Protein AF-A0A1J4J7S1-F1 (afdb_monomer_lite)

Secondary structure (DSSP, 8-state):
---HHHHHHHHHHHHHHHHHHHS-S-GGGT-S-HHHHHHHHHHHHHHHHHHHHTHHHHHT---SS---TTHHHHHHHHHHHGGG-TTTHHHHHHHHHHTS-SS-S-TTSHHHHTT--SEEEEEE-S-TT--PPPEEEEE-TT-EEEEEETTEEEEEE-S-EEETTEEEPPPPPTT-EE----SS-TTSHHHHHHHHHHIIIIIHHHHHHHHHHHHHHHHHTTTSPP--HHHHHHHHHT-TT-HHHHHHHHH--STTTHHHHHHHHHHHHHTT-HHHHHHHHHHHHHHHHTSSS----HHHHHHHHHHHHHTHHHHHHHHHHTTT-SS--HHHHHHHHHHHHHTT----HHHHHHHHHHHHHHHTT-SS-HHHHHHHIIIIIHHHHHHTT-HHHHHHHHHHHHTT-GGGHHHHHHHHHHHHHHHT--------GGGHHHHHHHHHHHHHHTHHHHHHHHHHHHTS-GGGSHHHHHHHHHHHHHHHHTT-

Radius of gyration: 26.53 Å; chains: 1; bounding box: 54×74×78 Å

Foldseek 3Di:
DQDPLRVQLVVLLVVLLVLCVVPVAPLCVPPDDPVSVVSNCSNLVSLQVQLAPVAVPQLLDPDLQGDRPCLVVVVVSCVSNVVSQVVPSLVVLLSVLCSSHNDRLQLPAPVNQQPDFLDKFWKAQADPVDDDDTFIWGQTLQRWTWTDDDPDIDTFHQAWDQDPNDTDGTDDDPRIFTDPDDDDDPDCGVVVSVVVVCCSRPNCNVCVLVSSVVVLLVSLCVPPDDDDPLVSLLSSLLGLSNLLVLLLLLPQPDPVSLLLLVLSCLSCVLVSNNLSLLLLLLLLCLVQLLDLDHDPDSSLSSLLSNLCSQQVVVVVVLLVVCVPPQQDQLLVSLLVLLVCLLVVVSPGLSNLVSLLSSLVSQCLPDVVSLSSLSSCLSRPRVVVCVVNVVVVSSSVVNVCSSVVPPVCVVSNVSSVVSSVSSNPDDGDDDHDPVCNSVSSVSNVVSCVVCSVSSSVSSNVQSHDDPCSRSSSSSSSSSSVSVVVVVVD

Structure (mmCIF, N/CA/C/O backbone):
data_AF-A0A1J4J7S1-F1
#
_entry.id   AF-A0A1J4J7S1-F1
#
loop_
_atom_site.group_PDB
_atom_site.id
_atom_site.type_symbol
_atom_site.label_atom_id
_atom_site.label_alt_id
_atom_site.label_comp_id
_atom_site.label_asym_id
_atom_site.label_entity_id
_atom_site.label_seq_id
_atom_site.pdbx_PDB_ins_code
_atom_site.Cartn_x
_atom_site.Cartn_y
_atom_site.Cartn_z
_atom_site.occupancy
_atom_site.B_iso_or_equiv
_atom_site.auth_seq_id
_atom_site.auth_comp_id
_atom_site.auth_asym_id
_atom_site.auth_atom_id
_atom_site.pdbx_PDB_model_num
ATOM 1 N N . MET A 1 1 ? -6.444 -33.108 -17.734 1.00 43.53 1 MET A N 1
ATOM 2 C CA . MET A 1 1 ? -5.409 -32.775 -18.737 1.00 43.53 1 MET A CA 1
ATOM 3 C C . MET A 1 1 ? -4.700 -31.521 -18.258 1.00 43.53 1 MET A C 1
ATOM 5 O O . MET A 1 1 ? -5.389 -30.572 -17.912 1.00 43.53 1 MET A O 1
ATOM 9 N N . ILE A 1 2 ? -3.372 -31.555 -18.145 1.00 59.12 2 ILE A N 1
ATOM 10 C CA . ILE A 1 2 ? -2.558 -30.386 -17.774 1.00 59.12 2 ILE A CA 1
ATOM 11 C C . ILE A 1 2 ? -2.575 -29.421 -18.967 1.00 59.12 2 ILE A C 1
ATOM 13 O O . ILE A 1 2 ? -2.460 -29.876 -20.104 1.00 59.12 2 ILE A O 1
ATOM 17 N N . SER A 1 3 ? -2.781 -28.120 -18.741 1.00 82.00 3 SER A N 1
ATOM 18 C CA . SER A 1 3 ? -2.765 -27.151 -19.844 1.00 82.00 3 SER A CA 1
ATOM 19 C C . SER A 1 3 ? -1.353 -27.028 -20.428 1.00 82.00 3 SER A C 1
ATOM 21 O O . SER A 1 3 ? -0.367 -27.168 -19.708 1.00 82.00 3 SER A O 1
ATOM 23 N N . GLU A 1 4 ? -1.230 -26.727 -21.722 1.00 86.75 4 GLU A N 1
ATOM 24 C CA . GLU A 1 4 ? 0.069 -26.557 -22.403 1.00 86.75 4 GLU A CA 1
ATOM 25 C C . GLU A 1 4 ? 0.989 -25.557 -21.671 1.00 86.75 4 GLU A C 1
ATOM 27 O O . GLU A 1 4 ? 2.194 -25.762 -21.534 1.00 86.75 4 GLU A O 1
ATOM 32 N N . GLN A 1 5 ? 0.398 -24.506 -21.094 1.00 88.38 5 GLN A N 1
ATOM 33 C CA . GLN A 1 5 ? 1.101 -23.507 -20.286 1.00 88.38 5 GLN A CA 1
ATOM 34 C C . GLN A 1 5 ? 1.661 -24.081 -18.976 1.00 88.38 5 GLN A C 1
ATOM 36 O O . GLN A 1 5 ? 2.733 -23.684 -18.521 1.00 88.38 5 GLN A O 1
ATOM 41 N N . GLU A 1 6 ? 0.931 -24.997 -18.342 1.00 88.94 6 GLU A N 1
ATOM 42 C CA . GLU A 1 6 ? 1.355 -25.642 -17.104 1.00 88.94 6 GLU A CA 1
ATOM 43 C C . GLU A 1 6 ? 2.443 -26.684 -17.358 1.00 88.94 6 GLU A C 1
ATOM 45 O O . GLU A 1 6 ? 3.399 -26.759 -16.586 1.00 88.94 6 GLU A O 1
ATOM 50 N N . GLN A 1 7 ? 2.365 -27.401 -18.479 1.00 91.69 7 GLN A N 1
ATOM 51 C CA . GLN A 1 7 ? 3.447 -28.269 -18.931 1.00 91.69 7 GLN A CA 1
ATOM 52 C C . GLN A 1 7 ? 4.732 -27.466 -19.190 1.00 91.69 7 GLN A C 1
ATOM 54 O O . GLN A 1 7 ? 5.776 -27.801 -18.633 1.00 91.69 7 GLN A O 1
ATOM 59 N N . ALA A 1 8 ? 4.647 -26.351 -19.923 1.00 93.19 8 ALA A N 1
ATOM 60 C CA . ALA A 1 8 ? 5.801 -25.495 -20.205 1.00 93.19 8 ALA A CA 1
ATOM 61 C C . ALA A 1 8 ? 6.466 -24.934 -18.931 1.00 93.19 8 ALA A C 1
ATOM 63 O O . ALA A 1 8 ? 7.691 -24.812 -18.864 1.00 93.19 8 ALA A O 1
ATOM 64 N N . LEU A 1 9 ? 5.677 -24.593 -17.904 1.00 94.06 9 LEU A N 1
ATOM 65 C CA . LEU A 1 9 ? 6.215 -24.151 -16.616 1.00 94.06 9 LEU A CA 1
ATOM 66 C C . LEU A 1 9 ? 6.929 -25.290 -15.879 1.00 94.06 9 LEU A C 1
ATOM 68 O O . LEU A 1 9 ? 8.036 -25.081 -15.384 1.00 94.06 9 LEU A O 1
ATOM 72 N N . ASN A 1 10 ? 6.325 -26.479 -15.823 1.00 94.19 10 ASN A N 1
ATOM 73 C CA . ASN A 1 10 ? 6.917 -27.640 -15.157 1.00 94.19 10 ASN A CA 1
ATOM 74 C C . ASN A 1 10 ? 8.243 -28.051 -15.812 1.00 94.19 10 ASN A C 1
ATOM 76 O O . ASN A 1 10 ? 9.240 -28.212 -15.111 1.00 94.19 10 ASN A O 1
ATOM 80 N N . GLU A 1 11 ? 8.286 -28.118 -17.145 1.00 95.31 11 GLU A N 1
ATOM 81 C CA . GLU A 1 11 ? 9.507 -28.420 -17.904 1.00 95.31 11 GLU A CA 1
ATOM 82 C C . GLU A 1 11 ? 10.609 -27.378 -17.654 1.00 95.31 11 GLU A C 1
ATOM 84 O O . GLU A 1 11 ? 11.779 -27.722 -17.466 1.00 95.31 11 GLU A O 1
ATOM 89 N N . ALA A 1 12 ? 10.251 -26.089 -17.606 1.00 95.88 12 ALA A N 1
ATOM 90 C CA . ALA A 1 12 ? 11.211 -25.025 -17.328 1.00 95.88 12 ALA A CA 1
ATOM 91 C C . ALA A 1 12 ? 11.786 -25.113 -15.901 1.00 95.88 12 ALA A C 1
ATOM 93 O O . ALA A 1 12 ? 12.989 -24.902 -15.714 1.00 95.88 12 ALA A O 1
ATOM 94 N N . LEU A 1 13 ? 10.950 -25.427 -14.903 1.00 96.38 13 LEU A N 1
ATOM 95 C CA . LEU A 1 13 ? 11.374 -25.608 -13.510 1.00 96.38 13 LEU A CA 1
ATOM 96 C C . LEU A 1 13 ? 12.294 -26.826 -13.365 1.00 96.38 13 LEU A C 1
ATOM 98 O O . LEU A 1 13 ? 13.375 -26.705 -12.791 1.00 96.38 13 LEU A O 1
ATOM 102 N N . GLU A 1 14 ? 11.923 -27.965 -13.954 1.00 96.19 14 GLU A N 1
ATOM 103 C CA . GLU A 1 14 ? 12.717 -29.197 -13.916 1.00 96.19 14 GLU A CA 1
ATOM 104 C C . GLU A 1 14 ? 14.077 -29.023 -14.599 1.00 96.19 14 GLU A C 1
ATOM 106 O O . GLU A 1 14 ? 15.120 -29.367 -14.033 1.00 96.19 14 GLU A O 1
ATOM 111 N N . ASN A 1 15 ? 14.101 -28.406 -15.785 1.00 96.25 15 ASN A N 1
ATOM 112 C CA . ASN A 1 15 ? 15.355 -28.111 -16.466 1.00 96.25 15 ASN A CA 1
ATOM 113 C C . ASN A 1 15 ? 16.235 -27.166 -15.634 1.00 96.25 15 ASN A C 1
ATOM 115 O O . ASN A 1 15 ? 17.442 -27.380 -15.530 1.00 96.25 15 ASN A O 1
ATOM 119 N N . SER A 1 16 ? 15.646 -26.146 -15.003 1.00 96.12 16 SER A N 1
ATOM 120 C CA . SER A 1 16 ? 16.389 -25.251 -14.115 1.00 96.12 16 SER A CA 1
ATOM 121 C C . SER A 1 16 ? 16.961 -25.982 -12.900 1.00 96.12 16 SER A C 1
ATOM 123 O O . SER A 1 16 ? 18.115 -25.741 -12.546 1.00 96.12 16 SER A O 1
ATOM 125 N N . LEU A 1 17 ? 16.203 -26.888 -12.280 1.00 96.00 17 LEU A N 1
ATOM 126 C CA . LEU A 1 17 ? 16.680 -27.702 -11.162 1.00 96.00 17 LEU A CA 1
ATOM 127 C C . LEU A 1 17 ? 17.866 -28.578 -11.584 1.00 96.00 17 LEU A C 1
ATOM 129 O O . LEU A 1 17 ? 18.888 -28.608 -10.901 1.00 96.00 17 LEU A O 1
ATOM 133 N N . ARG A 1 18 ? 17.778 -29.226 -12.753 1.00 96.50 18 ARG A N 1
ATOM 134 C CA . ARG A 1 18 ? 18.881 -30.017 -13.316 1.00 96.50 18 ARG A CA 1
ATOM 135 C C . ARG A 1 18 ? 20.151 -29.182 -13.493 1.00 96.50 18 ARG A C 1
ATOM 137 O O . ARG A 1 18 ? 21.230 -29.653 -13.147 1.00 96.50 18 ARG A O 1
ATOM 144 N N . LEU A 1 19 ? 20.027 -27.951 -13.990 1.00 95.38 19 LEU A N 1
ATOM 145 C CA . LEU A 1 19 ? 21.164 -27.040 -14.164 1.00 95.38 19 LEU A CA 1
ATOM 146 C C . LEU A 1 19 ? 21.805 -26.656 -12.821 1.00 95.38 19 LEU A C 1
ATOM 148 O O . LEU A 1 19 ? 23.028 -26.700 -12.703 1.00 95.38 19 LEU A O 1
ATOM 152 N N . HIS A 1 20 ? 21.002 -26.362 -11.793 1.00 95.50 20 HIS A N 1
ATOM 153 C CA . HIS A 1 20 ? 21.505 -26.081 -10.441 1.00 95.50 20 HIS A CA 1
ATOM 154 C C . HIS A 1 20 ? 22.205 -27.296 -9.809 1.00 95.50 20 HIS A C 1
ATOM 156 O O . HIS A 1 20 ? 23.228 -27.131 -9.148 1.00 95.50 20 HIS A O 1
ATOM 162 N N . ASN A 1 21 ? 21.708 -28.511 -10.056 1.00 93.62 21 ASN A N 1
ATOM 163 C CA . ASN A 1 21 ? 22.336 -29.743 -9.569 1.00 93.62 21 ASN A CA 1
ATOM 164 C C . ASN A 1 21 ? 23.669 -30.041 -10.274 1.00 93.62 21 ASN A C 1
ATOM 166 O O . ASN A 1 21 ? 24.585 -30.573 -9.655 1.00 93.62 21 ASN A O 1
ATOM 170 N N . GLN A 1 22 ? 23.788 -29.703 -11.563 1.00 94.31 22 GLN A N 1
ATOM 171 C CA . GLN A 1 22 ? 25.032 -29.868 -12.324 1.00 94.31 22 GLN A CA 1
ATOM 172 C C . GLN A 1 22 ? 26.087 -28.825 -11.945 1.00 94.31 22 GLN A C 1
ATOM 174 O O . GLN A 1 22 ? 27.273 -29.141 -11.870 1.00 94.31 22 GLN A O 1
ATOM 179 N N . LYS A 1 23 ? 25.662 -27.576 -11.734 1.00 93.06 23 LYS A N 1
ATOM 180 C CA . LYS A 1 23 ? 26.523 -26.446 -11.381 1.00 93.06 23 LYS A CA 1
ATOM 181 C C . LYS A 1 23 ? 25.831 -25.597 -10.307 1.00 93.06 23 LYS A C 1
ATOM 183 O O . LYS A 1 23 ? 25.026 -24.734 -10.651 1.00 93.06 23 LYS A O 1
ATOM 188 N N . PRO A 1 24 ? 26.132 -25.806 -9.016 1.00 91.81 24 PRO A N 1
ATOM 189 C CA . PRO A 1 24 ? 25.516 -25.036 -7.938 1.00 91.81 24 PRO A CA 1
ATOM 190 C C . PRO A 1 24 ? 25.912 -23.554 -8.015 1.00 91.81 24 PRO A C 1
ATOM 192 O O . PRO A 1 24 ? 27.025 -23.169 -7.666 1.00 91.81 24 PRO A O 1
ATOM 195 N N . THR A 1 25 ? 25.028 -22.705 -8.537 1.00 93.88 25 THR A N 1
ATOM 196 C CA . THR A 1 25 ? 25.268 -21.262 -8.727 1.00 93.88 25 THR A CA 1
ATOM 197 C C . THR A 1 25 ? 23.942 -20.500 -8.697 1.00 93.88 25 THR A C 1
ATOM 199 O O . THR A 1 25 ? 22.897 -21.054 -9.042 1.00 93.88 25 THR A O 1
ATOM 202 N N . MET A 1 26 ? 23.959 -19.224 -8.295 1.00 94.50 26 MET A N 1
ATOM 203 C CA . MET A 1 26 ? 22.758 -18.387 -8.193 1.00 94.50 26 MET A CA 1
ATOM 204 C C . MET A 1 26 ? 22.268 -17.869 -9.565 1.00 94.50 26 MET A C 1
ATOM 206 O O . MET A 1 26 ? 22.137 -16.661 -9.786 1.00 94.50 26 MET A O 1
ATOM 210 N N . PHE A 1 27 ? 21.968 -18.771 -10.506 1.00 95.56 27 PHE A N 1
ATOM 211 C CA . PHE A 1 27 ? 21.598 -18.435 -11.890 1.00 95.56 27 PHE A CA 1
ATOM 212 C C . PHE A 1 27 ? 20.406 -17.479 -12.003 1.00 95.56 27 PHE A C 1
ATOM 214 O O . PHE A 1 27 ? 20.384 -16.605 -12.872 1.00 95.56 27 PHE A O 1
ATOM 221 N N . TYR A 1 28 ? 19.419 -17.586 -11.107 1.00 94.81 28 TYR A N 1
ATOM 222 C CA . TYR A 1 28 ? 18.271 -16.675 -11.094 1.00 94.81 28 TYR A CA 1
ATOM 223 C C . TYR A 1 28 ? 18.658 -15.226 -10.778 1.00 94.81 28 TYR A C 1
ATOM 225 O O . TYR A 1 28 ? 17.988 -14.302 -11.244 1.00 94.81 28 TYR A O 1
ATOM 233 N N . LEU A 1 29 ? 19.754 -15.020 -10.043 1.00 93.31 29 LEU A N 1
ATOM 234 C CA . LEU A 1 29 ? 20.317 -13.704 -9.737 1.00 93.31 29 LEU A CA 1
ATOM 235 C C . LEU A 1 29 ? 21.348 -13.245 -10.780 1.00 93.31 29 LEU A C 1
ATOM 237 O O . LEU A 1 29 ? 21.895 -12.153 -10.662 1.00 93.31 29 LEU A O 1
ATOM 241 N N . GLY A 1 30 ? 21.543 -14.024 -11.849 1.00 92.88 30 GLY A N 1
ATOM 242 C CA . GLY A 1 30 ? 22.430 -13.689 -12.961 1.00 92.88 30 GLY A CA 1
ATOM 243 C C . GLY A 1 30 ? 23.887 -14.097 -12.759 1.00 92.88 30 GLY A C 1
ATOM 244 O O . GLY A 1 30 ? 24.729 -13.670 -13.544 1.00 92.88 30 GLY A O 1
ATOM 245 N N . GLU A 1 31 ? 24.186 -14.903 -11.743 1.00 92.12 31 GLU A N 1
ATOM 246 C CA . GLU A 1 31 ? 25.516 -15.481 -11.548 1.00 92.12 31 GLU A CA 1
ATOM 247 C C . GLU A 1 31 ? 25.719 -16.702 -12.457 1.00 92.12 31 GLU A C 1
ATOM 249 O O . GLU A 1 31 ? 24.770 -17.435 -12.724 1.00 92.12 31 GLU A O 1
ATOM 254 N N . GLY A 1 32 ? 26.950 -16.942 -12.915 1.00 91.25 32 GLY A N 1
ATOM 255 C CA . GLY A 1 32 ? 27.299 -18.083 -13.772 1.00 91.25 32 GLY A CA 1
ATOM 256 C C . GLY A 1 32 ? 27.343 -17.765 -15.270 1.00 91.25 32 GLY A C 1
ATOM 257 O O . GLY A 1 32 ? 27.453 -16.609 -15.682 1.00 91.25 32 GLY A O 1
ATOM 258 N N . ASP A 1 33 ? 27.319 -18.807 -16.105 1.00 93.38 33 ASP A N 1
ATOM 259 C CA . ASP A 1 33 ? 27.399 -18.644 -17.557 1.00 93.38 33 ASP A CA 1
ATOM 260 C C . ASP A 1 33 ? 26.091 -18.095 -18.157 1.00 93.38 33 ASP A C 1
ATOM 262 O O . ASP A 1 33 ? 24.982 -18.429 -17.732 1.00 93.38 33 ASP A O 1
ATOM 266 N N . LYS A 1 34 ? 26.226 -17.208 -19.155 1.00 94.44 34 LYS A N 1
ATOM 267 C CA . LYS A 1 34 ? 25.095 -16.464 -19.740 1.00 94.44 34 LYS A CA 1
ATOM 268 C C . LYS A 1 34 ? 24.011 -17.380 -20.309 1.00 94.44 34 LYS A C 1
ATOM 270 O O . LYS A 1 34 ? 22.833 -17.036 -20.240 1.00 94.44 34 LYS A O 1
ATOM 275 N N . GLU A 1 35 ? 24.404 -18.520 -20.870 1.00 94.25 35 GLU A N 1
ATOM 276 C CA . GLU A 1 35 ? 23.476 -19.479 -21.463 1.00 94.25 35 GLU A CA 1
ATOM 277 C C . GLU A 1 35 ? 22.609 -20.140 -20.387 1.00 94.25 35 GLU A C 1
ATOM 279 O O . GLU A 1 35 ? 21.383 -20.107 -20.484 1.00 94.25 35 GLU A O 1
ATOM 284 N N . THR A 1 36 ? 23.215 -20.644 -19.310 1.00 93.31 36 THR A N 1
ATOM 285 C CA . THR A 1 36 ? 22.505 -21.264 -18.182 1.00 93.31 36 THR A CA 1
ATOM 286 C C . THR A 1 36 ? 21.604 -20.264 -17.462 1.00 93.31 36 THR A C 1
ATOM 288 O O . THR A 1 36 ? 20.464 -20.594 -17.116 1.00 93.31 36 THR A O 1
ATOM 291 N N . VAL A 1 37 ? 22.061 -19.017 -17.298 1.00 94.94 37 VAL A N 1
ATOM 292 C CA . VAL A 1 37 ? 21.234 -17.920 -16.769 1.00 94.94 37 VAL A CA 1
ATOM 293 C C . VAL A 1 37 ? 19.994 -17.706 -17.641 1.00 94.94 37 VAL A C 1
ATOM 295 O O . VAL A 1 37 ? 18.883 -17.612 -17.117 1.00 94.94 37 VAL A O 1
ATOM 298 N N . GLU A 1 38 ? 20.141 -17.660 -18.967 1.00 94.31 38 GLU A N 1
ATOM 299 C CA . GLU A 1 38 ? 19.005 -17.468 -19.876 1.00 94.31 38 GLU A CA 1
ATOM 300 C C . GLU A 1 38 ? 18.053 -18.674 -19.879 1.00 94.31 38 GLU A C 1
ATOM 302 O O . GLU A 1 38 ? 16.834 -18.490 -19.910 1.00 94.31 38 GLU A O 1
ATOM 307 N N . GLN A 1 39 ? 18.574 -19.902 -19.761 1.00 93.50 39 GLN A N 1
ATOM 308 C CA . GLN A 1 39 ? 17.751 -21.106 -19.596 1.00 93.50 39 GLN A CA 1
ATOM 309 C C . GLN A 1 39 ? 16.933 -21.052 -18.301 1.00 93.50 39 GLN A C 1
ATOM 311 O O . GLN A 1 39 ? 15.727 -21.283 -18.341 1.00 93.50 39 GLN A O 1
ATOM 316 N N . CYS A 1 40 ? 17.535 -20.666 -17.171 1.00 93.62 40 CYS A N 1
ATOM 317 C CA . CYS A 1 40 ? 16.798 -20.490 -15.916 1.00 93.62 40 CYS A CA 1
ATOM 318 C C . CYS A 1 40 ? 15.747 -19.372 -16.027 1.00 93.62 40 CYS A C 1
ATOM 320 O O . CYS A 1 40 ? 14.629 -19.511 -15.535 1.00 93.62 40 CYS A O 1
ATOM 322 N N . ARG A 1 41 ? 16.038 -18.283 -16.752 1.00 93.31 41 ARG A N 1
ATOM 323 C CA . ARG A 1 41 ? 15.076 -17.189 -16.990 1.00 93.31 41 ARG A CA 1
ATOM 324 C C . ARG A 1 41 ? 13.871 -17.591 -17.844 1.00 93.31 41 ARG A C 1
ATOM 326 O O . ARG A 1 41 ? 12.862 -16.880 -17.797 1.00 93.31 41 ARG A O 1
ATOM 333 N N . LYS A 1 42 ? 13.908 -18.717 -18.571 1.00 94.44 42 LYS A N 1
ATOM 334 C CA . LYS A 1 42 ? 12.719 -19.253 -19.263 1.00 94.44 42 LYS A CA 1
ATOM 335 C C . LYS A 1 42 ? 11.582 -19.574 -18.297 1.00 94.44 42 LYS A C 1
ATOM 337 O O . LYS A 1 42 ? 10.430 -19.400 -18.682 1.00 94.44 42 LYS A O 1
ATOM 342 N N . VAL A 1 43 ? 11.881 -19.906 -17.038 1.00 95.38 43 VAL A N 1
ATOM 343 C CA . VAL A 1 43 ? 10.865 -20.067 -15.983 1.00 95.38 43 VAL A CA 1
ATOM 344 C C . VAL A 1 43 ? 10.005 -18.809 -15.862 1.00 95.38 43 VAL A C 1
ATOM 346 O O . VAL A 1 43 ? 8.783 -18.886 -15.898 1.00 95.38 43 VAL A O 1
ATOM 349 N N . PHE A 1 44 ? 10.614 -17.621 -15.841 1.00 93.25 44 PHE A N 1
ATOM 350 C CA . PHE A 1 44 ? 9.858 -16.368 -15.753 1.00 93.25 44 PHE A CA 1
ATOM 351 C C . PHE A 1 44 ? 9.031 -16.072 -17.006 1.00 93.25 44 PHE A C 1
ATOM 353 O O . PHE A 1 44 ? 7.982 -15.437 -16.903 1.00 93.25 44 PHE A O 1
ATOM 360 N N . LYS A 1 45 ? 9.478 -16.526 -18.183 1.00 91.75 45 LYS A N 1
ATOM 361 C CA . LYS A 1 45 ? 8.683 -16.441 -19.418 1.00 91.75 45 LYS A CA 1
ATOM 362 C C . LYS A 1 45 ? 7.458 -17.360 -19.325 1.00 91.75 45 LYS A C 1
ATOM 364 O O . LYS A 1 45 ? 6.357 -16.905 -19.619 1.00 91.75 45 LYS A O 1
ATOM 369 N N . ALA A 1 46 ? 7.634 -18.587 -18.831 1.00 92.19 46 ALA A N 1
ATOM 370 C CA . ALA A 1 46 ? 6.556 -19.557 -18.621 1.00 92.19 46 ALA A CA 1
ATOM 371 C C . ALA A 1 46 ? 5.570 -19.156 -17.504 1.00 92.19 46 ALA A C 1
ATOM 373 O O . ALA A 1 46 ? 4.414 -19.560 -17.528 1.00 92.19 46 ALA A O 1
ATOM 374 N N . MET A 1 47 ? 5.985 -18.316 -16.548 1.00 90.56 47 MET A N 1
ATOM 375 C CA . MET A 1 47 ? 5.100 -17.777 -15.503 1.00 90.56 47 MET A CA 1
ATOM 376 C C . MET A 1 47 ? 4.176 -16.648 -15.989 1.00 90.56 47 MET A C 1
ATOM 378 O O . MET A 1 47 ? 3.120 -16.425 -15.397 1.00 90.56 47 MET A O 1
ATOM 382 N N . LYS A 1 48 ? 4.550 -15.929 -17.058 1.00 87.75 48 LYS A N 1
ATOM 383 C CA . LYS A 1 48 ? 3.836 -14.729 -17.531 1.00 87.75 48 LYS A CA 1
ATOM 384 C C . LYS A 1 48 ? 2.342 -14.956 -17.842 1.00 87.75 48 LYS A C 1
ATOM 386 O O . LYS A 1 48 ? 1.555 -14.086 -17.474 1.00 87.75 48 LYS A O 1
ATOM 391 N N . PRO A 1 49 ? 1.911 -16.069 -18.472 1.00 87.62 49 PRO A N 1
ATOM 392 C CA . PRO A 1 49 ? 0.490 -16.317 -18.730 1.00 87.62 49 PRO A CA 1
ATOM 393 C C . PRO A 1 49 ? -0.347 -16.376 -17.447 1.00 87.62 49 PRO A C 1
ATOM 395 O O . PRO A 1 49 ? -1.411 -15.767 -17.384 1.00 87.62 49 PRO A O 1
ATOM 398 N N . PHE A 1 50 ? 0.167 -17.022 -16.396 1.00 85.69 50 PHE A N 1
ATOM 399 C CA . PHE A 1 50 ? -0.519 -17.134 -15.105 1.00 85.69 50 PHE A CA 1
ATOM 400 C C . PHE A 1 50 ? -0.672 -15.776 -14.419 1.00 85.69 50 PHE A C 1
ATOM 402 O O . PHE A 1 50 ? -1.732 -15.477 -13.879 1.00 85.69 50 PHE A O 1
ATOM 409 N N . ALA A 1 51 ? 0.349 -14.924 -14.517 1.00 80.69 51 ALA A N 1
ATOM 410 C CA . ALA A 1 51 ? 0.292 -13.563 -13.998 1.00 80.69 51 ALA A CA 1
ATOM 411 C C . ALA A 1 51 ? -0.806 -12.718 -14.667 1.00 80.69 51 ALA A C 1
ATOM 413 O O . ALA A 1 51 ? -1.396 -11.867 -14.015 1.00 80.69 51 ALA A O 1
ATOM 414 N N . LEU A 1 52 ? -1.108 -12.948 -15.946 1.00 78.75 52 LEU A N 1
ATOM 415 C CA . LEU A 1 52 ? -2.144 -12.199 -16.664 1.00 78.75 52 LEU A CA 1
ATOM 416 C C . LEU A 1 52 ? -3.542 -12.788 -16.448 1.00 78.75 52 LEU A C 1
ATOM 418 O O . LEU A 1 52 ? -4.492 -12.045 -16.231 1.00 78.75 52 LEU A O 1
ATOM 422 N N . GLN A 1 53 ? -3.667 -14.115 -16.503 1.00 79.25 53 GLN A N 1
ATOM 423 C CA . GLN A 1 53 ? -4.963 -14.795 -16.477 1.00 79.25 53 GLN A CA 1
ATOM 424 C C . GLN A 1 53 ? -5.530 -14.960 -15.066 1.00 79.25 53 GLN A C 1
ATOM 426 O O . GLN A 1 53 ? -6.739 -14.874 -14.880 1.00 79.25 53 GLN A O 1
ATOM 431 N N . LEU A 1 54 ? -4.674 -15.216 -14.072 1.00 70.62 54 LEU A N 1
ATOM 432 C CA . LEU A 1 54 ? -5.128 -15.560 -12.725 1.00 70.62 54 LEU A CA 1
ATOM 433 C C . LEU A 1 54 ? -5.152 -14.355 -11.791 1.00 70.62 54 LEU A C 1
ATOM 435 O O . LEU A 1 54 ? -5.943 -14.349 -10.854 1.00 70.62 54 LEU A O 1
ATOM 439 N N . SER A 1 55 ? -4.329 -13.332 -12.041 1.00 66.25 55 SER A N 1
ATOM 440 C CA . SER A 1 55 ? -4.140 -12.223 -11.101 1.00 66.25 55 SER A CA 1
ATOM 441 C C . SER A 1 55 ? -5.402 -11.499 -10.646 1.00 66.25 55 SER A C 1
ATOM 443 O O . SER A 1 55 ? -5.564 -11.349 -9.436 1.00 66.25 55 SER A O 1
ATOM 445 N N . PRO A 1 56 ? -6.319 -11.090 -11.540 1.00 67.38 56 PRO A N 1
ATOM 446 C CA . PRO A 1 56 ? -7.526 -10.384 -11.116 1.00 67.38 56 PRO A CA 1
ATOM 447 C C . PRO A 1 56 ? -8.359 -11.179 -10.102 1.00 67.38 56 PRO A C 1
ATOM 449 O O . PRO A 1 56 ? -8.952 -10.592 -9.208 1.00 67.38 56 PRO A O 1
ATOM 452 N N . VAL A 1 57 ? -8.351 -12.511 -10.196 1.00 71.81 57 VAL A N 1
ATOM 453 C CA . VAL A 1 57 ? -9.214 -13.385 -9.394 1.00 71.81 57 VAL A CA 1
ATOM 454 C C . VAL A 1 57 ? -8.741 -13.486 -7.944 1.00 71.81 57 VAL A C 1
ATOM 456 O O . VAL A 1 57 ? -9.546 -13.352 -7.030 1.00 71.81 57 VAL A O 1
ATOM 459 N N . TRP A 1 58 ? -7.444 -13.700 -7.703 1.00 76.88 58 TRP A N 1
ATOM 460 C CA . TRP A 1 58 ? -6.951 -13.924 -6.335 1.00 76.88 58 TRP A CA 1
ATOM 461 C C . TRP A 1 58 ? -6.644 -12.621 -5.583 1.00 76.88 58 TRP A C 1
ATOM 463 O O . TRP A 1 58 ? -6.766 -12.590 -4.363 1.00 76.88 58 TRP A O 1
ATOM 473 N N . PHE A 1 59 ? -6.317 -11.525 -6.280 1.00 76.19 59 PHE A N 1
ATOM 474 C CA . PHE A 1 59 ? -6.171 -10.212 -5.634 1.00 76.19 59 PHE A CA 1
ATOM 475 C C . PHE A 1 59 ? -7.510 -9.591 -5.227 1.00 76.19 59 PHE A C 1
ATOM 477 O O . PHE A 1 59 ? -7.552 -8.832 -4.265 1.00 76.19 59 PHE A O 1
ATOM 484 N N . GLN A 1 60 ? -8.598 -9.916 -5.926 1.00 79.12 60 GLN A N 1
ATOM 485 C CA . GLN A 1 60 ? -9.953 -9.496 -5.549 1.00 79.12 60 GLN A CA 1
ATOM 486 C C . GLN A 1 60 ? -10.621 -10.464 -4.562 1.00 79.12 60 GLN A C 1
ATOM 488 O O . GLN A 1 60 ? -11.763 -10.234 -4.176 1.00 79.12 60 GLN A O 1
ATOM 493 N N . SER A 1 61 ? -9.927 -11.539 -4.167 1.00 81.06 61 SER A N 1
ATOM 494 C CA . SER A 1 61 ? -10.389 -12.447 -3.116 1.00 81.06 61 SER A CA 1
ATOM 495 C C . SER A 1 61 ? -10.518 -11.697 -1.791 1.00 81.06 61 SER A C 1
ATOM 497 O O . SER A 1 61 ? -9.629 -10.906 -1.448 1.00 81.06 61 SER A O 1
ATOM 499 N N . ASP A 1 62 ? -11.585 -11.993 -1.054 1.00 77.00 62 ASP A N 1
ATOM 500 C CA . ASP A 1 62 ? -11.864 -11.526 0.309 1.00 77.00 62 ASP A CA 1
ATOM 501 C C . ASP A 1 62 ? -11.041 -12.281 1.372 1.00 77.00 62 ASP A C 1
ATOM 503 O O . ASP A 1 62 ? -11.037 -11.923 2.550 1.00 77.00 62 ASP A O 1
ATOM 507 N N . GLU A 1 63 ? -10.277 -13.300 0.963 1.00 85.00 63 GLU A N 1
ATOM 508 C CA . GLU A 1 63 ? -9.344 -14.005 1.836 1.00 85.00 63 GLU A CA 1
ATOM 509 C C . GLU A 1 63 ? -8.257 -13.069 2.387 1.00 85.00 63 GLU A C 1
ATOM 511 O O . GLU A 1 63 ? -7.591 -12.331 1.653 1.00 85.00 63 GLU A O 1
ATOM 516 N N . ALA A 1 64 ? -7.988 -13.167 3.689 1.00 82.75 64 ALA A N 1
ATOM 517 C CA . ALA A 1 64 ? -6.949 -12.370 4.337 1.00 82.75 64 ALA A CA 1
ATOM 518 C C . ALA A 1 64 ? -5.550 -12.619 3.743 1.00 82.75 64 ALA A C 1
ATOM 520 O O . ALA A 1 64 ? -4.800 -11.677 3.486 1.00 82.75 64 ALA A O 1
ATOM 521 N N . VAL A 1 65 ? -5.209 -13.883 3.480 1.00 87.38 65 VAL A N 1
ATOM 522 C CA . VAL A 1 65 ? -3.939 -14.281 2.861 1.00 87.38 65 VAL A CA 1
ATOM 523 C C . VAL A 1 65 ? -4.230 -14.809 1.457 1.00 87.38 65 VAL A C 1
ATOM 525 O O . VAL A 1 65 ? -4.585 -15.978 1.311 1.00 87.38 65 VAL A O 1
ATOM 528 N N . PRO A 1 66 ? -4.092 -13.975 0.413 1.00 84.75 66 PRO A N 1
ATOM 529 C CA . PRO A 1 66 ? -4.525 -14.349 -0.924 1.00 84.75 66 PRO A CA 1
ATOM 530 C C . PRO A 1 66 ? -3.611 -15.442 -1.498 1.00 84.75 66 PRO A C 1
ATOM 532 O O . PRO A 1 66 ? -2.387 -15.292 -1.549 1.00 84.75 66 PRO A O 1
ATOM 535 N N . LYS A 1 67 ? -4.201 -16.556 -1.950 1.00 84.88 67 LYS A N 1
ATOM 536 C CA . LYS A 1 67 ? -3.461 -17.749 -2.392 1.00 84.88 67 LYS A CA 1
ATOM 537 C C . LYS A 1 67 ? -3.449 -17.898 -3.912 1.00 84.88 67 LYS A C 1
ATOM 539 O O . LYS A 1 67 ? -4.413 -18.354 -4.522 1.00 84.88 67 LYS A O 1
ATOM 544 N N . HIS A 1 68 ? -2.314 -17.601 -4.546 1.00 86.81 68 HIS A N 1
ATOM 545 C CA . HIS A 1 68 ? -2.159 -17.871 -5.977 1.00 86.81 68 HIS A CA 1
ATOM 546 C C . HIS A 1 68 ? -1.997 -19.386 -6.240 1.00 86.81 68 HIS A C 1
ATOM 548 O O . HIS A 1 68 ? -1.178 -20.036 -5.576 1.00 86.81 68 HIS A O 1
ATOM 554 N N . PRO A 1 69 ? -2.650 -19.963 -7.272 1.00 84.62 69 PRO A N 1
ATOM 555 C CA . PRO A 1 69 ? -2.599 -21.406 -7.553 1.00 84.62 69 PRO A CA 1
ATOM 556 C C . PRO A 1 69 ? -1.190 -21.980 -7.763 1.00 84.62 69 PRO A C 1
ATOM 558 O O . PRO A 1 69 ? -0.943 -23.157 -7.516 1.00 84.62 69 PRO A O 1
ATOM 561 N N . LYS A 1 70 ? -0.238 -21.154 -8.213 1.00 87.75 70 LYS A N 1
ATOM 562 C CA . LYS A 1 70 ? 1.160 -21.566 -8.452 1.00 87.75 70 LYS A CA 1
ATOM 563 C C . LYS A 1 70 ? 2.099 -21.393 -7.255 1.00 87.75 70 LYS A C 1
ATOM 565 O O . LYS A 1 70 ? 3.264 -21.760 -7.374 1.00 87.75 70 LYS A O 1
ATOM 570 N N . PHE A 1 71 ? 1.636 -20.875 -6.113 1.00 89.75 71 PHE A N 1
ATOM 571 C CA . PHE A 1 71 ? 2.501 -20.692 -4.939 1.00 89.75 71 PHE A CA 1
ATOM 572 C C . PHE A 1 71 ? 3.129 -22.003 -4.462 1.00 89.75 71 PHE A C 1
ATOM 574 O O . PHE A 1 71 ? 4.339 -22.041 -4.269 1.00 89.75 71 PHE A O 1
ATOM 581 N N . ALA A 1 72 ? 2.355 -23.088 -4.353 1.00 88.56 72 ALA A N 1
ATOM 582 C CA . ALA A 1 72 ? 2.875 -24.378 -3.890 1.00 88.56 72 ALA A CA 1
ATOM 583 C C . ALA A 1 72 ? 3.967 -24.942 -4.818 1.00 88.56 72 ALA A C 1
ATOM 585 O O . ALA A 1 72 ? 5.019 -25.376 -4.351 1.00 88.56 72 ALA A O 1
ATOM 586 N N . LEU A 1 73 ? 3.743 -24.879 -6.136 1.00 90.50 73 LEU A N 1
ATOM 587 C CA . LEU A 1 73 ? 4.712 -25.325 -7.141 1.00 90.50 73 LEU A CA 1
ATOM 588 C C . LEU A 1 73 ? 6.023 -24.531 -7.050 1.00 90.50 73 LEU A C 1
ATOM 590 O O . LEU A 1 73 ? 7.106 -25.111 -7.030 1.00 90.50 73 LEU A O 1
ATOM 594 N N . ILE A 1 74 ? 5.919 -23.203 -6.963 1.00 92.00 74 ILE A N 1
ATOM 595 C CA . ILE A 1 74 ? 7.078 -22.308 -6.870 1.00 92.00 74 ILE A CA 1
ATOM 596 C C . ILE A 1 74 ? 7.822 -22.520 -5.554 1.00 92.00 74 ILE A C 1
ATOM 598 O O . ILE A 1 74 ? 9.047 -22.587 -5.562 1.00 92.00 74 ILE A O 1
ATOM 602 N N . LYS A 1 75 ? 7.100 -22.660 -4.438 1.00 91.12 75 LYS A N 1
ATOM 603 C CA . LYS A 1 75 ? 7.691 -22.922 -3.124 1.00 91.12 75 LYS A CA 1
ATOM 604 C C . LYS A 1 75 ? 8.493 -24.219 -3.131 1.00 91.12 75 LYS A C 1
ATOM 606 O O . LYS A 1 75 ? 9.668 -24.183 -2.793 1.00 91.12 75 LYS A O 1
ATOM 611 N N . ARG A 1 76 ? 7.919 -25.313 -3.644 1.00 91.81 76 ARG A N 1
ATOM 612 C CA . ARG A 1 76 ? 8.624 -26.596 -3.791 1.00 91.81 76 ARG A CA 1
ATOM 613 C C . ARG A 1 76 ? 9.921 -26.456 -4.589 1.00 91.81 76 ARG A C 1
ATOM 615 O O . ARG A 1 76 ? 10.941 -27.000 -4.182 1.00 91.81 76 ARG A O 1
ATOM 622 N N . HIS A 1 77 ? 9.890 -25.728 -5.704 1.00 94.56 77 HIS A N 1
ATOM 623 C CA . HIS A 1 77 ? 11.089 -25.491 -6.511 1.00 94.56 77 HIS A CA 1
ATOM 624 C C . HIS A 1 77 ? 12.140 -24.666 -5.762 1.00 94.56 77 HIS A C 1
ATOM 626 O O . HIS A 1 77 ? 13.317 -25.018 -5.771 1.00 94.56 77 HIS A O 1
ATOM 632 N N . ILE A 1 78 ? 11.725 -23.590 -5.083 1.00 93.44 78 ILE A N 1
ATOM 633 C CA . ILE A 1 78 ? 12.622 -22.770 -4.260 1.00 93.44 78 ILE A CA 1
ATOM 634 C C . ILE A 1 78 ? 13.254 -23.624 -3.158 1.00 93.44 78 ILE A C 1
ATOM 636 O O . ILE A 1 78 ? 14.472 -23.588 -3.015 1.00 93.44 78 ILE A O 1
ATOM 640 N N . ASP A 1 79 ? 12.478 -24.447 -2.452 1.00 92.19 79 ASP A N 1
ATOM 641 C CA . ASP A 1 79 ? 12.975 -25.324 -1.387 1.00 92.19 79 ASP A CA 1
ATOM 642 C C . ASP A 1 79 ? 14.048 -26.303 -1.889 1.00 92.19 79 ASP A C 1
ATOM 644 O O . ASP A 1 79 ? 15.024 -26.564 -1.186 1.00 92.19 79 ASP A O 1
ATOM 648 N N . GLN A 1 80 ? 13.922 -26.793 -3.126 1.00 93.94 80 GLN A N 1
ATOM 649 C CA . GLN A 1 80 ? 14.905 -27.690 -3.744 1.00 93.94 80 GLN A CA 1
ATOM 650 C C . GLN A 1 80 ? 16.241 -27.005 -4.055 1.00 93.94 80 GLN A C 1
ATOM 652 O O . GLN A 1 80 ? 17.276 -27.665 -4.036 1.00 93.94 80 GLN A O 1
ATOM 657 N N . ILE A 1 81 ? 16.240 -25.696 -4.322 1.00 94.44 81 ILE A N 1
ATOM 658 C CA . ILE A 1 81 ? 17.455 -24.939 -4.666 1.00 94.44 81 ILE A CA 1
ATOM 659 C C . ILE A 1 81 ? 17.929 -24.010 -3.545 1.00 94.44 81 ILE A C 1
ATOM 661 O O . ILE A 1 81 ? 18.998 -23.413 -3.664 1.00 94.44 81 ILE A O 1
ATOM 665 N N . ARG A 1 82 ? 17.175 -23.876 -2.445 1.00 91.88 82 ARG A N 1
ATOM 666 C CA . ARG A 1 82 ? 17.408 -22.861 -1.402 1.00 91.88 82 ARG A CA 1
ATOM 667 C C . ARG A 1 82 ? 18.805 -22.923 -0.793 1.00 91.88 82 ARG A C 1
ATOM 669 O O . ARG A 1 82 ? 19.364 -21.891 -0.442 1.00 91.88 82 ARG A O 1
ATOM 676 N N . TYR A 1 83 ? 19.399 -24.117 -0.719 1.00 92.62 83 TYR A N 1
ATOM 677 C CA . TYR A 1 83 ? 20.746 -24.313 -0.179 1.00 92.62 83 TYR A CA 1
ATOM 678 C C . TYR A 1 83 ? 21.822 -23.549 -0.972 1.00 92.62 83 TYR A C 1
ATOM 680 O O . TYR A 1 83 ? 22.845 -23.182 -0.406 1.00 92.62 83 TYR A O 1
ATOM 688 N N . ILE A 1 84 ? 21.570 -23.256 -2.253 1.00 94.88 84 ILE A N 1
ATOM 689 C CA . ILE A 1 84 ? 22.444 -22.451 -3.120 1.00 94.88 84 ILE A CA 1
ATOM 690 C C . ILE A 1 84 ? 22.273 -20.954 -2.826 1.00 94.88 84 ILE A C 1
ATOM 692 O O . ILE A 1 84 ? 23.205 -20.177 -3.000 1.00 94.88 84 ILE A O 1
ATOM 696 N N . TYR A 1 85 ? 21.093 -20.542 -2.358 1.00 94.06 85 TYR A N 1
ATOM 697 C CA . TYR A 1 85 ? 20.694 -19.145 -2.184 1.00 94.06 85 TYR A CA 1
ATOM 698 C C . TYR A 1 85 ? 20.645 -18.706 -0.713 1.00 94.06 85 TYR A C 1
ATOM 700 O O . TYR A 1 85 ? 20.048 -17.676 -0.439 1.00 94.06 85 TYR A O 1
ATOM 708 N N . GLN A 1 86 ? 21.262 -19.413 0.240 1.00 88.56 86 GLN A N 1
ATOM 709 C CA . GLN A 1 86 ? 21.113 -19.140 1.686 1.00 88.56 86 GLN A CA 1
ATOM 710 C C . GLN A 1 86 ? 21.289 -17.658 2.076 1.00 88.56 86 GLN A C 1
ATOM 712 O O . GLN A 1 86 ? 20.524 -17.124 2.873 1.00 88.56 86 GLN A O 1
ATOM 717 N N . SER A 1 87 ? 22.253 -16.954 1.475 1.00 89.81 87 SER A N 1
ATOM 718 C CA . SER A 1 87 ? 22.507 -15.529 1.747 1.00 89.81 87 SER A CA 1
ATOM 719 C C . SER A 1 87 ? 21.594 -14.559 0.979 1.00 89.81 87 SER A C 1
ATOM 721 O O . SER A 1 87 ? 21.603 -13.353 1.234 1.00 89.81 87 SER A O 1
ATOM 723 N N . ARG A 1 88 ? 20.820 -15.056 0.007 1.00 92.25 88 ARG A N 1
ATOM 724 C CA . ARG A 1 88 ? 20.002 -14.277 -0.940 1.00 92.25 88 ARG A CA 1
ATOM 725 C C . ARG A 1 88 ? 18.589 -14.838 -1.141 1.00 92.25 88 ARG A C 1
ATOM 727 O O . ARG A 1 88 ? 17.895 -14.402 -2.060 1.00 92.25 88 ARG A O 1
ATOM 734 N N . GLU A 1 89 ? 18.126 -15.735 -0.278 1.00 90.31 89 GLU A N 1
ATOM 735 C CA . GLU A 1 89 ? 16.810 -16.375 -0.369 1.00 90.31 89 GLU A CA 1
ATOM 736 C C . GLU A 1 89 ? 15.659 -15.354 -0.441 1.00 90.31 89 GLU A C 1
ATOM 738 O O . GLU A 1 89 ? 14.837 -15.468 -1.355 1.00 90.31 89 GLU A O 1
ATOM 743 N N . PRO A 1 90 ? 15.637 -14.268 0.365 1.00 88.44 90 PRO A N 1
ATOM 744 C CA . PRO A 1 90 ? 14.607 -13.237 0.229 1.00 88.44 90 PRO A CA 1
ATOM 745 C C . PRO A 1 90 ? 14.581 -12.588 -1.162 1.00 88.44 90 PRO A C 1
ATOM 747 O O . PRO A 1 90 ? 13.518 -12.253 -1.680 1.00 88.44 90 PRO A O 1
ATOM 750 N N . SER A 1 91 ? 15.748 -12.433 -1.799 1.00 90.50 91 SER A N 1
ATOM 751 C CA . SER A 1 91 ? 15.846 -11.865 -3.152 1.00 90.50 91 SER A CA 1
ATOM 752 C C . SER A 1 91 ? 15.330 -12.837 -4.215 1.00 90.50 91 SER A C 1
ATOM 754 O O . SER A 1 91 ? 14.694 -12.404 -5.176 1.00 90.50 91 SER A O 1
ATOM 756 N N . LEU A 1 92 ? 15.563 -14.142 -4.032 1.00 92.12 92 LEU A N 1
ATOM 757 C CA . LEU A 1 92 ? 15.029 -15.193 -4.898 1.00 92.12 92 LEU A CA 1
ATOM 758 C C . LEU A 1 92 ? 13.498 -15.240 -4.820 1.00 92.12 92 LEU A C 1
ATOM 760 O O . LEU A 1 92 ? 12.834 -15.157 -5.854 1.00 92.12 92 LEU A O 1
ATOM 764 N N . ILE A 1 93 ? 12.938 -15.301 -3.608 1.00 91.56 93 ILE A N 1
ATOM 765 C CA . ILE A 1 93 ? 11.484 -15.302 -3.386 1.00 91.56 93 ILE A CA 1
ATOM 766 C C . ILE A 1 93 ? 10.862 -14.066 -4.030 1.00 91.56 93 ILE A C 1
ATOM 768 O O . ILE A 1 93 ? 9.950 -14.187 -4.849 1.00 91.56 93 ILE A O 1
ATOM 772 N N . GLN A 1 94 ? 11.411 -12.881 -3.741 1.00 89.00 94 GLN A N 1
ATOM 773 C CA . GLN A 1 94 ? 10.926 -11.621 -4.296 1.00 89.00 94 GLN A CA 1
ATOM 774 C C . GLN A 1 94 ? 10.932 -11.622 -5.834 1.00 89.00 94 GLN A C 1
ATOM 776 O O . GLN A 1 94 ? 10.023 -11.081 -6.476 1.00 89.00 94 GLN A O 1
ATOM 781 N N . LEU A 1 95 ? 11.959 -12.216 -6.446 1.00 90.75 95 LEU A N 1
ATOM 782 C CA . LEU A 1 95 ? 12.056 -12.319 -7.894 1.00 90.75 95 LEU A CA 1
ATOM 783 C C . LEU A 1 95 ? 10.891 -13.139 -8.456 1.00 90.75 95 LEU A C 1
ATOM 785 O O . LEU A 1 95 ? 10.193 -12.625 -9.330 1.00 90.75 95 LEU A O 1
ATOM 789 N N . PHE A 1 96 ? 10.637 -14.333 -7.912 1.00 92.12 96 PHE A N 1
ATOM 790 C CA . PHE A 1 96 ? 9.538 -15.211 -8.326 1.00 92.12 96 PHE A CA 1
ATOM 791 C C . PHE A 1 96 ? 8.164 -14.573 -8.120 1.00 92.12 96 PHE A C 1
ATOM 793 O O . PHE A 1 96 ? 7.391 -14.470 -9.074 1.00 92.12 96 PHE A O 1
ATOM 800 N N . VAL A 1 97 ? 7.866 -14.081 -6.914 1.00 89.50 97 VAL A N 1
ATOM 801 C CA . VAL A 1 97 ? 6.548 -13.493 -6.620 1.00 89.50 97 VAL A CA 1
ATOM 802 C C . VAL A 1 97 ? 6.279 -12.265 -7.484 1.00 89.50 97 VAL A C 1
ATOM 804 O O . VAL A 1 97 ? 5.180 -12.095 -8.000 1.00 89.50 97 VAL A O 1
ATOM 807 N N . SER A 1 98 ? 7.301 -11.452 -7.774 1.00 87.81 98 SER A N 1
ATOM 808 C CA . SER A 1 98 ? 7.119 -10.279 -8.631 1.00 87.81 98 SER A CA 1
ATOM 809 C C . SER A 1 98 ? 6.792 -10.607 -10.092 1.00 87.81 98 SER A C 1
ATOM 811 O O . SER A 1 98 ? 6.360 -9.720 -10.824 1.00 87.81 98 SER A O 1
ATOM 813 N N . LYS A 1 99 ? 7.012 -11.854 -10.532 1.00 88.50 99 LYS A N 1
ATOM 814 C CA . LYS A 1 99 ? 6.625 -12.336 -11.867 1.00 88.50 99 LYS A CA 1
ATOM 815 C C . LYS A 1 99 ? 5.191 -12.841 -11.934 1.00 88.50 99 LYS A C 1
ATOM 817 O O . LYS A 1 99 ? 4.727 -13.093 -13.037 1.00 88.50 99 LYS A O 1
ATOM 822 N N . LEU A 1 100 ? 4.512 -12.961 -10.795 1.00 86.19 100 LEU A N 1
ATOM 823 C CA . LEU A 1 100 ? 3.100 -13.333 -10.704 1.00 86.19 100 LEU A CA 1
ATOM 824 C C . LEU A 1 100 ? 2.159 -12.124 -10.669 1.00 86.19 100 LEU A C 1
ATOM 826 O O . LEU A 1 100 ? 0.953 -12.304 -10.594 1.00 86.19 100 LEU A O 1
ATOM 830 N N . LEU A 1 101 ? 2.690 -10.900 -10.705 1.00 84.69 101 LEU A N 1
ATOM 831 C CA . LEU A 1 101 ? 1.880 -9.685 -10.650 1.00 84.69 101 LEU A CA 1
ATOM 832 C C . LEU A 1 101 ? 1.225 -9.384 -12.008 1.00 84.69 101 LEU A C 1
ATOM 834 O O . LEU A 1 101 ? 1.889 -9.544 -13.036 1.00 84.69 101 LEU A O 1
ATOM 838 N N . PRO A 1 102 ? -0.022 -8.872 -12.024 1.00 78.12 102 PRO A N 1
ATOM 839 C CA . PRO A 1 102 ? -0.743 -8.547 -13.258 1.00 78.12 102 PRO A CA 1
ATOM 840 C C . PRO A 1 102 ? -0.074 -7.423 -14.045 1.00 78.12 102 PRO A C 1
ATOM 842 O O . PRO A 1 102 ? -0.136 -7.379 -15.271 1.00 78.12 102 PRO A O 1
ATOM 845 N N . CYS A 1 103 ? 0.566 -6.498 -13.336 1.00 78.88 103 CYS A N 1
ATOM 846 C CA . CYS A 1 103 ? 1.199 -5.324 -13.904 1.00 78.88 103 CYS A CA 1
ATOM 847 C C . CYS A 1 103 ? 2.467 -4.956 -13.125 1.00 78.88 103 CYS A C 1
ATOM 849 O O . CYS A 1 103 ? 2.813 -5.557 -12.103 1.00 78.88 103 CYS A O 1
ATOM 851 N N . ASN A 1 104 ? 3.197 -3.966 -13.639 1.00 81.88 104 ASN A N 1
ATOM 852 C CA . ASN A 1 104 ? 4.331 -3.401 -12.922 1.00 81.88 104 ASN A CA 1
ATOM 853 C C . ASN A 1 104 ? 3.822 -2.734 -11.628 1.00 81.88 104 ASN A C 1
ATOM 855 O O . ASN A 1 104 ? 3.063 -1.776 -11.733 1.00 81.88 104 ASN A O 1
ATOM 859 N N . PRO A 1 105 ? 4.266 -3.170 -10.434 1.00 80.56 105 PRO A N 1
ATOM 860 C CA . PRO A 1 105 ? 3.799 -2.608 -9.169 1.00 80.56 105 PRO A CA 1
ATOM 861 C C . PRO A 1 105 ? 4.297 -1.182 -8.926 1.00 80.56 105 PRO A C 1
ATOM 863 O O . PRO A 1 105 ? 3.811 -0.548 -8.012 1.00 80.56 105 PRO A O 1
ATOM 866 N N . MET A 1 106 ? 5.267 -0.686 -9.703 1.00 85.19 106 MET A N 1
ATOM 867 C CA . MET A 1 106 ? 5.786 0.684 -9.594 1.00 85.19 106 MET A CA 1
ATOM 868 C C . MET A 1 106 ? 5.699 1.373 -10.961 1.00 85.19 106 MET A C 1
ATOM 870 O O . MET A 1 106 ? 6.722 1.530 -11.652 1.00 85.19 106 MET A O 1
ATOM 874 N N . PRO A 1 107 ? 4.482 1.701 -11.422 1.00 87.06 107 PRO A N 1
ATOM 875 C CA . PRO A 1 107 ? 4.267 2.301 -12.733 1.00 87.06 107 PRO A CA 1
ATOM 876 C C . PRO A 1 107 ? 4.838 3.723 -12.818 1.00 87.06 107 PRO A C 1
ATOM 878 O O . PRO A 1 107 ? 5.269 4.126 -13.893 1.00 87.06 107 PRO A O 1
ATOM 881 N N . LEU A 1 108 ? 4.948 4.444 -11.696 1.00 90.88 108 LEU A N 1
ATOM 882 C CA . LEU A 1 108 ? 5.432 5.831 -11.643 1.00 90.88 108 LEU A CA 1
ATOM 883 C C . LEU A 1 108 ? 6.875 5.942 -11.117 1.00 90.88 108 LEU A C 1
ATOM 885 O O . LEU A 1 108 ? 7.277 6.968 -10.578 1.00 90.88 108 LEU A O 1
ATOM 889 N N . ARG A 1 109 ? 7.678 4.878 -11.238 1.00 89.56 109 ARG A N 1
ATOM 890 C CA . ARG A 1 109 ? 9.089 4.891 -10.810 1.00 89.56 109 ARG A CA 1
ATOM 891 C C . ARG A 1 109 ? 9.938 5.850 -11.644 1.00 89.56 109 ARG A C 1
ATOM 893 O O . ARG A 1 109 ? 9.631 6.107 -12.810 1.00 89.56 109 ARG A O 1
ATOM 900 N N . PHE A 1 110 ? 11.105 6.219 -11.115 1.00 87.25 110 PHE A N 1
ATOM 901 C CA . PHE A 1 110 ? 12.062 7.106 -11.786 1.00 87.25 110 PHE A CA 1
ATOM 902 C C . PHE A 1 110 ? 12.344 6.770 -13.246 1.00 87.25 110 PHE A C 1
ATOM 904 O O . PHE A 1 110 ? 12.262 7.651 -14.097 1.00 87.25 110 PHE A O 1
ATOM 911 N N . ALA A 1 111 ? 12.613 5.504 -13.568 1.00 87.69 111 ALA A N 1
ATOM 912 C CA . ALA A 1 111 ? 12.890 5.097 -14.946 1.00 87.69 111 ALA A CA 1
ATOM 913 C C . ALA A 1 111 ? 11.731 5.393 -15.918 1.00 87.69 111 ALA A C 1
ATOM 915 O O . ALA A 1 111 ? 11.980 5.641 -17.090 1.00 87.69 111 ALA A O 1
ATOM 916 N N . VAL A 1 112 ? 10.481 5.373 -15.442 1.00 88.38 112 VAL A N 1
ATOM 917 C CA . VAL A 1 112 ? 9.311 5.712 -16.260 1.00 88.38 112 VAL A CA 1
ATOM 918 C C . VAL A 1 112 ? 9.160 7.225 -16.321 1.00 88.38 112 VAL A C 1
ATOM 920 O O . VAL A 1 112 ? 9.221 7.789 -17.407 1.00 88.38 112 VAL A O 1
ATOM 923 N N . LEU A 1 113 ? 9.062 7.903 -15.174 1.00 89.50 113 LEU A N 1
ATOM 924 C CA . LEU A 1 113 ? 8.814 9.347 -15.138 1.00 89.50 113 LEU A CA 1
ATOM 925 C C . LEU A 1 113 ? 9.913 10.155 -15.841 1.00 89.50 113 LEU A C 1
ATOM 927 O O . LEU A 1 113 ? 9.607 11.093 -16.568 1.00 89.50 113 LEU A O 1
ATOM 931 N N . SER A 1 114 ? 11.180 9.762 -15.701 1.00 88.62 114 SER A N 1
ATOM 932 C CA . SER A 1 114 ? 12.305 10.431 -16.377 1.00 88.62 114 SER A CA 1
ATOM 933 C C . SER A 1 114 ? 12.366 10.199 -17.893 1.00 88.62 114 SER A C 1
ATOM 935 O O . SER A 1 114 ? 13.071 10.929 -18.593 1.00 88.62 114 SER A O 1
ATOM 937 N N . SER A 1 115 ? 11.644 9.194 -18.402 1.00 87.12 115 SER A N 1
ATOM 938 C CA . SER A 1 115 ? 11.568 8.878 -19.836 1.00 87.12 115 SER A CA 1
ATOM 939 C C . SER A 1 115 ? 10.423 9.589 -20.559 1.00 87.12 115 SER A C 1
ATOM 941 O O . SER A 1 115 ? 10.376 9.591 -21.786 1.00 87.12 115 SER A O 1
ATOM 943 N N . ILE A 1 116 ? 9.497 10.196 -19.814 1.00 88.50 116 ILE A N 1
ATOM 944 C CA . ILE A 1 116 ? 8.374 10.931 -20.394 1.00 88.50 116 ILE A CA 1
ATOM 945 C C . ILE A 1 116 ? 8.889 12.255 -20.949 1.00 88.50 116 ILE A C 1
ATOM 947 O O . ILE A 1 116 ? 9.696 12.922 -20.312 1.00 88.50 116 ILE A O 1
ATOM 951 N N . SER A 1 117 ? 8.375 12.660 -22.107 1.00 87.88 117 SER A N 1
ATOM 952 C CA . SER A 1 117 ? 8.532 14.018 -22.628 1.00 87.88 117 SER A CA 1
ATOM 953 C C . SER A 1 117 ? 7.180 14.725 -22.564 1.00 87.88 117 SER A C 1
ATOM 955 O O . SER A 1 117 ? 6.382 14.602 -23.490 1.00 87.88 117 SER A O 1
ATOM 957 N N . LEU A 1 118 ? 6.927 15.472 -21.483 1.00 84.94 118 LEU A N 1
ATOM 958 C CA . LEU A 1 118 ? 5.705 16.276 -21.323 1.00 84.94 118 LEU A CA 1
ATOM 959 C C . LEU A 1 118 ? 5.653 17.419 -22.344 1.00 84.94 118 LEU A C 1
ATOM 961 O O . LEU A 1 118 ? 4.599 17.761 -22.867 1.00 84.94 118 LEU A O 1
ATOM 965 N N . PHE A 1 119 ? 6.814 17.999 -22.626 1.00 81.31 119 PHE A N 1
ATOM 966 C CA . PHE A 1 119 ? 7.026 19.003 -23.659 1.00 81.31 119 PHE A CA 1
ATOM 967 C C . PHE A 1 119 ? 8.479 18.905 -24.129 1.00 81.31 119 PHE A C 1
ATOM 969 O O . PHE A 1 119 ? 9.357 18.523 -23.360 1.00 81.31 119 PHE A O 1
ATOM 976 N N . SER A 1 120 ? 8.728 19.253 -25.386 1.00 82.94 120 SER A N 1
ATOM 977 C CA . SER A 1 120 ? 10.035 19.163 -26.030 1.00 82.94 120 SER A CA 1
ATOM 978 C C . SER A 1 120 ? 10.416 20.505 -26.648 1.00 82.94 120 SER A C 1
ATOM 980 O O . SER A 1 120 ? 9.576 21.202 -27.211 1.00 82.94 120 SER A O 1
ATOM 982 N N . THR A 1 121 ? 11.693 20.861 -26.569 1.00 79.50 121 THR A N 1
ATOM 983 C CA . THR A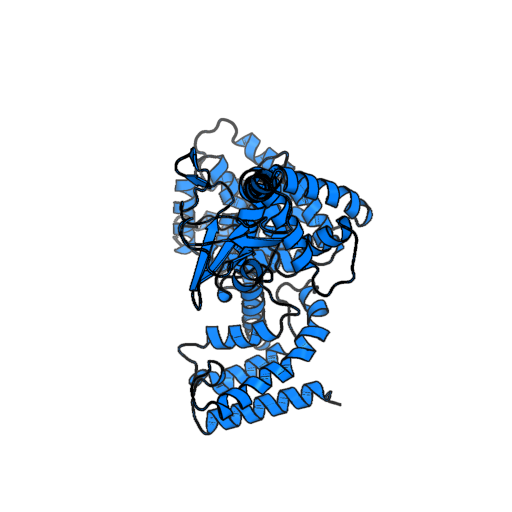 1 121 ? 12.256 22.094 -27.127 1.00 79.50 121 THR A CA 1
ATOM 984 C C . THR A 1 121 ? 13.708 21.889 -27.540 1.00 79.50 121 THR A C 1
ATOM 986 O O . THR A 1 121 ? 14.283 20.819 -27.352 1.00 79.50 121 THR A O 1
ATOM 989 N N . ARG A 1 122 ? 14.316 22.905 -28.142 1.00 80.50 122 ARG A N 1
ATOM 990 C CA . ARG A 1 122 ? 15.719 22.884 -28.550 1.00 80.50 122 ARG A CA 1
ATOM 991 C C . ARG A 1 122 ? 16.485 23.966 -27.808 1.00 80.50 122 ARG A C 1
ATOM 993 O O . ARG A 1 122 ? 15.997 25.088 -27.676 1.00 80.50 122 ARG A O 1
ATOM 1000 N N . VAL A 1 123 ? 17.683 23.627 -27.339 1.00 78.44 123 VAL A N 1
ATOM 1001 C CA . VAL A 1 123 ? 18.547 24.534 -26.577 1.00 78.44 123 VAL A CA 1
ATOM 1002 C C . VAL A 1 123 ? 19.984 24.520 -27.101 1.00 78.44 123 VAL A C 1
ATOM 1004 O O . VAL A 1 123 ? 20.491 23.496 -27.559 1.00 78.44 123 VAL A O 1
ATOM 1007 N N . TYR A 1 124 ? 20.660 25.659 -27.014 1.00 75.62 124 TYR A N 1
ATOM 1008 C CA . TYR A 1 124 ? 22.110 25.774 -27.115 1.00 75.62 124 TYR A CA 1
ATOM 1009 C C . TYR A 1 124 ? 22.727 25.756 -25.717 1.00 75.62 124 TYR A C 1
ATOM 1011 O O . TYR A 1 124 ? 22.152 26.302 -24.778 1.00 75.62 124 TYR A O 1
ATOM 1019 N N . LEU A 1 125 ? 23.912 25.156 -25.604 1.00 72.81 125 LEU A N 1
ATOM 1020 C CA . LEU A 1 125 ? 24.657 24.984 -24.346 1.00 72.81 125 LEU A CA 1
ATOM 1021 C C . LEU A 1 125 ? 26.007 25.713 -24.366 1.00 72.81 125 LEU A C 1
ATOM 1023 O O . LEU A 1 125 ? 26.906 25.418 -23.584 1.00 72.81 125 LEU A O 1
ATOM 1027 N N . HIS A 1 126 ? 26.159 26.641 -25.310 1.00 68.44 126 HIS A N 1
ATOM 1028 C CA . HIS A 1 126 ? 27.397 27.356 -25.592 1.00 68.44 126 HIS A CA 1
ATOM 1029 C C . HIS A 1 126 ? 27.137 28.860 -25.660 1.00 68.44 126 HIS A C 1
ATOM 1031 O O . HIS A 1 126 ? 26.001 29.286 -25.890 1.00 68.44 126 HIS A O 1
ATOM 1037 N N . ASP A 1 127 ? 28.201 29.651 -25.517 1.00 62.78 127 ASP A N 1
ATOM 1038 C CA . ASP A 1 127 ? 28.169 31.111 -25.647 1.00 62.78 127 ASP A CA 1
ATOM 1039 C C . ASP A 1 127 ? 27.561 31.551 -26.997 1.00 62.78 127 ASP A C 1
ATOM 1041 O O . ASP A 1 127 ? 27.634 30.831 -27.994 1.00 62.78 127 ASP A O 1
ATOM 1045 N N . ASN A 1 128 ? 26.970 32.746 -27.038 1.00 63.50 128 ASN A N 1
ATOM 1046 C CA . ASN A 1 128 ? 26.329 33.369 -28.202 1.00 63.50 128 ASN A CA 1
ATOM 1047 C C . ASN A 1 128 ? 27.228 33.436 -29.441 1.00 63.50 128 ASN A C 1
ATOM 1049 O O . ASN A 1 128 ? 26.724 33.494 -30.559 1.00 63.50 128 ASN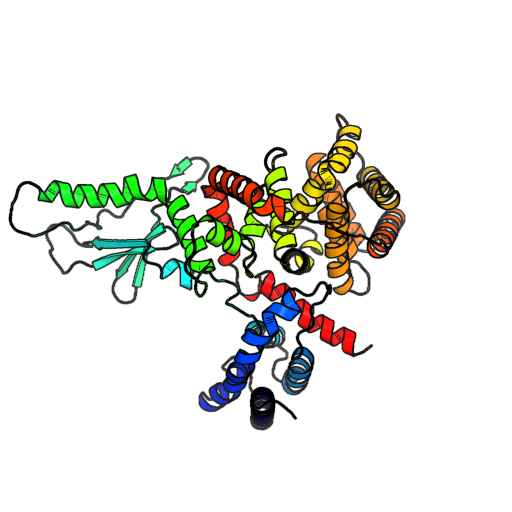 A O 1
ATOM 1053 N N . LYS A 1 129 ? 28.546 33.403 -29.236 1.00 61.88 129 LYS A N 1
ATOM 1054 C CA . LYS A 1 129 ? 29.568 33.431 -30.288 1.00 61.88 129 LYS A CA 1
ATOM 1055 C C . LYS A 1 129 ? 29.737 32.091 -31.012 1.00 61.88 129 LYS A C 1
ATOM 1057 O O . LYS A 1 129 ? 30.346 32.055 -32.075 1.00 61.88 129 LYS A O 1
ATOM 1062 N N . LEU A 1 130 ? 29.214 31.000 -30.449 1.00 59.91 130 LEU A N 1
ATOM 1063 C CA . LEU A 1 130 ? 29.263 29.656 -31.017 1.00 59.91 130 LEU A CA 1
ATOM 1064 C C . LEU A 1 130 ? 27.853 29.226 -31.444 1.00 59.91 130 LEU A C 1
ATOM 1066 O O . LEU A 1 130 ? 26.883 29.363 -30.694 1.00 59.91 130 LEU A O 1
ATOM 1070 N N . SER A 1 131 ? 27.742 28.678 -32.656 1.00 62.69 131 SER A N 1
ATOM 1071 C CA . SER A 1 131 ? 26.475 28.207 -33.243 1.00 62.69 131 SER A CA 1
ATOM 1072 C C . SER A 1 131 ? 26.495 26.703 -33.577 1.00 62.69 131 SER A C 1
ATOM 1074 O O . SER A 1 131 ? 26.219 26.334 -34.719 1.00 62.69 131 SER A O 1
ATOM 1076 N N . PRO A 1 132 ? 26.860 25.809 -32.636 1.00 70.75 132 PRO A N 1
ATOM 1077 C CA . PRO A 1 132 ? 26.829 24.368 -32.883 1.00 70.75 132 PRO A CA 1
ATOM 1078 C C . PRO A 1 132 ? 25.389 23.868 -33.040 1.00 70.75 132 PRO A C 1
ATOM 1080 O O . PRO A 1 132 ? 24.437 24.616 -32.817 1.00 70.75 132 PRO A O 1
ATOM 1083 N N . GLN A 1 133 ? 25.206 22.598 -33.417 1.00 73.94 133 GLN A N 1
ATOM 1084 C CA . GLN A 1 133 ? 23.860 22.036 -33.515 1.00 73.94 133 GLN A CA 1
ATOM 1085 C C . GLN A 1 133 ? 23.107 22.138 -32.173 1.00 73.94 133 GLN A C 1
ATOM 1087 O O . GLN A 1 133 ? 23.700 21.936 -31.108 1.00 73.94 133 GLN A O 1
ATOM 1092 N N . PRO A 1 134 ? 21.801 22.450 -32.210 1.00 75.19 134 PRO A N 1
ATOM 1093 C CA . PRO A 1 134 ? 20.959 22.433 -31.026 1.00 75.19 134 PRO A CA 1
ATOM 1094 C C . PRO A 1 134 ? 20.928 21.074 -30.345 1.00 75.19 134 PRO A C 1
ATOM 1096 O O . PRO A 1 134 ? 20.848 20.050 -31.021 1.00 75.19 134 PRO A O 1
ATOM 1099 N N . HIS A 1 135 ? 20.831 21.074 -29.022 1.00 79.81 135 HIS A N 1
ATOM 1100 C CA . HIS A 1 135 ? 20.472 19.878 -28.275 1.00 79.81 135 HIS A CA 1
ATOM 1101 C C . HIS A 1 135 ? 18.954 19.822 -28.114 1.00 79.81 135 HIS A C 1
ATOM 1103 O O . HIS A 1 135 ? 18.309 20.833 -27.819 1.00 79.81 135 HIS A O 1
ATOM 1109 N N . GLN A 1 136 ? 18.379 18.636 -28.302 1.00 84.44 136 GLN A N 1
ATOM 1110 C CA . GLN A 1 136 ? 16.993 18.391 -27.927 1.00 84.44 136 GLN A CA 1
ATOM 1111 C C . GLN A 1 136 ? 16.908 18.381 -26.397 1.00 84.44 136 GLN A C 1
ATOM 1113 O O . GLN A 1 136 ? 17.623 17.632 -25.728 1.00 84.44 136 GLN A O 1
ATOM 1118 N N . ALA A 1 137 ? 16.031 19.218 -25.858 1.00 86.62 137 ALA A N 1
ATOM 1119 C CA . ALA A 1 137 ? 15.672 19.244 -24.454 1.00 86.62 137 ALA A CA 1
ATOM 1120 C C . ALA A 1 137 ? 14.198 18.874 -24.295 1.00 86.62 137 ALA A C 1
ATOM 1122 O O . ALA A 1 137 ? 13.386 19.091 -25.195 1.00 86.62 137 ALA A O 1
ATOM 1123 N N . TYR A 1 138 ? 13.833 18.332 -23.146 1.00 88.31 138 TYR A N 1
ATOM 1124 C CA . TYR A 1 138 ? 12.443 18.013 -22.846 1.00 88.31 138 TYR A CA 1
ATOM 1125 C C . TYR A 1 138 ? 12.155 18.195 -21.364 1.00 88.31 138 TYR A C 1
ATOM 1127 O O . TYR A 1 138 ? 13.073 18.204 -20.552 1.00 88.31 138 TYR A O 1
ATOM 1135 N N . VAL A 1 139 ? 10.887 18.361 -21.006 1.00 87.56 139 VAL A N 1
ATOM 1136 C CA . VAL A 1 139 ? 10.455 18.364 -19.608 1.00 87.56 139 VAL A CA 1
ATOM 1137 C C . VAL A 1 139 ? 9.981 16.967 -19.238 1.00 87.56 139 VAL A C 1
ATOM 1139 O O . VAL A 1 139 ? 9.070 16.438 -19.878 1.00 87.56 139 VAL A O 1
ATOM 1142 N N . ASP A 1 140 ? 10.622 16.364 -18.238 1.00 89.94 140 ASP A N 1
ATOM 1143 C CA . ASP A 1 140 ? 10.311 15.007 -17.788 1.00 89.94 140 ASP A CA 1
ATOM 1144 C C . ASP A 1 140 ? 9.122 14.948 -16.811 1.00 89.94 140 ASP A C 1
ATOM 1146 O O . ASP A 1 140 ? 8.559 15.965 -16.411 1.00 89.94 140 ASP A O 1
ATOM 1150 N N . GLY A 1 141 ? 8.725 13.741 -16.401 1.00 85.44 141 GLY A N 1
ATOM 1151 C CA . GLY A 1 141 ? 7.636 13.507 -15.445 1.00 85.44 141 GLY A CA 1
ATOM 1152 C C . GLY A 1 141 ? 7.911 14.008 -14.020 1.00 85.44 141 GLY A C 1
ATOM 1153 O O . GLY A 1 141 ? 6.975 14.136 -13.231 1.00 85.44 141 GLY A O 1
ATOM 1154 N N . TYR A 1 142 ? 9.158 14.346 -13.679 1.00 87.44 142 TYR A N 1
ATOM 1155 C CA . TYR A 1 142 ? 9.498 15.074 -12.446 1.00 87.44 142 TYR A CA 1
ATOM 1156 C C . TYR A 1 142 ? 9.380 16.588 -12.612 1.00 87.44 142 TYR A C 1
ATOM 1158 O O . TYR A 1 142 ? 9.522 17.324 -11.636 1.00 87.44 142 TYR A O 1
ATOM 1166 N N . PHE A 1 143 ? 9.062 17.032 -13.827 1.00 88.88 143 PHE A N 1
ATOM 1167 C CA . PHE A 1 143 ? 9.033 18.423 -14.228 1.00 88.88 143 PHE A CA 1
ATOM 1168 C C . PHE A 1 143 ? 10.427 19.068 -14.174 1.00 88.88 143 PHE A C 1
ATOM 1170 O O . PHE A 1 143 ? 10.587 20.226 -13.787 1.00 88.88 143 PHE A O 1
ATOM 1177 N N . ASN A 1 144 ? 11.454 18.305 -14.565 1.00 88.38 144 ASN A N 1
ATOM 1178 C CA . ASN A 1 144 ? 12.794 18.821 -14.820 1.00 88.38 144 ASN A CA 1
ATOM 1179 C C . ASN A 1 144 ? 12.967 19.107 -16.310 1.00 88.38 144 ASN A C 1
ATOM 1181 O O . ASN A 1 144 ? 12.576 18.284 -17.134 1.00 88.38 144 ASN A O 1
ATOM 1185 N N . LEU A 1 145 ? 13.638 20.202 -16.664 1.00 88.12 145 LEU A N 1
ATOM 1186 C CA . LEU A 1 145 ? 14.207 20.364 -17.997 1.00 88.12 145 LEU A CA 1
ATOM 1187 C C . LEU A 1 145 ? 15.423 19.446 -18.126 1.00 88.12 145 LEU A C 1
ATOM 1189 O O . LEU A 1 145 ? 16.418 19.593 -17.416 1.00 88.12 145 LEU A O 1
ATOM 1193 N N . VAL A 1 146 ? 15.333 18.499 -19.044 1.00 89.12 146 VAL A N 1
ATOM 1194 C CA . VAL A 1 146 ? 16.333 17.478 -19.311 1.00 89.12 146 VAL A CA 1
ATOM 1195 C C . VAL A 1 146 ? 17.059 17.808 -20.602 1.00 89.12 146 VAL A C 1
ATOM 1197 O O . VAL A 1 146 ? 16.424 18.049 -21.628 1.00 89.12 146 VAL A O 1
ATOM 1200 N N . VAL A 1 147 ? 18.389 17.792 -20.558 1.00 87.44 147 VAL A N 1
ATOM 1201 C CA . VAL A 1 147 ? 19.248 18.016 -21.723 1.00 87.44 147 VAL A CA 1
ATOM 1202 C C . VAL A 1 147 ? 20.262 16.881 -21.835 1.00 87.44 147 VAL A C 1
ATOM 1204 O O . VAL A 1 147 ? 21.022 16.621 -20.898 1.00 87.44 147 VAL A O 1
ATOM 1207 N N . SER A 1 148 ? 20.270 16.200 -22.983 1.00 81.44 148 SER A N 1
ATOM 1208 C CA . SER A 1 148 ? 21.234 15.131 -23.267 1.00 81.44 148 SER A CA 1
ATOM 1209 C C . SER A 1 148 ? 22.574 15.729 -23.694 1.00 81.44 148 SER A C 1
ATOM 1211 O O . SER A 1 148 ? 22.623 16.544 -24.610 1.00 81.44 148 SER A O 1
ATOM 1213 N N . MET A 1 149 ? 23.652 15.299 -23.046 1.00 78.06 149 MET A N 1
ATOM 1214 C CA . MET A 1 149 ? 25.036 15.729 -23.246 1.00 78.06 149 MET A CA 1
ATOM 1215 C C . MET A 1 149 ? 25.907 14.505 -23.547 1.00 78.06 149 MET A C 1
ATOM 1217 O O . MET A 1 149 ? 26.649 14.023 -22.688 1.00 78.06 149 MET A O 1
ATOM 1221 N N . GLY A 1 150 ? 25.771 13.953 -24.756 1.00 74.62 150 GLY A N 1
ATOM 1222 C CA . GLY A 1 150 ? 26.386 12.669 -25.108 1.00 74.62 150 GLY A CA 1
ATOM 1223 C C . GLY A 1 150 ? 25.802 11.529 -24.267 1.00 74.62 150 GLY A C 1
ATOM 1224 O O . GLY A 1 150 ? 24.589 11.335 -24.270 1.00 74.62 150 GLY A O 1
ATOM 1225 N N . GLU A 1 151 ? 26.652 10.808 -23.529 1.00 74.31 151 GLU A N 1
ATOM 1226 C CA . GLU A 1 151 ? 26.240 9.738 -22.600 1.00 74.31 151 GLU A CA 1
ATOM 1227 C C . GLU A 1 151 ? 25.659 10.263 -21.273 1.00 74.31 151 GLU A C 1
ATOM 1229 O O . GLU A 1 151 ? 25.037 9.512 -20.522 1.00 74.31 151 GLU A O 1
ATOM 1234 N N . ASN A 1 152 ? 25.835 11.555 -20.979 1.00 78.44 152 ASN A N 1
ATOM 1235 C CA . ASN A 1 152 ? 25.346 12.175 -19.753 1.00 78.44 152 ASN A CA 1
ATOM 1236 C C . ASN A 1 152 ? 24.009 12.881 -19.973 1.00 78.44 152 ASN A C 1
ATOM 1238 O O . ASN A 1 152 ? 23.710 13.381 -21.055 1.00 78.44 152 ASN A O 1
ATOM 1242 N N . VAL A 1 153 ? 23.215 12.986 -18.910 1.00 83.94 153 VAL A N 1
ATOM 1243 C CA . VAL A 1 153 ? 21.939 13.705 -18.921 1.00 83.94 153 VAL A CA 1
ATOM 1244 C C . VAL A 1 153 ? 21.934 14.713 -17.784 1.00 83.94 153 VAL A C 1
ATOM 1246 O O . VAL A 1 153 ? 22.042 14.334 -16.617 1.00 83.94 153 VAL A O 1
ATOM 1249 N N . VAL A 1 154 ? 21.778 15.992 -18.119 1.00 85.75 154 VAL A N 1
ATOM 1250 C CA . VAL A 1 154 ? 21.653 17.068 -17.132 1.00 85.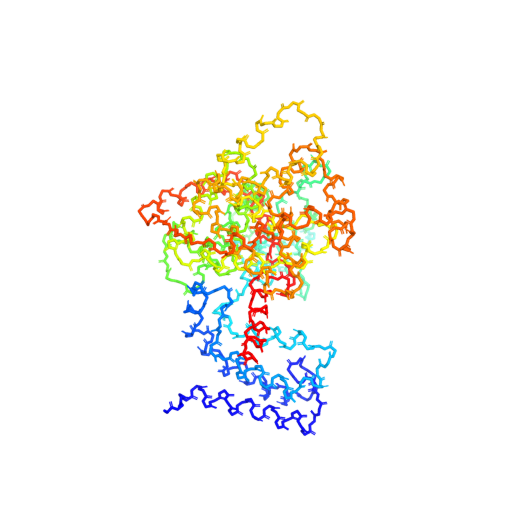75 154 VAL A CA 1
ATOM 1251 C C . VAL A 1 154 ? 20.174 17.358 -16.901 1.00 85.75 154 VAL A C 1
ATOM 1253 O O . VAL A 1 154 ? 19.405 17.443 -17.858 1.00 85.75 154 VAL A O 1
ATOM 1256 N N . ARG A 1 155 ? 19.766 17.483 -15.634 1.00 87.44 155 ARG A N 1
ATOM 1257 C CA . ARG A 1 155 ? 18.380 17.757 -15.231 1.00 87.44 155 ARG A CA 1
ATOM 1258 C C . ARG A 1 155 ? 18.324 19.032 -14.404 1.00 87.44 155 ARG A C 1
ATOM 1260 O O . ARG A 1 155 ? 19.017 19.133 -13.396 1.00 87.44 155 ARG A O 1
ATOM 1267 N N . PHE A 1 156 ? 17.477 19.965 -14.815 1.00 86.19 156 PHE A N 1
ATOM 1268 C CA . PHE A 1 156 ? 17.234 21.219 -14.114 1.00 86.19 156 PHE A CA 1
ATOM 1269 C C . PHE A 1 156 ? 15.804 21.224 -13.571 1.00 86.19 156 PHE A C 1
ATOM 1271 O O . PHE A 1 156 ? 14.874 21.183 -14.378 1.00 86.19 156 PHE A O 1
ATOM 1278 N N . PRO A 1 157 ? 15.590 21.256 -12.246 1.00 86.62 157 PRO A N 1
ATOM 1279 C CA . PRO A 1 157 ? 14.241 21.309 -11.695 1.00 86.62 157 PRO A CA 1
ATOM 1280 C C . PRO A 1 157 ? 13.546 22.598 -12.130 1.00 86.62 157 PRO A C 1
ATOM 1282 O O . PRO A 1 157 ? 14.136 23.667 -12.037 1.00 86.62 157 PRO A O 1
ATOM 1285 N N . LEU A 1 158 ? 12.306 22.503 -12.622 1.00 85.38 158 LEU A N 1
ATOM 1286 C CA . LEU A 1 158 ? 11.511 23.678 -13.007 1.00 85.38 158 LEU A CA 1
ATOM 1287 C C . LEU A 1 158 ? 10.465 24.055 -11.959 1.00 85.38 158 LEU A C 1
ATOM 1289 O O . LEU A 1 158 ? 9.950 25.171 -11.980 1.00 85.38 158 LEU A O 1
ATOM 1293 N N . LEU A 1 159 ? 10.139 23.142 -11.043 1.00 84.88 159 LEU A N 1
ATOM 1294 C CA . LEU A 1 159 ? 9.205 23.431 -9.965 1.00 84.88 159 LEU A CA 1
ATOM 1295 C C . LEU A 1 159 ? 9.925 24.109 -8.795 1.00 84.88 159 LEU A C 1
ATOM 1297 O O . LEU A 1 159 ? 11.014 23.676 -8.415 1.00 84.88 159 LEU A O 1
ATOM 1301 N N . PRO A 1 160 ? 9.313 25.138 -8.194 1.00 76.56 160 PRO A N 1
ATOM 1302 C CA . PRO A 1 160 ? 9.846 25.768 -6.999 1.00 76.56 160 PRO A CA 1
ATOM 1303 C C . PRO A 1 160 ? 9.876 24.792 -5.816 1.00 76.56 160 PRO A C 1
ATOM 1305 O O . PRO A 1 160 ? 8.954 23.997 -5.592 1.00 76.56 160 PRO A O 1
ATOM 1308 N N . GLU A 1 161 ? 10.950 24.875 -5.035 1.00 72.25 161 GLU A N 1
ATOM 1309 C CA . GLU A 1 161 ? 11.124 24.122 -3.792 1.00 72.25 161 GLU A CA 1
ATOM 1310 C C . GLU A 1 161 ? 11.056 25.059 -2.587 1.00 72.25 161 GLU A C 1
ATOM 1312 O O . GLU A 1 161 ? 11.512 26.199 -2.638 1.00 72.25 161 GLU A O 1
ATOM 1317 N N . MET A 1 162 ? 10.498 24.559 -1.486 1.00 66.50 162 MET A N 1
ATOM 1318 C CA . MET A 1 162 ? 10.599 25.202 -0.179 1.00 66.50 162 MET A CA 1
ATOM 1319 C C . MET A 1 162 ? 11.917 24.766 0.461 1.00 66.50 162 MET A C 1
ATOM 1321 O O . MET A 1 162 ? 12.080 23.591 0.789 1.00 66.50 162 MET A O 1
ATOM 1325 N N . LYS A 1 163 ? 12.852 25.697 0.661 1.00 65.44 163 LYS A N 1
ATOM 1326 C CA . LYS A 1 163 ? 14.092 25.465 1.417 1.00 65.44 163 LYS A CA 1
ATOM 1327 C C . LYS A 1 163 ? 14.146 26.437 2.589 1.00 65.44 163 LYS A C 1
ATOM 1329 O O . LYS A 1 163 ? 14.120 27.646 2.394 1.00 65.44 163 LYS A O 1
ATOM 1334 N N . GLY A 1 164 ? 14.168 25.904 3.813 1.00 59.53 164 GLY A N 1
ATOM 1335 C CA . GLY A 1 164 ? 14.213 26.720 5.035 1.00 59.53 164 GLY A CA 1
ATOM 1336 C C . GLY A 1 164 ? 13.015 27.663 5.217 1.00 59.53 164 GLY A C 1
ATOM 1337 O O . GLY A 1 164 ? 13.174 28.738 5.782 1.00 59.53 164 GLY A O 1
ATOM 1338 N N . GLY A 1 165 ? 11.835 27.302 4.697 1.00 63.44 165 GLY A N 1
ATOM 1339 C CA . GLY A 1 165 ? 10.627 28.139 4.756 1.00 63.44 165 GLY A CA 1
ATOM 1340 C C . GLY A 1 165 ? 10.542 29.236 3.687 1.00 63.44 165 GLY A C 1
ATOM 1341 O O . GLY A 1 165 ? 9.549 29.957 3.648 1.00 63.44 165 GLY A O 1
ATOM 1342 N N . GLN A 1 166 ? 11.537 29.352 2.800 1.00 64.44 166 GLN A N 1
ATOM 1343 C CA . GLN A 1 166 ? 11.490 30.242 1.641 1.00 64.44 166 GLN A CA 1
ATOM 1344 C C . GLN A 1 166 ? 11.322 29.453 0.344 1.00 64.44 166 GLN A C 1
ATOM 1346 O O . GLN A 1 166 ? 11.930 28.401 0.134 1.00 64.44 166 GLN A O 1
ATOM 1351 N N . MET A 1 167 ? 10.486 29.989 -0.541 1.00 66.50 167 MET A N 1
ATOM 1352 C CA . MET A 1 167 ? 10.262 29.440 -1.869 1.00 66.50 167 MET A CA 1
ATOM 1353 C C . MET A 1 167 ? 11.435 29.836 -2.768 1.00 66.50 167 MET A C 1
ATOM 1355 O O . MET A 1 167 ? 11.563 30.988 -3.177 1.00 66.50 167 MET A O 1
ATOM 1359 N N . THR A 1 168 ? 12.314 28.883 -3.064 1.00 68.06 168 THR A N 1
ATOM 1360 C CA . THR A 1 168 ? 13.420 29.095 -3.997 1.00 68.06 168 THR A CA 1
ATOM 1361 C C . THR A 1 168 ? 12.933 28.825 -5.411 1.00 68.06 168 THR A C 1
ATOM 1363 O O . THR A 1 168 ? 12.556 27.697 -5.743 1.00 68.06 168 THR A O 1
ATOM 1366 N N . THR A 1 169 ? 12.931 29.861 -6.248 1.00 66.12 169 THR A N 1
ATOM 1367 C CA . THR A 1 169 ? 12.707 29.708 -7.685 1.00 66.12 169 THR A CA 1
ATOM 1368 C C . THR A 1 169 ? 13.931 29.048 -8.314 1.00 66.12 169 THR A C 1
ATOM 1370 O O . THR A 1 169 ? 15.053 29.487 -8.042 1.00 66.12 169 THR A O 1
ATOM 1373 N N . PRO A 1 170 ? 13.755 28.013 -9.146 1.00 66.44 170 PRO A N 1
ATOM 1374 C CA . PRO A 1 170 ? 14.881 27.364 -9.792 1.00 66.44 170 PRO A CA 1
ATOM 1375 C C . PRO A 1 170 ? 15.623 28.345 -10.704 1.00 66.44 170 PRO A C 1
ATOM 1377 O O . PRO A 1 170 ? 15.009 29.055 -11.500 1.00 66.44 170 PRO A O 1
ATOM 1380 N N . SER A 1 171 ? 16.949 28.394 -10.573 1.00 63.59 171 SER A N 1
ATOM 1381 C CA . SER A 1 171 ? 17.827 29.192 -11.427 1.00 63.59 171 SER A CA 1
ATOM 1382 C C . SER A 1 171 ? 18.533 28.294 -12.437 1.00 63.59 171 SER A C 1
ATOM 1384 O O . SER A 1 171 ? 18.996 27.197 -12.120 1.00 63.59 171 SER A O 1
ATOM 1386 N N . MET A 1 172 ? 18.601 28.757 -13.682 1.00 63.69 172 MET A N 1
ATOM 1387 C CA . MET A 1 172 ? 19.307 28.048 -14.742 1.00 63.69 172 MET A CA 1
ATOM 1388 C C . MET A 1 172 ? 20.759 28.509 -14.832 1.00 63.69 172 MET A C 1
ATOM 1390 O O . MET A 1 172 ? 21.043 29.689 -14.607 1.00 63.69 172 MET A O 1
ATOM 1394 N N . PRO A 1 173 ? 21.681 27.625 -15.248 1.00 65.75 173 PRO A N 1
ATOM 1395 C CA . PRO A 1 173 ? 22.995 28.062 -15.673 1.00 65.75 173 PRO A CA 1
ATOM 1396 C C . PRO A 1 173 ? 22.860 29.045 -16.847 1.00 65.75 173 PRO A C 1
ATOM 1398 O O . PRO A 1 173 ? 22.125 28.754 -17.796 1.00 65.75 173 PRO A O 1
ATOM 1401 N N . PRO A 1 174 ? 23.612 30.159 -16.854 1.00 63.69 174 PRO A N 1
ATOM 1402 C CA . PRO A 1 174 ? 23.549 31.171 -17.914 1.00 63.69 174 PRO A CA 1
ATOM 1403 C C . PRO A 1 174 ? 23.945 30.646 -19.307 1.00 63.69 174 PRO A C 1
ATOM 1405 O O . PRO A 1 174 ? 23.750 31.329 -20.306 1.00 63.69 174 PRO A O 1
ATOM 1408 N N . ALA A 1 175 ? 24.485 29.427 -19.391 1.00 65.06 175 ALA A N 1
ATOM 1409 C CA . ALA A 1 175 ? 24.895 28.784 -20.634 1.00 65.06 175 ALA A CA 1
ATOM 1410 C C . ALA A 1 175 ? 23.735 28.212 -21.478 1.00 65.06 175 ALA A C 1
ATOM 1412 O O . ALA A 1 175 ? 23.963 27.862 -22.636 1.00 65.06 175 ALA A O 1
ATOM 1413 N N . ILE A 1 176 ? 22.516 28.089 -20.933 1.00 70.88 176 ILE A N 1
ATOM 1414 C CA . ILE A 1 176 ? 21.380 27.462 -21.633 1.00 70.88 176 ILE A CA 1
ATOM 1415 C C . ILE A 1 176 ? 20.545 28.517 -22.357 1.00 70.88 176 ILE A C 1
ATOM 1417 O O . ILE A 1 176 ? 19.966 29.399 -21.728 1.00 70.88 176 ILE A O 1
ATOM 1421 N N . ARG A 1 177 ? 20.445 28.400 -23.685 1.00 72.38 177 ARG A N 1
ATOM 1422 C CA . ARG A 1 177 ? 19.708 29.339 -24.550 1.00 72.38 177 ARG A CA 1
ATOM 1423 C C . ARG A 1 177 ? 18.666 28.601 -25.388 1.00 72.38 177 ARG A C 1
ATOM 1425 O O . ARG A 1 177 ? 19.014 27.632 -26.049 1.00 72.38 177 ARG A O 1
ATOM 1432 N N . PHE A 1 178 ? 17.408 29.040 -25.390 1.00 69.06 178 PHE A N 1
ATOM 1433 C CA . PHE A 1 178 ? 16.314 28.375 -26.121 1.00 69.06 178 PHE A CA 1
ATOM 1434 C C . PHE A 1 178 ? 16.277 28.771 -27.597 1.00 69.06 178 PHE A C 1
ATOM 1436 O O . PHE A 1 178 ? 16.657 29.883 -27.963 1.00 69.06 178 PHE A O 1
ATOM 1443 N N . ILE A 1 179 ? 15.794 27.864 -28.446 1.00 65.69 179 ILE A N 1
ATOM 1444 C CA . ILE A 1 179 ? 15.727 28.068 -29.894 1.00 65.69 179 ILE A CA 1
ATOM 1445 C C . ILE A 1 179 ? 14.296 28.310 -30.365 1.00 65.69 179 ILE A C 1
ATOM 1447 O O . ILE A 1 179 ? 13.432 27.450 -30.227 1.00 65.69 179 ILE A O 1
ATOM 1451 N N . GLY A 1 180 ? 14.122 29.451 -31.034 1.00 52.72 180 GLY A N 1
ATOM 1452 C CA . GLY A 1 180 ? 13.030 29.805 -31.949 1.00 52.72 180 GLY A CA 1
ATOM 1453 C C . GLY A 1 180 ? 13.586 30.420 -33.246 1.00 52.72 180 GLY A C 1
ATOM 1454 O O . GLY A 1 180 ? 13.042 31.391 -33.763 1.00 52.72 180 GLY A O 1
ATOM 1455 N N . ALA A 1 181 ? 14.726 29.898 -33.720 1.00 44.03 181 ALA A N 1
ATOM 1456 C CA . ALA A 1 181 ? 15.585 30.491 -34.744 1.00 44.03 181 ALA A CA 1
ATOM 1457 C C . ALA A 1 181 ? 15.423 29.844 -36.141 1.00 44.03 181 ALA A C 1
ATOM 1459 O O . ALA A 1 181 ? 15.706 28.658 -36.307 1.00 44.03 181 ALA A O 1
ATOM 1460 N N . ARG A 1 182 ? 15.085 30.700 -37.124 1.00 37.25 182 ARG A N 1
ATOM 1461 C CA . ARG A 1 182 ? 15.028 30.555 -38.602 1.00 37.25 182 ARG A CA 1
ATOM 1462 C C . ARG A 1 182 ? 13.749 29.989 -39.248 1.00 37.25 182 ARG A C 1
ATOM 1464 O O . ARG A 1 182 ? 13.640 28.795 -39.498 1.00 37.25 182 ARG A O 1
ATOM 1471 N N . SER A 1 183 ? 12.903 30.906 -39.718 1.00 35.34 183 SER A N 1
ATOM 1472 C CA . SER A 1 183 ? 12.739 31.155 -41.162 1.00 35.34 183 SER A CA 1
ATOM 1473 C C . SER A 1 183 ? 12.783 32.669 -41.393 1.00 35.34 183 SER A C 1
ATOM 1475 O O . SER A 1 183 ? 12.350 33.432 -40.535 1.00 35.34 183 SER A O 1
ATOM 1477 N N . ASP A 1 184 ? 13.398 33.093 -42.488 1.00 39.69 184 ASP A N 1
ATOM 1478 C CA . ASP A 1 184 ? 13.870 34.454 -42.751 1.00 39.69 184 ASP A CA 1
ATOM 1479 C C . ASP A 1 184 ? 12.774 35.536 -42.676 1.00 39.69 184 ASP A C 1
ATOM 1481 O O . ASP A 1 184 ? 12.014 35.697 -43.625 1.00 39.69 184 ASP A O 1
ATOM 1485 N N . GLN A 1 185 ? 12.709 36.287 -41.567 1.00 39.91 185 GLN A N 1
ATOM 1486 C CA . GLN A 1 185 ? 12.203 37.670 -41.462 1.00 39.91 185 GLN A CA 1
ATOM 1487 C C . GLN A 1 185 ? 12.471 38.210 -40.040 1.00 39.91 185 GLN A C 1
ATOM 1489 O O . GLN A 1 185 ? 12.207 37.547 -39.041 1.00 39.91 185 GLN A O 1
ATOM 1494 N N . ALA A 1 186 ? 13.106 39.380 -39.948 1.00 41.81 186 ALA A N 1
ATOM 1495 C CA . ALA A 1 186 ? 14.031 39.729 -38.866 1.00 41.81 186 ALA A CA 1
ATOM 1496 C C . ALA A 1 186 ? 13.462 40.509 -37.662 1.00 41.81 186 ALA A C 1
ATOM 1498 O O . ALA A 1 186 ? 14.256 40.896 -36.812 1.00 41.81 186 ALA A O 1
ATOM 1499 N N . ASP A 1 187 ? 12.145 40.672 -37.502 1.00 44.41 187 ASP A N 1
ATOM 1500 C CA . ASP A 1 187 ? 11.598 41.495 -36.398 1.00 44.41 187 ASP A CA 1
ATOM 1501 C C . ASP A 1 187 ? 10.749 40.725 -35.354 1.00 44.41 187 ASP A C 1
ATOM 1503 O O . ASP A 1 187 ? 10.502 41.232 -34.261 1.00 44.41 187 ASP A O 1
ATOM 1507 N N . GLU A 1 188 ? 10.396 39.451 -35.593 1.00 46.72 188 GLU A N 1
ATOM 1508 C CA . GLU A 1 188 ? 9.610 38.608 -34.654 1.00 46.72 188 GLU A CA 1
ATOM 1509 C C . GLU A 1 188 ? 10.434 37.519 -33.918 1.00 46.72 188 GLU A C 1
ATOM 1511 O O . GLU A 1 188 ? 9.915 36.721 -33.134 1.00 46.72 188 GLU A O 1
ATOM 1516 N N . VAL A 1 189 ? 11.747 37.450 -34.156 1.00 46.84 189 VAL A N 1
ATOM 1517 C CA . VAL A 1 189 ? 12.587 36.301 -33.750 1.00 46.84 189 VAL A CA 1
ATOM 1518 C C . VAL A 1 189 ? 13.125 36.422 -32.319 1.00 46.84 189 VAL A C 1
ATOM 1520 O O . VAL A 1 189 ? 13.274 35.417 -31.623 1.00 46.84 189 VAL A O 1
ATOM 1523 N N . ASN A 1 190 ? 13.345 37.643 -31.824 1.00 50.00 190 ASN A N 1
ATOM 1524 C CA . ASN A 1 190 ? 13.664 37.847 -30.406 1.00 50.00 190 ASN A CA 1
ATOM 1525 C C . ASN A 1 190 ? 12.460 37.534 -29.508 1.00 50.00 190 ASN A C 1
ATOM 1527 O O . ASN A 1 190 ? 12.637 37.031 -28.401 1.00 50.00 190 ASN A O 1
ATOM 1531 N N . THR A 1 191 ? 11.235 37.748 -29.999 1.00 53.91 191 THR A N 1
ATOM 1532 C CA . THR A 1 191 ? 10.014 37.465 -29.243 1.00 53.91 191 THR A CA 1
ATOM 1533 C C . THR A 1 191 ? 9.698 35.972 -29.173 1.00 53.91 191 THR A C 1
ATOM 1535 O O . THR A 1 191 ? 9.142 35.549 -28.169 1.00 53.91 191 THR A O 1
ATOM 1538 N N . SER A 1 192 ? 10.062 35.133 -30.151 1.00 56.28 192 SER A N 1
ATOM 1539 C CA . SER A 1 192 ? 9.766 33.685 -30.119 1.00 56.28 192 SER A CA 1
ATOM 1540 C C . SER A 1 192 ? 10.626 32.910 -29.108 1.00 56.28 192 SER A C 1
ATOM 1542 O O . SER A 1 192 ? 10.093 32.138 -28.311 1.00 56.28 192 SER A O 1
ATOM 1544 N N . ALA A 1 193 ? 11.941 33.151 -29.072 1.00 61.72 193 ALA A N 1
ATOM 1545 C CA . ALA A 1 193 ? 12.838 32.533 -28.093 1.00 61.72 193 ALA A CA 1
ATOM 1546 C C . ALA A 1 193 ? 12.530 33.018 -26.667 1.00 61.72 193 ALA A C 1
ATOM 1548 O O . ALA A 1 193 ? 12.474 32.204 -25.743 1.00 61.72 193 ALA A O 1
ATOM 1549 N N . GLN A 1 194 ? 12.234 34.315 -26.507 1.00 66.12 194 GLN A N 1
ATOM 1550 C CA . GLN A 1 194 ? 11.731 34.871 -25.250 1.00 66.12 194 GLN A CA 1
ATOM 1551 C C . GLN A 1 194 ? 10.389 34.246 -24.853 1.00 66.12 194 GLN A C 1
ATOM 1553 O O . GLN A 1 194 ? 10.237 33.881 -23.696 1.00 66.12 194 GLN A O 1
ATOM 1558 N N . LYS A 1 195 ? 9.450 34.027 -25.786 1.00 69.44 195 LYS A N 1
ATOM 1559 C CA . LYS A 1 195 ? 8.169 33.343 -25.518 1.00 69.44 195 LYS A CA 1
ATOM 1560 C C . LYS A 1 195 ? 8.363 31.896 -25.065 1.00 69.44 195 LYS A C 1
ATOM 1562 O O . LYS A 1 195 ? 7.685 31.467 -24.140 1.00 69.44 195 LYS A O 1
ATOM 1567 N N . VAL A 1 196 ? 9.279 31.136 -25.675 1.00 70.62 196 VAL A N 1
ATOM 1568 C CA . VAL A 1 196 ? 9.571 29.749 -25.257 1.00 70.62 196 VAL A CA 1
ATOM 1569 C C . VAL A 1 196 ? 10.224 29.732 -23.878 1.00 70.62 196 VAL A C 1
ATOM 1571 O O . VAL A 1 196 ? 9.824 28.948 -23.023 1.00 70.62 196 VAL A O 1
ATOM 1574 N N . GLN A 1 197 ? 11.187 30.619 -23.635 1.00 73.12 197 GLN A N 1
ATOM 1575 C CA . GLN A 1 197 ? 11.811 30.779 -22.325 1.00 73.12 197 GLN A CA 1
ATOM 1576 C C . GLN A 1 197 ? 10.771 31.167 -21.260 1.00 73.12 197 GLN A C 1
ATOM 1578 O O . GLN A 1 197 ? 10.680 30.526 -20.214 1.00 73.12 197 GLN A O 1
ATOM 1583 N N . GLN A 1 198 ? 9.933 32.158 -21.556 1.00 75.12 198 GLN A N 1
ATOM 1584 C CA . GLN A 1 198 ? 8.841 32.604 -20.697 1.00 75.12 198 GLN A CA 1
ATOM 1585 C C . GLN A 1 198 ? 7.838 31.475 -20.435 1.00 75.12 198 GLN A C 1
ATOM 1587 O O . GLN A 1 198 ? 7.396 31.266 -19.305 1.00 75.12 198 GLN A O 1
ATOM 1592 N N . PHE A 1 199 ? 7.504 30.688 -21.455 1.00 77.25 199 PHE A N 1
ATOM 1593 C CA . PHE A 1 199 ? 6.646 29.528 -21.285 1.00 77.25 199 PHE A CA 1
ATOM 1594 C C . PHE A 1 199 ? 7.281 28.509 -20.335 1.00 77.25 199 PHE A C 1
ATOM 1596 O O . PHE A 1 199 ? 6.653 28.141 -19.350 1.00 77.25 199 PHE A O 1
ATOM 1603 N N . VAL A 1 200 ? 8.525 28.090 -20.578 1.00 75.81 200 VAL A N 1
ATOM 1604 C CA . VAL A 1 200 ? 9.196 27.036 -19.797 1.00 75.81 200 VAL A CA 1
ATOM 1605 C C . VAL A 1 200 ? 9.429 27.433 -18.339 1.00 75.81 200 VAL A C 1
ATOM 1607 O O . VAL A 1 200 ? 9.321 26.569 -17.471 1.00 75.81 200 VAL A O 1
ATOM 1610 N N . PHE A 1 201 ? 9.710 28.707 -18.051 1.00 74.00 201 PHE A N 1
ATOM 1611 C CA . PHE A 1 201 ? 10.084 29.142 -16.697 1.00 74.00 201 PHE A CA 1
ATOM 1612 C C . PHE A 1 201 ? 9.000 29.894 -15.933 1.00 74.00 201 PHE A C 1
ATOM 1614 O O . PHE A 1 201 ? 8.991 29.849 -14.707 1.00 74.00 201 PHE A O 1
ATOM 1621 N N . GLU A 1 202 ? 8.073 30.565 -16.613 1.00 75.12 202 GLU A N 1
ATOM 1622 C CA . GLU A 1 202 ? 7.032 31.345 -15.935 1.00 75.12 202 GLU A CA 1
ATOM 1623 C C . GLU A 1 202 ? 5.654 30.704 -16.051 1.00 75.12 202 GLU A C 1
ATOM 1625 O O . GLU A 1 202 ? 4.843 30.836 -15.137 1.00 75.12 202 GLU A O 1
ATOM 1630 N N . THR A 1 203 ? 5.360 30.027 -17.163 1.00 79.44 203 THR A N 1
ATOM 1631 C CA . THR A 1 203 ? 4.010 29.504 -17.432 1.00 79.44 203 THR A CA 1
ATOM 1632 C C . THR A 1 203 ? 3.891 28.031 -17.064 1.00 79.44 203 THR A C 1
ATOM 1634 O O . THR A 1 203 ? 3.031 27.660 -16.270 1.00 79.44 203 THR A O 1
ATOM 1637 N N . ALA A 1 204 ? 4.785 27.189 -17.580 1.00 78.31 204 ALA A N 1
ATOM 1638 C CA . ALA A 1 204 ? 4.777 25.751 -17.372 1.00 78.31 204 ALA A CA 1
ATOM 1639 C C . ALA A 1 204 ? 4.876 25.372 -15.882 1.00 78.31 204 ALA A C 1
ATOM 1641 O O . ALA A 1 204 ? 4.087 24.525 -15.461 1.00 78.31 204 ALA A O 1
ATOM 1642 N N . PRO A 1 205 ? 5.721 26.012 -15.041 1.00 80.94 205 PRO A N 1
ATOM 1643 C CA . PRO A 1 205 ? 5.789 25.685 -13.617 1.00 80.94 205 PRO A CA 1
ATOM 1644 C C . PRO A 1 205 ? 4.489 25.971 -12.863 1.00 80.94 205 PRO A C 1
ATOM 1646 O O . PRO A 1 205 ? 4.150 25.215 -11.957 1.00 80.94 205 PRO A O 1
ATOM 1649 N N . LYS A 1 206 ? 3.707 26.985 -13.275 1.00 82.25 206 LYS A N 1
ATOM 1650 C CA . LYS A 1 206 ? 2.394 27.296 -12.672 1.00 82.25 206 LYS A CA 1
ATOM 1651 C C . LYS A 1 206 ? 1.384 26.169 -12.872 1.00 82.25 206 LYS A C 1
ATOM 1653 O O . LYS A 1 206 ? 0.525 25.948 -12.027 1.00 82.25 206 LYS A O 1
ATOM 1658 N N . THR A 1 207 ? 1.490 25.447 -13.984 1.00 84.25 207 THR A N 1
ATOM 1659 C CA . THR A 1 207 ? 0.637 24.291 -14.293 1.00 84.25 207 THR A CA 1
ATOM 1660 C C . THR A 1 207 ? 1.313 22.954 -14.013 1.00 84.25 207 THR A C 1
ATOM 1662 O O . THR A 1 207 ? 0.671 21.916 -14.139 1.00 84.25 207 THR A O 1
ATOM 1665 N N . GLY A 1 208 ? 2.594 22.946 -13.638 1.00 87.19 208 GLY A N 1
ATOM 1666 C CA . GLY A 1 208 ? 3.426 21.750 -13.726 1.00 87.19 208 GLY A CA 1
ATOM 1667 C C . GLY A 1 208 ? 2.939 20.605 -12.853 1.00 87.19 208 GLY A C 1
ATOM 1668 O O . GLY A 1 208 ? 2.895 19.466 -13.305 1.00 87.19 208 GLY A O 1
ATOM 1669 N N . ARG A 1 209 ? 2.446 20.908 -11.651 1.00 90.38 209 ARG A N 1
ATOM 1670 C CA . ARG A 1 209 ? 1.852 19.915 -10.744 1.00 90.38 209 ARG A CA 1
ATOM 1671 C C . ARG A 1 209 ? 0.565 19.307 -11.295 1.00 90.38 209 ARG A C 1
ATOM 1673 O O . ARG A 1 209 ? 0.364 18.099 -11.196 1.00 90.38 209 ARG A O 1
ATOM 1680 N N . ARG A 1 210 ? -0.265 20.114 -11.959 1.00 92.31 210 ARG A N 1
ATOM 1681 C CA . ARG A 1 210 ? -1.472 19.633 -12.647 1.00 92.31 210 ARG A CA 1
ATOM 1682 C C . ARG A 1 210 ? -1.094 18.755 -13.840 1.00 92.31 210 ARG A C 1
ATOM 1684 O O . ARG A 1 210 ? -1.659 17.680 -14.011 1.00 92.31 210 ARG A O 1
ATOM 1691 N N . THR A 1 211 ? -0.088 19.157 -14.613 1.00 91.19 211 THR A N 1
ATOM 1692 C CA . THR A 1 211 ? 0.452 18.346 -15.711 1.00 91.19 211 THR A CA 1
ATOM 1693 C C . THR A 1 211 ? 1.016 17.015 -15.205 1.00 91.19 211 THR A C 1
ATOM 1695 O O . THR A 1 211 ? 0.755 15.982 -15.814 1.00 91.19 211 THR A O 1
ATOM 1698 N N . GLN A 1 212 ? 1.728 17.007 -14.071 1.00 92.69 212 GLN A N 1
ATOM 1699 C CA . GLN A 1 212 ? 2.213 15.779 -13.431 1.00 92.69 212 GLN A CA 1
ATOM 1700 C C . GLN A 1 212 ? 1.061 14.860 -13.015 1.00 92.69 212 GLN A C 1
ATOM 1702 O O . GLN A 1 212 ? 1.108 13.673 -13.323 1.00 92.69 212 GLN A O 1
ATOM 1707 N N . LEU A 1 213 ? 0.006 15.396 -12.390 1.00 95.00 213 LEU A N 1
ATOM 1708 C CA . LEU A 1 213 ? -1.186 14.619 -12.037 1.00 95.00 213 LEU A CA 1
ATOM 1709 C C . LEU A 1 213 ? -1.804 13.944 -13.272 1.00 95.00 213 LEU A C 1
ATOM 1711 O O . LEU A 1 213 ? -2.040 12.736 -13.258 1.00 95.00 213 LEU A O 1
ATOM 1715 N N . HIS A 1 214 ? -2.016 14.691 -14.358 1.00 92.69 214 HIS A N 1
ATOM 1716 C CA . HIS A 1 214 ? -2.561 14.131 -15.598 1.00 92.69 214 HIS A CA 1
ATOM 1717 C C . HIS A 1 214 ? -1.630 13.094 -16.235 1.00 92.69 214 HIS A C 1
ATOM 1719 O O . HIS A 1 214 ? -2.103 12.064 -16.716 1.00 92.69 214 HIS A O 1
ATOM 1725 N N . ALA A 1 215 ? -0.314 13.317 -16.196 1.00 92.00 215 ALA A N 1
ATOM 1726 C CA . ALA A 1 215 ? 0.662 12.340 -16.664 1.00 92.00 215 ALA A CA 1
ATOM 1727 C C . ALA A 1 215 ? 0.600 11.046 -15.840 1.00 92.00 215 ALA A C 1
ATOM 1729 O O . ALA A 1 215 ? 0.603 9.961 -16.415 1.00 92.00 215 ALA A O 1
ATOM 1730 N N . PHE A 1 216 ? 0.478 11.137 -14.513 1.00 94.94 216 PHE A N 1
ATOM 1731 C CA . PHE A 1 216 ? 0.337 9.962 -13.650 1.00 94.94 216 PHE A CA 1
ATOM 1732 C C . PHE A 1 216 ? -0.932 9.182 -13.979 1.00 94.94 216 PHE A C 1
ATOM 1734 O O . PHE A 1 216 ? -0.858 7.975 -14.191 1.00 94.94 216 PHE A O 1
ATOM 1741 N N . ILE A 1 217 ? -2.070 9.870 -14.106 1.00 94.69 217 ILE A N 1
ATOM 1742 C CA . ILE A 1 217 ? -3.338 9.252 -14.513 1.00 94.69 217 ILE A CA 1
ATOM 1743 C C . ILE A 1 217 ? -3.175 8.553 -15.868 1.00 94.69 217 ILE A C 1
ATOM 1745 O O . ILE A 1 217 ? -3.561 7.395 -16.005 1.00 94.69 217 ILE A O 1
ATOM 1749 N N . SER A 1 218 ? -2.548 9.202 -16.851 1.00 91.31 218 SER A N 1
ATOM 1750 C CA . SER A 1 218 ? -2.308 8.612 -18.172 1.00 91.31 218 SER A CA 1
ATOM 1751 C C . SER A 1 218 ? -1.454 7.338 -18.104 1.00 91.31 218 SER A C 1
ATOM 1753 O O . SER A 1 218 ? -1.810 6.331 -18.712 1.00 91.31 218 SER A O 1
ATOM 1755 N N . ILE A 1 219 ? -0.373 7.335 -17.315 1.00 91.69 219 ILE A N 1
ATOM 1756 C CA . ILE A 1 219 ? 0.494 6.157 -17.140 1.00 91.69 219 ILE A CA 1
ATOM 1757 C C . ILE A 1 219 ? -0.263 5.013 -16.462 1.00 91.69 219 ILE A C 1
ATOM 1759 O O . ILE A 1 219 ? -0.139 3.867 -16.889 1.00 91.69 219 ILE A O 1
ATOM 1763 N N . LEU A 1 220 ? -1.050 5.310 -15.424 1.00 91.56 220 LEU A N 1
ATOM 1764 C CA . LEU A 1 220 ? -1.851 4.314 -14.702 1.00 91.56 220 LEU A CA 1
ATOM 1765 C C . LEU A 1 220 ? -2.982 3.727 -15.560 1.00 91.56 220 LEU A C 1
ATOM 1767 O O . LEU A 1 220 ? -3.428 2.607 -15.316 1.00 91.56 220 LEU A O 1
ATOM 1771 N N . ASN A 1 221 ? -3.412 4.453 -16.592 1.00 89.75 221 ASN A N 1
ATOM 1772 C CA . ASN A 1 221 ? -4.363 3.977 -17.595 1.00 89.75 221 ASN A CA 1
ATOM 1773 C C . ASN A 1 221 ? -3.691 3.312 -18.808 1.00 89.75 221 ASN A C 1
ATOM 1775 O O . ASN A 1 221 ? -4.383 2.879 -19.726 1.00 89.75 221 ASN A O 1
ATOM 1779 N N . SER A 1 222 ? -2.360 3.189 -18.830 1.00 84.56 222 SER A N 1
ATOM 1780 C CA . SER A 1 222 ? -1.655 2.548 -19.941 1.00 84.56 222 SER A CA 1
ATOM 1781 C C . SER A 1 222 ? -2.114 1.098 -20.123 1.00 84.56 222 SER A C 1
ATOM 1783 O O . SER A 1 222 ? -2.067 0.292 -19.193 1.00 84.56 222 SER A O 1
ATOM 1785 N N . GLY A 1 223 ? -2.567 0.768 -21.334 1.00 78.06 223 GLY A N 1
ATOM 1786 C CA . GLY A 1 223 ? -3.117 -0.549 -21.667 1.00 78.06 223 GLY A CA 1
ATOM 1787 C C . GLY A 1 223 ? -4.609 -0.725 -21.361 1.00 78.06 223 GLY A C 1
ATOM 1788 O O . GLY A 1 223 ? -5.120 -1.823 -21.568 1.00 78.06 223 GLY A O 1
ATOM 1789 N N . LYS A 1 224 ? -5.303 0.323 -20.898 1.00 83.31 224 LYS A N 1
ATOM 1790 C CA . LYS A 1 224 ? -6.771 0.380 -20.822 1.00 83.31 224 LYS A CA 1
ATOM 1791 C C . LYS A 1 224 ? -7.346 1.085 -22.055 1.00 83.31 224 LYS A C 1
ATOM 1793 O O . LYS A 1 224 ? -6.621 1.757 -22.790 1.00 83.31 224 LYS A O 1
ATOM 1798 N N . GLU A 1 225 ? -8.645 0.915 -22.285 1.00 84.31 225 GLU A N 1
ATOM 1799 C CA . GLU A 1 225 ? -9.361 1.656 -23.327 1.00 84.31 225 GLU A CA 1
ATOM 1800 C C . GLU A 1 225 ? -9.312 3.164 -23.056 1.00 84.31 225 GLU A C 1
ATOM 1802 O O . GLU A 1 225 ? -9.284 3.603 -21.903 1.00 84.31 225 GLU A O 1
ATOM 1807 N N . ILE A 1 226 ? -9.274 3.958 -24.130 1.00 82.69 226 ILE A N 1
ATOM 1808 C CA . ILE A 1 226 ? -9.287 5.418 -24.026 1.00 82.69 226 ILE A CA 1
ATOM 1809 C C . ILE A 1 226 ? -10.626 5.822 -23.417 1.00 82.69 226 ILE A C 1
ATOM 1811 O O . ILE A 1 226 ? -11.679 5.511 -23.968 1.00 82.69 226 ILE A O 1
ATOM 1815 N N . ALA A 1 227 ? -10.567 6.525 -22.293 1.00 85.88 227 ALA A N 1
ATOM 1816 C CA . ALA A 1 227 ? -11.739 6.976 -21.570 1.00 85.88 227 ALA A CA 1
ATOM 1817 C C . ALA A 1 227 ? -11.599 8.448 -21.185 1.00 85.88 227 ALA A C 1
ATOM 1819 O O . ALA A 1 227 ? -10.497 9.006 -21.167 1.00 85.88 227 ALA A O 1
ATOM 1820 N N . ASP A 1 228 ? -12.727 9.058 -20.831 1.00 90.50 228 ASP A N 1
ATOM 1821 C CA . ASP A 1 228 ? -12.755 10.413 -20.296 1.00 90.50 228 ASP A CA 1
ATOM 1822 C C . ASP A 1 228 ? -11.970 10.524 -18.980 1.00 90.50 228 ASP A C 1
ATOM 1824 O O . ASP A 1 228 ? -11.521 9.539 -18.374 1.00 90.50 228 ASP A O 1
ATOM 1828 N N . TYR A 1 229 ? -11.806 11.761 -18.514 1.00 91.00 229 TYR A N 1
ATOM 1829 C CA . TYR A 1 229 ? -11.040 12.051 -17.307 1.00 91.00 229 TYR A CA 1
ATOM 1830 C C . TYR A 1 229 ? -11.570 11.320 -16.068 1.00 91.00 229 TYR A C 1
ATOM 1832 O O . TYR A 1 229 ? -10.775 10.747 -15.329 1.00 91.00 229 TYR A O 1
ATOM 1840 N N . LEU A 1 230 ? -12.887 11.314 -15.839 1.00 91.25 230 LEU A N 1
ATOM 1841 C CA . LEU A 1 230 ? -13.472 10.751 -14.619 1.00 91.25 230 LEU A CA 1
ATOM 1842 C C . LEU A 1 230 ? -13.283 9.219 -14.524 1.00 91.25 230 LEU A C 1
ATOM 1844 O O . LEU A 1 230 ? -12.755 8.765 -13.506 1.00 91.25 230 LEU A O 1
ATOM 1848 N N . PRO A 1 231 ? -13.558 8.418 -15.578 1.00 92.62 231 PRO A N 1
ATOM 1849 C CA . PRO A 1 231 ? -13.167 7.004 -15.606 1.00 92.62 231 PRO A CA 1
ATOM 1850 C C . PRO A 1 231 ? -11.655 6.782 -15.464 1.00 92.62 231 PRO A C 1
ATOM 1852 O O . PRO A 1 231 ? -11.219 5.873 -14.756 1.00 92.62 231 PRO A O 1
ATOM 1855 N N . SER A 1 232 ? -10.834 7.628 -16.095 1.00 94.88 232 SER A N 1
ATOM 1856 C CA . SER A 1 232 ? -9.373 7.540 -15.979 1.00 94.88 232 SER A CA 1
ATOM 1857 C C . SER A 1 232 ? -8.896 7.812 -14.548 1.00 94.88 232 SER A C 1
ATOM 1859 O O . SER A 1 232 ? -7.971 7.160 -14.058 1.00 94.88 232 SER A O 1
ATOM 1861 N N . PHE A 1 233 ? -9.540 8.746 -13.851 1.00 96.06 233 PHE A N 1
ATOM 1862 C CA . PHE A 1 233 ? -9.266 9.061 -12.456 1.00 96.06 233 PHE A CA 1
ATOM 1863 C C . PHE A 1 233 ? -9.705 7.923 -11.530 1.00 96.06 233 PHE A C 1
ATOM 1865 O O . PHE A 1 233 ? -8.909 7.483 -10.703 1.00 96.06 233 PHE A O 1
ATOM 1872 N N . LEU A 1 234 ? -10.900 7.358 -11.736 1.00 95.69 234 LEU A N 1
ATOM 1873 C CA . LEU A 1 234 ? -11.358 6.151 -11.039 1.00 95.69 234 LEU A CA 1
ATOM 1874 C C . LEU A 1 234 ? -10.352 4.999 -11.188 1.00 95.69 234 LEU A C 1
ATOM 1876 O O . LEU A 1 234 ? -9.972 4.363 -10.204 1.00 95.69 234 LEU A O 1
ATOM 1880 N N . ASN A 1 235 ? -9.867 4.768 -12.407 1.00 93.44 235 ASN A N 1
ATOM 1881 C CA . ASN A 1 235 ? -8.845 3.768 -12.711 1.00 93.44 235 ASN A CA 1
ATOM 1882 C C . ASN A 1 235 ? -7.517 4.008 -11.980 1.00 93.44 235 ASN A C 1
ATOM 1884 O O . ASN A 1 235 ? -6.826 3.042 -11.658 1.00 93.44 235 ASN A O 1
ATOM 1888 N N . ALA A 1 236 ? -7.145 5.269 -11.749 1.00 95.06 236 ALA A N 1
ATOM 1889 C CA . ALA A 1 236 ? -5.947 5.629 -10.998 1.00 95.06 236 ALA A CA 1
ATOM 1890 C C . ALA A 1 236 ? -6.137 5.411 -9.486 1.00 95.06 236 ALA A C 1
ATOM 1892 O O . ALA A 1 236 ? -5.245 4.874 -8.833 1.00 95.06 236 ALA A O 1
ATOM 1893 N N . LEU A 1 237 ? -7.308 5.758 -8.936 1.00 96.19 237 LEU A N 1
ATOM 1894 C CA . LEU A 1 237 ? -7.659 5.515 -7.528 1.00 96.19 237 LEU A CA 1
ATOM 1895 C C . LEU A 1 237 ? -7.713 4.021 -7.192 1.00 96.19 237 LEU A C 1
ATOM 1897 O O . LEU A 1 237 ? -7.268 3.605 -6.127 1.00 96.19 237 LEU A O 1
ATOM 1901 N N . THR A 1 238 ? -8.232 3.222 -8.121 1.00 93.62 238 THR A N 1
ATOM 1902 C CA . THR A 1 238 ? -8.367 1.761 -8.009 1.00 93.62 238 THR A CA 1
ATOM 1903 C C . THR A 1 238 ? -7.158 1.014 -8.578 1.00 93.62 238 THR A C 1
ATOM 1905 O O . THR A 1 238 ? -7.208 -0.198 -8.792 1.00 93.62 238 THR A O 1
ATOM 1908 N N . SER A 1 239 ? -6.055 1.725 -8.834 1.00 91.75 239 SER A N 1
ATOM 1909 C CA . SER A 1 239 ? -4.843 1.123 -9.373 1.00 91.75 239 SER A CA 1
ATOM 1910 C C . SER A 1 239 ? -4.242 0.103 -8.409 1.00 91.75 239 SER A C 1
ATOM 1912 O O . SER A 1 239 ? -4.227 0.270 -7.188 1.00 91.75 239 SER A O 1
ATOM 1914 N N . PHE A 1 240 ? -3.657 -0.941 -8.989 1.00 89.12 240 PHE A N 1
ATOM 1915 C CA . PHE A 1 240 ? -2.999 -2.015 -8.261 1.00 89.12 240 PHE A CA 1
ATOM 1916 C C . PHE A 1 240 ? -1.802 -1.546 -7.416 1.00 89.12 240 PHE A C 1
ATOM 1918 O O . PHE A 1 240 ? -1.523 -2.162 -6.389 1.00 89.12 240 PHE A O 1
ATOM 1925 N N . ASP A 1 241 ? -1.101 -0.477 -7.818 1.00 89.88 241 ASP A N 1
ATOM 1926 C CA . ASP A 1 241 ? 0.061 0.060 -7.090 1.00 89.88 241 ASP A CA 1
ATOM 1927 C C . ASP A 1 241 ? -0.302 0.840 -5.817 1.00 89.88 241 ASP A C 1
ATOM 1929 O O . ASP A 1 241 ? 0.591 1.140 -5.031 1.00 89.88 241 ASP A O 1
ATOM 1933 N N . ILE A 1 242 ? -1.590 1.144 -5.620 1.00 94.56 242 ILE A N 1
ATOM 1934 C CA . ILE A 1 242 ? -2.192 1.819 -4.460 1.00 94.56 242 ILE A CA 1
ATOM 1935 C C . ILE A 1 242 ? -1.687 3.235 -4.131 1.00 94.56 242 ILE A C 1
ATOM 1937 O O . ILE A 1 242 ? -2.177 3.837 -3.178 1.00 94.56 242 ILE A O 1
ATOM 1941 N N . SER A 1 243 ? -0.769 3.823 -4.904 1.00 95.38 243 SER A N 1
ATOM 1942 C CA . SER A 1 243 ? -0.112 5.084 -4.519 1.00 95.38 243 SER A CA 1
ATOM 1943 C C . SER A 1 243 ? -1.077 6.263 -4.396 1.00 95.38 243 SER A C 1
ATOM 1945 O O . SER A 1 243 ? -0.927 7.082 -3.493 1.00 95.38 243 SER A O 1
ATOM 1947 N N . PHE A 1 244 ? -2.068 6.358 -5.290 1.00 97.12 244 PHE A N 1
ATOM 1948 C CA . PHE A 1 244 ? -3.085 7.415 -5.247 1.00 97.12 244 PHE A CA 1
ATOM 1949 C C . PHE A 1 244 ? -3.948 7.302 -3.987 1.00 97.12 244 PHE A C 1
ATOM 1951 O O . PHE A 1 244 ? -4.107 8.284 -3.263 1.00 97.12 244 PHE A O 1
ATOM 1958 N N . ALA A 1 245 ? -4.456 6.100 -3.704 1.00 97.56 245 ALA A N 1
ATOM 1959 C CA . ALA A 1 245 ? -5.276 5.832 -2.529 1.00 97.56 245 ALA A CA 1
ATOM 1960 C C . ALA A 1 245 ? -4.498 6.093 -1.227 1.00 97.56 245 ALA A C 1
ATOM 1962 O O . ALA A 1 245 ? -4.982 6.819 -0.359 1.00 97.56 245 ALA A O 1
ATOM 1963 N N . THR A 1 246 ? -3.256 5.601 -1.125 1.00 97.44 246 THR A N 1
ATOM 1964 C CA . THR A 1 246 ? -2.377 5.861 0.028 1.00 97.44 246 THR A CA 1
ATOM 1965 C C . THR A 1 246 ? -2.144 7.356 0.227 1.00 97.44 246 THR A C 1
ATOM 1967 O O . THR A 1 246 ? -2.247 7.844 1.349 1.00 97.44 246 THR A O 1
ATOM 1970 N N . ALA A 1 247 ? -1.859 8.101 -0.847 1.00 97.31 247 ALA A N 1
ATOM 1971 C CA . ALA A 1 247 ? -1.599 9.533 -0.752 1.00 97.31 247 ALA A CA 1
ATOM 1972 C C . ALA A 1 247 ? -2.832 10.329 -0.296 1.00 97.31 247 ALA A C 1
ATOM 1974 O O . ALA A 1 247 ? -2.689 11.247 0.509 1.00 97.31 247 ALA A O 1
ATOM 1975 N N . ILE A 1 248 ? -4.036 9.962 -0.752 1.00 97.44 248 ILE A N 1
ATOM 1976 C CA . ILE A 1 248 ? -5.284 10.589 -0.290 1.00 97.44 248 ILE A CA 1
ATOM 1977 C C . ILE A 1 248 ? -5.480 10.354 1.205 1.00 97.44 248 ILE A C 1
ATOM 1979 O O . ILE A 1 248 ? -5.656 11.314 1.953 1.00 97.44 248 ILE A O 1
ATOM 1983 N N . CYS A 1 249 ? -5.392 9.098 1.652 1.00 96.81 249 CYS A N 1
ATOM 1984 C CA . CYS A 1 249 ? -5.559 8.757 3.061 1.00 96.81 249 CYS A CA 1
ATOM 1985 C C . CYS A 1 249 ? -4.512 9.442 3.946 1.00 96.81 249 CYS 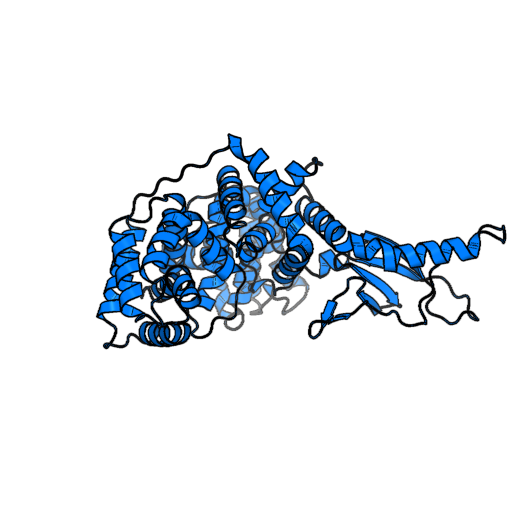A C 1
ATOM 1987 O O . CYS A 1 249 ? -4.863 9.972 4.994 1.00 96.81 249 CYS A O 1
ATOM 1989 N N . ALA A 1 250 ? -3.248 9.486 3.521 1.00 95.31 250 ALA A N 1
ATOM 1990 C CA . ALA A 1 250 ? -2.172 10.091 4.300 1.00 95.31 250 ALA A CA 1
ATOM 1991 C C . ALA A 1 250 ? -2.286 11.625 4.411 1.00 95.31 250 ALA A C 1
ATOM 1993 O O . ALA A 1 250 ? -1.934 12.189 5.442 1.00 95.31 250 ALA A O 1
ATOM 1994 N N . LEU A 1 251 ? -2.785 12.307 3.373 1.00 95.31 251 LEU A N 1
ATOM 1995 C CA . LEU A 1 251 ? -2.910 13.773 3.354 1.00 95.31 251 LEU A CA 1
ATOM 1996 C C . LEU A 1 251 ? -4.210 14.294 3.974 1.00 95.31 251 LEU A C 1
ATOM 1998 O O . LEU A 1 251 ? -4.318 15.483 4.283 1.00 95.31 251 LEU A O 1
ATOM 2002 N N . ALA A 1 252 ? -5.218 13.440 4.132 1.00 91.94 252 ALA A N 1
ATOM 2003 C CA . ALA A 1 252 ? -6.500 13.805 4.718 1.00 91.94 252 ALA A CA 1
ATOM 2004 C C . ALA A 1 252 ? -6.418 13.854 6.258 1.00 91.94 252 ALA A C 1
ATOM 2006 O O . ALA A 1 252 ? -7.015 13.040 6.955 1.00 91.94 252 ALA A O 1
ATOM 2007 N N . SER A 1 253 ? -5.677 14.836 6.782 1.00 80.38 253 SER A N 1
ATOM 2008 C CA . SER A 1 253 ? -5.437 15.038 8.221 1.00 80.38 253 SER A CA 1
ATOM 2009 C C . SER A 1 253 ? -6.511 15.868 8.936 1.00 80.38 253 SER A C 1
ATOM 2011 O O . SER A 1 253 ? -6.673 15.756 10.149 1.00 80.38 253 SER A O 1
ATOM 2013 N N . ASP A 1 254 ? -7.237 16.720 8.207 1.00 81.31 254 ASP A N 1
ATOM 2014 C CA . ASP A 1 254 ? -8.198 17.662 8.794 1.00 81.31 254 ASP A CA 1
ATOM 2015 C C . ASP A 1 254 ? -9.623 17.084 8.806 1.00 81.31 254 ASP A C 1
ATOM 2017 O O . ASP A 1 254 ? -10.002 16.395 7.854 1.00 81.31 254 ASP A O 1
ATOM 2021 N N . PRO A 1 255 ? -10.479 17.427 9.792 1.00 76.12 255 PRO A N 1
ATOM 2022 C CA . PRO A 1 255 ? -11.856 16.931 9.868 1.00 76.12 255 PRO A CA 1
ATOM 2023 C C . PRO A 1 255 ? -12.698 17.154 8.603 1.00 76.12 255 PRO A C 1
ATOM 2025 O O . PRO A 1 255 ? -13.559 16.330 8.304 1.00 76.12 255 PRO A O 1
ATOM 2028 N N . SER A 1 256 ? -12.455 18.242 7.863 1.00 79.62 256 SER A N 1
ATOM 2029 C CA . SER A 1 256 ? -13.114 18.534 6.580 1.00 79.62 256 SER A CA 1
ATOM 2030 C C . SER A 1 256 ? -12.684 17.584 5.464 1.00 79.62 256 SER A C 1
ATOM 2032 O O . SER A 1 256 ? -13.463 17.288 4.565 1.00 79.62 256 SER A O 1
ATOM 2034 N N . ASN A 1 257 ? -11.452 17.082 5.534 1.00 86.31 257 ASN A N 1
ATOM 2035 C CA . ASN A 1 257 ? -10.850 16.236 4.511 1.00 86.31 257 ASN A CA 1
ATOM 2036 C C . ASN A 1 257 ? -11.194 14.759 4.736 1.00 86.31 257 ASN A C 1
ATOM 2038 O O . ASN A 1 257 ? -11.116 13.969 3.800 1.00 86.31 257 ASN A O 1
ATOM 2042 N N . LEU A 1 258 ? -11.629 14.382 5.945 1.00 83.94 258 LEU A N 1
ATOM 2043 C CA . LEU A 1 258 ? -12.005 13.005 6.283 1.00 83.94 258 LEU A CA 1
ATOM 2044 C C . LEU A 1 258 ? -13.154 12.460 5.421 1.00 83.94 258 LEU A C 1
ATOM 2046 O O . LEU A 1 258 ? -13.234 11.246 5.235 1.00 83.94 258 LEU A O 1
ATOM 2050 N N . VAL A 1 259 ? -14.004 13.332 4.862 1.00 89.00 259 VAL A N 1
ATOM 2051 C CA . VAL A 1 259 ? -15.043 12.937 3.894 1.00 89.00 259 VAL A CA 1
ATOM 2052 C C . VAL A 1 259 ? -14.410 12.239 2.689 1.00 89.00 259 VAL A C 1
ATOM 2054 O O . VAL A 1 259 ? -14.841 11.145 2.345 1.00 89.00 259 VAL A O 1
ATOM 2057 N N . SER A 1 260 ? -13.305 12.770 2.150 1.00 93.75 260 SER A N 1
ATOM 2058 C CA . SER A 1 260 ? -12.610 12.174 0.997 1.00 93.75 260 SER A CA 1
ATOM 2059 C C . SER A 1 260 ? -12.128 10.739 1.248 1.00 93.75 260 SER A C 1
ATOM 2061 O O . SER A 1 260 ? -12.124 9.926 0.328 1.00 93.75 260 SER A O 1
ATOM 2063 N N . ILE A 1 261 ? -11.784 10.393 2.496 1.00 94.81 261 ILE A N 1
ATOM 2064 C CA . ILE A 1 261 ? -11.409 9.025 2.879 1.00 94.81 261 ILE A CA 1
ATOM 2065 C C . ILE A 1 261 ? -12.618 8.094 2.800 1.00 94.81 261 ILE A C 1
ATOM 2067 O O . ILE A 1 261 ? -12.494 6.981 2.302 1.00 94.81 261 ILE A O 1
ATOM 2071 N N . ARG A 1 262 ? -13.790 8.528 3.275 1.00 91.56 262 ARG A N 1
ATOM 2072 C CA . ARG A 1 262 ? -15.019 7.717 3.222 1.00 91.56 262 ARG A CA 1
ATOM 2073 C C . ARG A 1 262 ? -15.446 7.474 1.781 1.00 91.56 262 ARG A C 1
ATOM 2075 O O . ARG A 1 262 ? -15.739 6.338 1.417 1.00 91.56 262 ARG A O 1
ATOM 2082 N N . SER A 1 263 ? -15.390 8.526 0.969 1.00 95.00 263 SER A N 1
ATOM 2083 C CA . SER A 1 263 ? -15.632 8.485 -0.472 1.00 95.00 263 SER A CA 1
ATOM 2084 C C . SER A 1 263 ? -14.660 7.512 -1.143 1.00 95.00 263 SER A C 1
ATOM 2086 O O . SER A 1 263 ? -15.076 6.624 -1.881 1.00 95.00 263 SER A O 1
ATOM 2088 N N . LEU A 1 264 ? -13.368 7.574 -0.799 1.00 97.00 264 LEU A N 1
ATOM 2089 C CA . LEU A 1 264 ? -12.364 6.640 -1.310 1.00 97.00 264 LEU A CA 1
ATOM 2090 C C . LEU A 1 264 ? -12.629 5.192 -0.874 1.00 97.00 264 LEU A C 1
ATOM 2092 O O . LEU A 1 264 ? -12.518 4.290 -1.699 1.00 97.00 264 LEU A O 1
ATOM 2096 N N . VAL A 1 265 ? -12.999 4.945 0.385 1.00 95.50 265 VAL A N 1
ATOM 2097 C CA . VAL A 1 265 ? -13.334 3.597 0.874 1.00 95.50 265 VAL A CA 1
ATOM 2098 C C . VAL A 1 265 ? -14.498 3.007 0.082 1.00 95.50 265 VAL A C 1
ATOM 2100 O O . VAL A 1 265 ? -14.411 1.859 -0.352 1.00 95.50 265 VAL A O 1
ATOM 2103 N N . ASN A 1 266 ? -15.554 3.785 -0.166 1.00 95.06 266 ASN A N 1
ATOM 2104 C CA . ASN A 1 266 ? -16.700 3.328 -0.948 1.00 95.06 266 ASN A CA 1
ATOM 2105 C C . ASN A 1 266 ? -16.346 3.093 -2.428 1.00 95.06 266 ASN A C 1
ATOM 2107 O O . ASN A 1 266 ? -16.757 2.079 -2.998 1.00 95.06 266 ASN A O 1
ATOM 2111 N N . VAL A 1 267 ? -15.520 3.959 -3.030 1.00 96.56 267 VAL A N 1
ATOM 2112 C CA . VAL A 1 267 ? -14.967 3.763 -4.383 1.00 96.56 267 VAL A CA 1
ATOM 2113 C C . VAL A 1 267 ? -14.154 2.467 -4.456 1.00 96.56 267 VAL A C 1
ATOM 2115 O O . VAL A 1 267 ? -14.370 1.653 -5.355 1.00 96.56 267 VAL A O 1
ATOM 2118 N N . LEU A 1 268 ? -13.248 2.227 -3.505 1.00 95.62 268 LEU A N 1
ATOM 2119 C CA . LEU A 1 268 ? -12.429 1.014 -3.462 1.00 95.62 268 LEU A CA 1
ATOM 2120 C C . LEU A 1 268 ? -13.279 -0.242 -3.237 1.00 95.62 268 LEU A C 1
ATOM 2122 O O . LEU A 1 268 ? -13.038 -1.255 -3.893 1.00 95.62 268 LEU A O 1
ATOM 2126 N N . ALA A 1 269 ? -14.275 -0.187 -2.350 1.00 93.31 269 ALA A N 1
ATOM 2127 C CA . ALA A 1 269 ? -15.177 -1.304 -2.074 1.00 93.31 269 ALA A CA 1
ATOM 2128 C C . ALA A 1 269 ? -16.026 -1.660 -3.303 1.00 93.31 269 ALA A C 1
ATOM 2130 O O . ALA A 1 269 ? -16.041 -2.815 -3.727 1.00 93.31 269 ALA A O 1
ATOM 2131 N N . SER A 1 270 ? -16.624 -0.653 -3.949 1.00 93.00 270 SER A N 1
ATOM 2132 C CA . SER A 1 270 ? -17.437 -0.823 -5.162 1.00 93.00 270 SER A CA 1
ATOM 2133 C C . SER A 1 270 ? -16.643 -1.398 -6.340 1.00 93.00 270 SER A C 1
ATOM 2135 O O . SER A 1 270 ? -17.214 -2.035 -7.220 1.00 93.00 270 SER A O 1
ATOM 2137 N N . ASN A 1 271 ? -15.316 -1.226 -6.337 1.00 91.75 271 ASN A N 1
ATOM 2138 C CA . ASN A 1 271 ? -14.405 -1.755 -7.353 1.00 91.75 271 ASN A CA 1
ATOM 2139 C C . ASN A 1 271 ? -13.637 -3.013 -6.901 1.00 91.75 271 ASN A C 1
ATOM 2141 O O . ASN A 1 271 ? -12.719 -3.439 -7.599 1.00 91.75 271 ASN A O 1
ATOM 2145 N N . LYS A 1 272 ? -13.992 -3.624 -5.757 1.00 90.94 272 LYS A N 1
ATOM 2146 C CA . LYS A 1 272 ? -13.336 -4.828 -5.196 1.00 90.94 272 LYS A CA 1
ATOM 2147 C C . LYS A 1 272 ? -11.831 -4.663 -4.933 1.00 90.94 272 LYS A C 1
ATOM 2149 O O . LYS A 1 272 ? -11.062 -5.617 -5.025 1.00 90.94 272 LYS A O 1
ATOM 2154 N N . MET A 1 273 ? -11.407 -3.444 -4.607 1.00 92.81 273 MET A N 1
ATOM 2155 C CA . MET A 1 273 ? -10.008 -3.093 -4.338 1.00 92.81 273 MET A CA 1
ATOM 2156 C C . MET A 1 273 ? -9.730 -2.771 -2.867 1.00 92.81 273 MET A C 1
ATOM 2158 O O . MET A 1 273 ? -8.563 -2.654 -2.493 1.00 92.81 273 MET A O 1
ATOM 2162 N N . LEU A 1 274 ? -10.761 -2.658 -2.022 1.00 94.12 274 LEU A N 1
ATOM 2163 C CA . LEU A 1 274 ? -10.596 -2.319 -0.604 1.00 94.12 274 LEU A CA 1
ATOM 2164 C C . LEU A 1 274 ? -9.746 -3.354 0.148 1.00 94.12 274 LEU A C 1
ATOM 2166 O O . LEU A 1 274 ? -8.813 -2.977 0.851 1.00 94.12 274 LEU A O 1
ATOM 2170 N N . ASP A 1 275 ? -9.989 -4.648 -0.060 1.00 93.12 275 ASP A N 1
ATOM 2171 C CA . ASP A 1 275 ? -9.233 -5.704 0.628 1.00 93.12 275 ASP A CA 1
ATOM 2172 C C . ASP A 1 275 ? -7.789 -5.781 0.151 1.00 93.12 275 ASP A C 1
ATOM 2174 O O . ASP A 1 275 ? -6.867 -5.975 0.942 1.00 93.12 275 ASP A O 1
ATOM 2178 N N . HIS A 1 276 ? -7.553 -5.603 -1.153 1.00 93.56 276 HIS A N 1
ATOM 2179 C CA . HIS A 1 276 ? -6.195 -5.472 -1.690 1.00 93.56 276 HIS A CA 1
ATOM 2180 C C . HIS A 1 276 ? -5.465 -4.287 -1.054 1.00 93.56 276 HIS A C 1
ATOM 2182 O O . HIS A 1 276 ? -4.319 -4.429 -0.624 1.00 93.56 276 HIS A O 1
ATOM 2188 N N . PHE A 1 277 ? -6.138 -3.141 -0.945 1.00 95.69 277 PHE A N 1
ATOM 2189 C CA . PHE A 1 277 ? -5.583 -1.937 -0.342 1.00 95.69 277 PHE A CA 1
ATOM 2190 C C . PHE A 1 277 ? -5.228 -2.145 1.135 1.00 95.69 277 PHE A C 1
ATOM 2192 O O . PHE A 1 277 ? -4.072 -1.945 1.510 1.00 95.69 277 PHE A O 1
ATOM 2199 N N . LEU A 1 278 ? -6.169 -2.638 1.949 1.00 95.62 278 LEU A N 1
ATOM 2200 C CA . LEU A 1 278 ? -5.952 -2.903 3.376 1.00 95.62 278 LEU A CA 1
ATOM 2201 C C . LEU A 1 278 ? -4.833 -3.925 3.606 1.00 95.62 278 LEU A C 1
ATOM 2203 O O . LEU A 1 278 ? -3.957 -3.688 4.436 1.00 95.62 278 LEU A O 1
ATOM 2207 N N . ARG A 1 279 ? -4.797 -5.016 2.828 1.00 94.25 279 ARG A N 1
ATOM 2208 C CA . ARG A 1 279 ? -3.714 -6.011 2.895 1.00 94.25 279 ARG A CA 1
ATOM 2209 C C . ARG A 1 279 ? -2.362 -5.404 2.544 1.00 94.25 279 ARG A C 1
ATOM 2211 O O . ARG A 1 279 ? -1.382 -5.687 3.225 1.00 94.25 279 ARG A O 1
ATOM 2218 N N . CYS A 1 280 ? -2.292 -4.572 1.504 1.00 94.50 280 CYS A N 1
ATOM 2219 C CA . CYS A 1 280 ? -1.051 -3.906 1.114 1.00 94.50 280 CYS A CA 1
ATOM 2220 C C . CYS A 1 280 ? -0.538 -2.972 2.207 1.00 94.50 280 CYS A C 1
ATOM 2222 O O . CYS A 1 280 ? 0.642 -3.045 2.549 1.00 94.50 280 CYS A O 1
ATOM 2224 N N . LEU A 1 281 ? -1.410 -2.134 2.770 1.00 95.88 281 LEU A N 1
ATOM 2225 C CA . LEU A 1 281 ? -1.042 -1.227 3.849 1.00 95.88 281 LEU A CA 1
ATOM 2226 C C . LEU A 1 281 ? -0.600 -2.003 5.096 1.00 95.88 281 LEU A C 1
ATOM 2228 O O . LEU A 1 281 ? 0.540 -1.837 5.530 1.00 95.88 281 LEU A O 1
ATOM 2232 N N . ALA A 1 282 ? -1.441 -2.909 5.607 1.00 94.50 282 ALA A N 1
ATOM 2233 C CA . ALA A 1 282 ? -1.167 -3.680 6.821 1.00 94.50 282 ALA A CA 1
ATOM 2234 C C . ALA A 1 282 ? 0.100 -4.534 6.689 1.00 94.50 282 ALA A C 1
ATOM 2236 O O . ALA A 1 282 ? 0.969 -4.492 7.562 1.00 94.50 282 ALA A O 1
ATOM 2237 N N . ALA A 1 283 ? 0.268 -5.239 5.562 1.00 93.00 283 ALA A N 1
ATOM 2238 C CA . ALA A 1 283 ? 1.492 -5.982 5.310 1.00 93.00 283 ALA A CA 1
ATOM 2239 C C . ALA A 1 283 ? 2.692 -5.031 5.283 1.00 93.00 283 ALA A C 1
ATOM 2241 O O . ALA A 1 283 ? 3.689 -5.307 5.933 1.00 93.00 283 ALA A O 1
ATOM 2242 N N . SER A 1 284 ? 2.618 -3.888 4.597 1.00 91.75 284 SER A N 1
ATOM 2243 C CA . SER A 1 284 ? 3.775 -2.995 4.455 1.00 91.75 284 SER A CA 1
ATOM 2244 C C . SER A 1 284 ? 4.286 -2.385 5.764 1.00 91.75 284 SER A C 1
ATOM 2246 O O . SER A 1 284 ? 5.487 -2.137 5.880 1.00 91.75 284 SER A O 1
ATOM 2248 N N . VAL A 1 285 ? 3.406 -2.167 6.748 1.00 91.94 285 VAL A N 1
ATOM 2249 C CA . VAL A 1 285 ? 3.764 -1.507 8.013 1.00 91.94 285 VAL A CA 1
ATOM 2250 C C . VAL A 1 285 ? 4.090 -2.484 9.137 1.00 91.94 285 VAL A C 1
ATOM 2252 O O . VAL A 1 285 ? 4.676 -2.058 10.125 1.00 91.94 285 VAL A O 1
ATOM 2255 N N . ARG A 1 286 ? 3.788 -3.784 8.993 1.00 86.88 286 ARG A N 1
ATOM 2256 C CA . ARG A 1 286 ? 3.979 -4.796 10.053 1.00 86.88 286 ARG A CA 1
ATOM 2257 C C . ARG A 1 286 ? 5.382 -4.775 10.682 1.00 86.88 286 ARG A C 1
ATOM 2259 O O . ARG A 1 286 ? 5.511 -4.784 11.893 1.00 86.88 286 ARG A O 1
ATOM 2266 N N . GLN A 1 287 ? 6.433 -4.631 9.868 1.00 79.81 287 GLN A N 1
ATOM 2267 C CA . GLN A 1 287 ? 7.817 -4.567 10.359 1.00 79.81 287 GLN A CA 1
ATOM 2268 C C . GLN A 1 287 ? 8.159 -3.214 10.990 1.00 79.81 287 GLN A C 1
ATOM 2270 O O . GLN A 1 287 ? 9.011 -3.142 11.871 1.00 79.81 287 GLN A O 1
ATOM 2275 N N . ALA A 1 288 ? 7.517 -2.137 10.529 1.00 83.31 288 ALA A N 1
ATOM 2276 C CA . ALA A 1 288 ? 7.713 -0.807 11.088 1.00 83.31 288 ALA A CA 1
ATOM 2277 C C . ALA A 1 288 ? 7.064 -0.703 12.474 1.00 83.31 288 ALA A C 1
ATOM 2279 O O . ALA A 1 288 ? 7.688 -0.179 13.393 1.00 83.31 288 ALA A O 1
ATOM 2280 N N . VAL A 1 289 ? 5.854 -1.250 12.646 1.00 84.25 289 VAL A N 1
ATOM 2281 C CA . VAL A 1 289 ? 5.124 -1.165 13.918 1.00 84.25 289 VAL A CA 1
ATOM 2282 C C . VAL A 1 289 ? 5.772 -1.974 15.034 1.00 84.25 289 VAL A C 1
ATOM 2284 O O . VAL A 1 289 ? 5.689 -1.555 16.182 1.00 84.25 289 VAL A O 1
ATOM 2287 N N . SER A 1 290 ? 6.493 -3.054 14.726 1.00 75.94 290 SER A N 1
ATOM 2288 C CA . SER A 1 290 ? 7.274 -3.801 15.723 1.00 75.94 290 SER A CA 1
ATOM 2289 C C . SER A 1 290 ? 8.505 -3.029 16.232 1.00 75.94 290 SER A C 1
ATOM 2291 O O . SER A 1 290 ? 9.110 -3.419 17.227 1.00 75.94 290 SER A O 1
ATOM 2293 N N . GLY A 1 291 ? 8.897 -1.931 15.574 1.00 71.50 291 GLY A N 1
ATOM 2294 C CA . GLY A 1 291 ? 9.962 -1.040 16.034 1.00 71.50 291 GLY A CA 1
ATOM 2295 C C . GLY A 1 291 ? 9.494 -0.022 17.085 1.00 71.50 291 GLY A C 1
ATOM 2296 O O . GLY A 1 291 ? 8.347 0.422 17.091 1.00 71.50 291 GLY A O 1
ATOM 2297 N N . TYR A 1 292 ? 10.410 0.403 17.959 1.00 58.03 292 TYR A N 1
ATOM 2298 C CA . TYR A 1 292 ? 10.133 1.372 19.034 1.00 58.03 292 TYR A CA 1
ATOM 2299 C C . TYR A 1 292 ? 10.011 2.823 18.541 1.00 58.03 292 TYR A C 1
ATOM 2301 O O . TYR A 1 292 ? 9.211 3.596 19.060 1.00 58.03 292 TYR A O 1
ATOM 2309 N N . LEU A 1 293 ? 10.795 3.195 17.524 1.00 59.47 293 LEU A N 1
ATOM 2310 C CA . LEU A 1 293 ? 10.770 4.515 16.894 1.00 59.47 293 LEU A CA 1
ATOM 2311 C C . LEU A 1 293 ? 10.250 4.364 15.472 1.00 59.47 293 LEU A C 1
ATOM 2313 O O . LEU A 1 293 ? 10.973 3.920 14.579 1.00 59.47 293 LEU A O 1
ATOM 2317 N N . ILE A 1 294 ? 8.996 4.739 15.265 1.00 63.78 294 ILE A N 1
ATOM 2318 C CA . ILE A 1 294 ? 8.406 4.744 13.934 1.00 63.78 294 ILE A CA 1
ATOM 2319 C C . ILE A 1 294 ? 8.691 6.092 13.286 1.00 63.78 294 ILE A C 1
ATOM 2321 O O . ILE A 1 294 ? 8.289 7.140 13.787 1.00 63.78 294 ILE A O 1
ATOM 2325 N N . GLN A 1 295 ? 9.403 6.058 12.161 1.00 62.00 295 GLN A N 1
ATOM 2326 C CA . GLN A 1 295 ? 9.401 7.173 11.219 1.00 62.00 295 GLN A CA 1
ATOM 2327 C C . GLN A 1 295 ? 8.001 7.281 10.625 1.00 62.00 295 GLN A C 1
ATOM 2329 O O . GLN A 1 295 ? 7.386 6.252 10.381 1.00 62.00 295 GLN A O 1
ATOM 2334 N N . ASP A 1 296 ? 7.505 8.486 10.371 1.00 70.00 296 ASP A N 1
ATOM 2335 C CA . ASP A 1 296 ? 6.186 8.701 9.775 1.00 70.00 296 ASP A CA 1
ATOM 2336 C C . ASP A 1 296 ? 6.077 8.032 8.392 1.00 70.00 296 ASP A C 1
ATOM 2338 O O . ASP A 1 296 ? 6.421 8.600 7.353 1.00 70.00 296 ASP A O 1
ATOM 2342 N N . VAL A 1 297 ? 5.632 6.771 8.395 1.00 88.00 297 VAL A N 1
ATOM 2343 C CA . VAL A 1 297 ? 5.422 5.953 7.205 1.00 88.00 297 VAL A CA 1
ATOM 2344 C C . VAL A 1 297 ? 4.047 6.318 6.639 1.00 88.00 297 VAL A C 1
ATOM 2346 O O . VAL A 1 297 ? 3.048 6.130 7.337 1.00 88.00 297 VAL A O 1
ATOM 2349 N N . PRO A 1 298 ? 3.953 6.803 5.387 1.00 92.69 298 PRO A N 1
ATOM 2350 C CA . PRO A 1 298 ? 2.681 7.181 4.771 1.00 92.69 298 PRO A CA 1
ATOM 2351 C C . PRO A 1 298 ? 1.601 6.101 4.840 1.00 92.69 298 PRO A C 1
ATOM 2353 O O . PRO A 1 298 ? 0.430 6.419 4.994 1.00 92.69 298 PRO A O 1
ATOM 2356 N N . GLU A 1 299 ? 1.984 4.828 4.745 1.00 94.50 299 GLU A N 1
ATOM 2357 C CA . GLU A 1 299 ? 1.063 3.701 4.848 1.00 94.50 299 GLU A CA 1
ATOM 2358 C C . GLU A 1 299 ? 0.452 3.551 6.242 1.00 94.50 299 GLU A C 1
ATOM 2360 O O . GLU A 1 299 ? -0.724 3.213 6.339 1.00 94.50 299 GLU A O 1
ATOM 2365 N N . LEU A 1 300 ? 1.207 3.841 7.306 1.00 93.69 300 LEU A N 1
ATOM 2366 C CA . LEU A 1 300 ? 0.671 3.814 8.668 1.00 93.69 300 LEU A CA 1
ATOM 2367 C C . LEU A 1 300 ? -0.281 4.992 8.878 1.00 93.69 300 LEU A C 1
ATOM 2369 O O . LEU A 1 300 ? -1.410 4.791 9.298 1.00 93.69 300 LEU A O 1
ATOM 2373 N N . ILE A 1 301 ? 0.124 6.196 8.458 1.00 93.12 301 ILE A N 1
ATOM 2374 C CA . ILE A 1 301 ? -0.739 7.389 8.506 1.00 93.12 301 ILE A CA 1
ATOM 2375 C C . ILE A 1 301 ? -2.039 7.146 7.729 1.00 93.12 301 ILE A C 1
ATOM 2377 O O . ILE A 1 301 ? -3.119 7.533 8.173 1.00 93.12 301 ILE A O 1
ATOM 2381 N N . ALA A 1 302 ? -1.954 6.489 6.569 1.00 95.44 302 ALA A N 1
ATOM 2382 C CA . ALA A 1 302 ? -3.124 6.122 5.788 1.00 95.44 302 ALA A CA 1
ATOM 2383 C C . ALA A 1 302 ? -4.064 5.185 6.567 1.00 95.44 302 ALA A C 1
ATOM 2385 O O . ALA A 1 302 ? -5.267 5.441 6.582 1.00 95.44 302 ALA A O 1
ATOM 2386 N N . LEU A 1 303 ? -3.540 4.150 7.237 1.00 95.00 303 LEU A N 1
ATOM 2387 C CA . LEU A 1 303 ? -4.338 3.245 8.076 1.00 95.00 303 LEU A CA 1
ATOM 2388 C C . LEU A 1 303 ? -4.990 3.972 9.256 1.00 95.00 303 LEU A C 1
ATOM 2390 O O . LEU A 1 303 ? -6.193 3.808 9.474 1.00 95.00 303 LEU A O 1
ATOM 2394 N N . ASP A 1 304 ? -4.228 4.804 9.965 1.00 92.56 304 ASP A N 1
ATOM 2395 C CA . ASP A 1 304 ? -4.704 5.597 11.101 1.00 92.56 304 ASP A CA 1
ATOM 2396 C C . ASP A 1 304 ? -5.873 6.486 10.663 1.00 92.56 304 ASP A C 1
ATOM 2398 O O . ASP A 1 304 ? -6.973 6.431 11.221 1.00 92.56 304 ASP A O 1
ATOM 2402 N N . ASN A 1 305 ? -5.674 7.255 9.589 1.00 94.06 305 ASN A N 1
ATOM 2403 C CA . ASN A 1 305 ? -6.686 8.165 9.065 1.00 94.06 305 ASN A CA 1
ATOM 2404 C C . ASN A 1 305 ? -7.918 7.414 8.540 1.00 94.06 305 ASN A C 1
ATOM 2406 O O . ASN A 1 305 ? -9.044 7.884 8.719 1.00 94.06 305 ASN A O 1
ATOM 2410 N N . MET A 1 306 ? -7.744 6.235 7.933 1.00 94.94 306 MET A N 1
ATOM 2411 C CA . MET A 1 306 ? -8.856 5.375 7.516 1.00 94.94 306 MET A CA 1
ATOM 2412 C C . MET A 1 306 ? -9.692 4.895 8.700 1.00 94.94 306 MET A C 1
ATOM 2414 O O . MET A 1 306 ? -10.923 5.017 8.667 1.00 94.94 306 MET A O 1
ATOM 2418 N N . PHE A 1 307 ? -9.046 4.374 9.743 1.00 94.56 307 PHE A N 1
ATOM 2419 C CA . PHE A 1 307 ? -9.729 3.880 10.934 1.00 94.56 307 PHE A CA 1
ATOM 2420 C C . PHE A 1 307 ? -10.451 5.013 11.677 1.00 94.56 307 PHE A C 1
ATOM 2422 O O . PHE A 1 307 ? -11.647 4.898 11.969 1.00 94.56 307 PHE A O 1
ATOM 2429 N N . ILE A 1 308 ? -9.766 6.138 11.910 1.00 92.31 308 ILE A N 1
ATOM 2430 C CA . ILE A 1 308 ? -10.322 7.302 12.609 1.00 92.31 308 ILE A CA 1
ATOM 2431 C C . ILE A 1 308 ? -11.450 7.956 11.802 1.00 92.31 308 ILE A C 1
ATOM 2433 O O . ILE A 1 308 ? -12.502 8.250 12.369 1.00 92.31 308 ILE A O 1
ATOM 2437 N N . SER A 1 309 ? -11.299 8.136 10.484 1.00 92.88 309 SER A N 1
ATOM 2438 C CA . SER A 1 309 ? -12.362 8.700 9.632 1.00 92.88 309 SER A CA 1
ATOM 2439 C C . SER A 1 309 ? -13.619 7.830 9.633 1.00 92.88 309 SER A C 1
ATOM 2441 O O . SER A 1 309 ? -14.748 8.326 9.772 1.00 92.88 309 SER A O 1
ATOM 2443 N N . SER A 1 310 ? -13.428 6.515 9.535 1.00 92.50 310 SER A N 1
ATOM 2444 C CA . SER A 1 310 ? -14.524 5.546 9.546 1.00 92.50 310 SER A CA 1
ATOM 2445 C C . SER A 1 310 ? -15.183 5.435 10.921 1.00 92.50 310 SER A C 1
ATOM 2447 O O . SER A 1 310 ? -16.338 5.032 11.004 1.00 92.50 310 SER A O 1
ATOM 2449 N N . SER A 1 311 ? -14.500 5.865 11.985 1.00 93.00 311 SER A N 1
ATOM 2450 C CA . SER A 1 311 ? -14.966 5.807 13.375 1.00 93.00 311 SER A CA 1
ATOM 2451 C C . SER A 1 311 ? -15.114 7.199 14.012 1.00 93.00 311 SER A C 1
ATOM 2453 O O . SER A 1 311 ? -15.023 7.332 15.233 1.00 93.00 311 SER A O 1
ATOM 2455 N N . ILE A 1 312 ? -15.339 8.253 13.210 1.00 91.44 312 ILE A N 1
ATOM 2456 C CA . ILE A 1 312 ? -15.181 9.648 13.670 1.00 91.44 312 ILE A CA 1
ATOM 2457 C C . ILE A 1 312 ? -16.106 10.037 14.826 1.00 91.44 312 ILE A C 1
ATOM 2459 O O . ILE A 1 312 ? -15.725 10.843 15.669 1.00 91.44 312 ILE A O 1
ATOM 2463 N N . GLU A 1 313 ? -17.327 9.498 14.869 1.00 91.94 313 GLU A N 1
ATOM 2464 C CA . GLU A 1 313 ? -18.292 9.812 15.928 1.00 91.94 313 GLU A CA 1
ATOM 2465 C C . GLU A 1 313 ? -17.793 9.289 17.274 1.00 91.94 313 GLU A C 1
ATOM 2467 O O . GLU A 1 313 ? -17.768 10.027 18.259 1.00 91.94 313 GLU A O 1
ATOM 2472 N N . TRP A 1 314 ? -17.299 8.047 17.283 1.00 94.69 314 TRP A N 1
ATOM 2473 C CA . TRP A 1 314 ? -16.648 7.453 18.444 1.00 94.69 314 TRP A CA 1
ATOM 2474 C C . TRP A 1 314 ? -15.369 8.210 18.812 1.00 94.69 314 TRP A C 1
ATOM 2476 O O . TRP A 1 314 ? -15.207 8.595 19.968 1.00 94.69 314 TRP A O 1
ATOM 2486 N N . ALA A 1 315 ? -14.504 8.505 17.838 1.00 92.56 315 ALA A N 1
ATOM 2487 C CA . ALA A 1 315 ? -13.248 9.211 18.086 1.00 92.56 315 ALA A CA 1
ATOM 2488 C C . ALA A 1 315 ? -13.477 10.608 18.694 1.00 92.56 315 ALA A C 1
ATOM 2490 O O . ALA A 1 315 ? -12.792 10.992 19.641 1.00 92.56 315 ALA A O 1
ATOM 2491 N N . ARG A 1 316 ? -14.480 11.354 18.208 1.00 91.62 316 ARG A N 1
ATOM 2492 C CA . ARG A 1 316 ? -14.881 12.654 18.775 1.00 91.62 316 ARG A CA 1
ATOM 2493 C C . ARG A 1 316 ? -15.453 12.515 20.180 1.00 91.62 316 ARG A C 1
ATOM 2495 O O . ARG A 1 316 ? -15.108 13.321 21.041 1.00 91.62 316 ARG A O 1
ATOM 2502 N N . SER A 1 317 ? -16.300 11.510 20.414 1.00 92.88 317 SER A N 1
ATOM 2503 C CA . SER A 1 317 ? -16.846 11.228 21.745 1.00 92.88 317 SER A CA 1
ATOM 2504 C C . SER A 1 317 ? -15.722 10.950 22.738 1.00 92.88 317 SER A C 1
ATOM 2506 O O . SER A 1 317 ? -15.673 11.590 23.784 1.00 92.88 317 SER A O 1
ATOM 2508 N N . LEU A 1 318 ? -14.783 10.068 22.388 1.00 92.38 318 LEU A N 1
ATOM 2509 C CA . LEU A 1 318 ? -13.633 9.745 23.226 1.00 92.38 318 LEU A CA 1
ATOM 2510 C C . LEU A 1 318 ? -12.774 10.988 23.492 1.00 92.38 318 LEU A C 1
ATOM 2512 O O . LEU A 1 318 ? -12.511 11.313 24.644 1.00 92.38 318 LEU A O 1
ATOM 2516 N N . ALA A 1 319 ? -12.401 11.736 22.448 1.00 89.38 319 ALA A N 1
ATOM 2517 C CA . ALA A 1 319 ? -11.595 12.949 22.586 1.00 89.38 319 ALA A CA 1
ATOM 2518 C C . ALA A 1 319 ? -12.266 14.020 23.466 1.00 89.38 319 ALA A C 1
ATOM 2520 O O . ALA A 1 319 ? -11.583 14.745 24.189 1.00 89.38 319 ALA A O 1
ATOM 2521 N N . SER A 1 320 ? -13.601 14.117 23.435 1.00 89.88 320 SER A N 1
ATOM 2522 C CA . SER A 1 320 ? -14.345 15.093 24.237 1.00 89.88 320 SER A CA 1
ATOM 2523 C C . SER A 1 320 ? -14.241 14.851 25.745 1.00 89.88 320 SER A C 1
ATOM 2525 O O . SER A 1 320 ? -14.222 15.818 26.503 1.00 89.88 320 SER A O 1
ATOM 2527 N N . GLU A 1 321 ? -14.094 13.597 26.178 1.00 89.06 321 GLU A N 1
ATOM 2528 C CA . G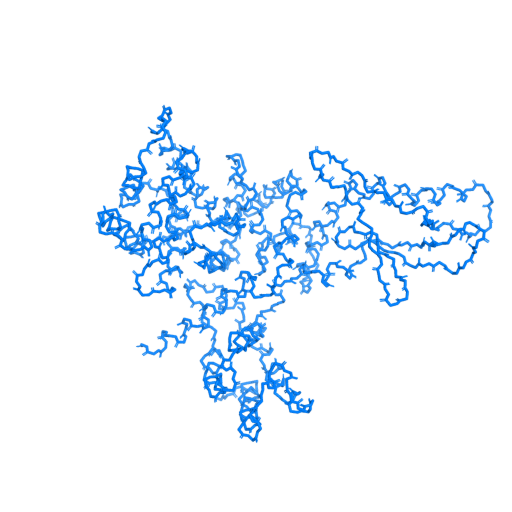LU A 1 321 ? -13.947 13.242 27.596 1.00 89.06 321 GLU A CA 1
ATOM 2529 C C . GLU A 1 321 ? -12.603 13.681 28.178 1.00 89.06 321 GLU A C 1
ATOM 2531 O O . GLU A 1 321 ? -12.499 13.964 29.369 1.00 89.06 321 GLU A O 1
ATOM 2536 N N . TYR A 1 322 ? -11.581 13.780 27.330 1.00 87.19 322 TYR A N 1
ATOM 2537 C CA . TYR A 1 322 ? -10.245 14.229 27.713 1.00 87.19 322 TYR A CA 1
ATOM 2538 C C . TYR A 1 322 ? -10.016 15.719 27.437 1.00 87.19 322 TYR A C 1
ATOM 2540 O O . TYR A 1 322 ? -8.920 16.239 27.658 1.00 87.19 322 TYR A O 1
ATOM 2548 N N . LYS A 1 323 ? -11.042 16.443 26.973 1.00 83.88 323 LYS A N 1
ATOM 2549 C CA . LYS A 1 323 ? -10.932 17.869 26.667 1.00 83.88 323 LYS A CA 1
ATOM 2550 C C . LYS A 1 323 ? -10.614 18.660 27.938 1.00 83.88 323 LYS A C 1
ATOM 2552 O O . LYS A 1 323 ? -11.398 18.689 28.879 1.00 83.88 323 LYS A O 1
ATOM 2557 N N . GLY A 1 324 ? -9.472 19.345 27.935 1.00 78.88 324 GLY A N 1
ATOM 2558 C CA . GLY A 1 324 ? -9.003 20.139 29.075 1.00 78.88 324 GLY A CA 1
ATOM 2559 C C . GLY A 1 324 ? -8.227 19.345 30.130 1.00 78.88 324 GLY A C 1
ATOM 2560 O O . GLY A 1 324 ? -7.723 19.952 31.071 1.00 78.88 324 GLY A O 1
ATOM 2561 N N . ILE A 1 325 ? -8.073 18.026 29.967 1.00 83.69 325 ILE A N 1
ATOM 2562 C CA . ILE A 1 325 ? -7.183 17.217 30.804 1.00 83.69 325 ILE A CA 1
ATOM 2563 C C . ILE A 1 325 ? -5.769 17.309 30.227 1.00 83.69 325 ILE A C 1
ATOM 2565 O O . ILE A 1 325 ? -5.529 16.910 29.089 1.00 83.69 325 ILE A O 1
ATOM 2569 N N . GLN A 1 326 ? -4.821 17.829 31.006 1.00 76.00 326 GLN A N 1
ATOM 2570 C CA . GLN A 1 326 ? -3.411 17.814 30.618 1.00 76.00 326 GLN A CA 1
ATOM 2571 C C . GLN A 1 326 ? -2.803 16.440 30.919 1.00 76.00 326 GLN A C 1
ATOM 2573 O O . GLN A 1 326 ? -2.863 15.981 32.054 1.00 76.00 326 GLN A O 1
ATOM 2578 N N . GLN A 1 327 ? -2.224 15.807 29.894 1.00 82.62 327 GLN A N 1
ATOM 2579 C CA . GLN A 1 327 ? -1.484 14.539 29.969 1.00 82.62 327 GLN A CA 1
ATOM 2580 C C . GLN A 1 327 ? -2.180 13.424 30.781 1.00 82.62 327 GLN A C 1
ATOM 2582 O O . GLN A 1 327 ? -1.648 12.979 31.802 1.00 82.62 327 GLN A O 1
ATOM 2587 N N . PRO A 1 328 ? -3.358 12.938 30.343 1.00 88.81 328 PRO A N 1
ATOM 2588 C CA . PRO A 1 328 ? -4.015 11.814 31.005 1.00 88.81 328 PRO A CA 1
ATOM 2589 C C . PRO A 1 328 ? -3.121 10.558 31.004 1.00 88.81 328 PRO A C 1
ATOM 2591 O O . PRO A 1 328 ? -2.362 10.354 30.055 1.00 88.81 328 PRO A O 1
ATOM 2594 N N . PRO A 1 329 ? -3.220 9.687 32.026 1.00 91.12 329 PRO A N 1
ATOM 2595 C CA . PRO A 1 329 ? -2.442 8.454 32.070 1.00 91.12 329 PRO A CA 1
ATOM 2596 C C . PRO A 1 329 ? -2.835 7.527 30.915 1.00 91.12 329 PRO A C 1
ATOM 2598 O O . PRO A 1 329 ? -4.022 7.234 30.719 1.00 91.12 329 PRO A O 1
ATOM 2601 N N . ILE A 1 330 ? -1.838 7.040 30.173 1.00 94.31 330 ILE A N 1
ATOM 2602 C CA . ILE A 1 330 ? -2.054 6.199 28.988 1.00 94.31 330 ILE A CA 1
ATOM 2603 C C . ILE A 1 330 ? -2.845 4.918 29.289 1.00 94.31 330 ILE A C 1
ATOM 2605 O O . ILE A 1 330 ? -3.727 4.543 28.517 1.00 94.31 330 ILE A O 1
ATOM 2609 N N . ASP A 1 331 ? -2.625 4.302 30.448 1.00 93.12 331 ASP A N 1
ATOM 2610 C CA . ASP A 1 331 ? -3.351 3.106 30.884 1.00 93.12 331 ASP A CA 1
ATOM 2611 C C . ASP A 1 331 ? -4.863 3.341 30.951 1.00 93.12 331 ASP A C 1
ATOM 2613 O O . ASP A 1 331 ? -5.662 2.482 30.569 1.00 93.12 331 ASP A O 1
ATOM 2617 N N . GLY A 1 332 ? -5.271 4.526 31.418 1.00 92.69 332 GLY A N 1
ATOM 2618 C CA . GLY A 1 332 ? -6.675 4.921 31.484 1.00 92.69 332 GLY A CA 1
ATOM 2619 C C . GLY A 1 332 ? -7.292 5.060 30.094 1.00 92.69 332 GLY A C 1
ATOM 2620 O O . GLY A 1 332 ? -8.412 4.597 29.871 1.00 92.69 332 GLY A O 1
ATOM 2621 N N . LEU A 1 333 ? -6.543 5.641 29.152 1.00 95.19 333 LEU A N 1
ATOM 2622 C CA . LEU A 1 333 ? -6.945 5.764 27.750 1.00 95.19 333 LEU A CA 1
ATOM 2623 C C . LEU A 1 333 ? -7.108 4.388 27.090 1.00 95.19 333 LEU A C 1
ATOM 2625 O O . LEU A 1 333 ? -8.145 4.123 26.486 1.00 95.19 333 LEU A O 1
ATOM 2629 N N . ILE A 1 334 ? -6.134 3.488 27.251 1.00 96.81 334 ILE A N 1
ATOM 2630 C CA . ILE A 1 334 ? -6.177 2.143 26.654 1.00 96.81 334 ILE A CA 1
ATOM 2631 C C . ILE A 1 334 ? -7.342 1.337 27.209 1.00 96.81 334 ILE A C 1
ATOM 2633 O O . ILE A 1 334 ? -8.115 0.770 26.437 1.00 96.81 334 ILE A O 1
ATOM 2637 N N . ARG A 1 335 ? -7.527 1.326 28.535 1.00 96.19 335 ARG A N 1
ATOM 2638 C CA . ARG A 1 335 ? -8.667 0.645 29.166 1.00 96.19 335 ARG A CA 1
ATOM 2639 C C . ARG A 1 335 ? -9.990 1.176 28.633 1.00 96.19 335 ARG A C 1
ATOM 2641 O O . ARG A 1 335 ? -10.915 0.392 28.416 1.00 96.19 335 ARG A O 1
ATOM 2648 N N . ARG A 1 336 ? -10.091 2.490 28.406 1.00 95.44 336 ARG A N 1
ATOM 2649 C CA . ARG A 1 336 ? -11.299 3.092 27.844 1.00 95.44 336 ARG A CA 1
ATOM 2650 C C . ARG A 1 336 ? -11.528 2.668 26.393 1.00 95.44 336 ARG A C 1
ATOM 2652 O O . ARG A 1 336 ? -12.621 2.196 26.090 1.00 95.44 336 ARG A O 1
ATOM 2659 N N . ILE A 1 337 ? -10.512 2.777 25.538 1.00 96.81 337 ILE A N 1
ATOM 2660 C CA . ILE A 1 337 ? -10.564 2.342 24.133 1.00 96.81 337 ILE A CA 1
ATOM 2661 C C . ILE A 1 337 ? -10.984 0.871 24.043 1.00 96.81 337 ILE A C 1
ATOM 2663 O O . ILE A 1 337 ? -11.941 0.539 23.344 1.00 96.81 337 ILE A O 1
ATOM 2667 N N . CYS A 1 338 ? -10.316 -0.004 24.796 1.00 97.56 338 CYS A N 1
ATOM 2668 C CA . CYS A 1 338 ? -10.592 -1.437 24.804 1.00 97.56 338 CYS A CA 1
ATOM 2669 C C . CYS A 1 338 ? -12.032 -1.724 25.239 1.00 97.56 338 CYS A C 1
ATOM 2671 O O . CYS A 1 338 ? -12.768 -2.422 24.546 1.00 97.56 338 CYS A O 1
ATOM 2673 N N . LYS A 1 339 ? -12.488 -1.103 26.332 1.00 96.31 339 LYS A N 1
ATOM 2674 C CA . LYS A 1 339 ? -13.868 -1.231 26.816 1.00 96.31 339 LYS A CA 1
ATOM 2675 C C . LYS A 1 339 ? -14.898 -0.779 25.777 1.00 96.31 339 LYS A C 1
ATOM 2677 O O . LYS A 1 339 ? -15.931 -1.435 25.631 1.00 96.31 339 LYS A O 1
ATOM 2682 N N . ASP A 1 340 ? -14.638 0.315 25.068 1.00 95.56 340 ASP A N 1
ATOM 2683 C CA . ASP A 1 340 ? -15.526 0.830 24.025 1.00 95.56 340 ASP A CA 1
ATOM 2684 C C . ASP A 1 340 ? -15.615 -0.137 22.837 1.00 95.56 340 ASP A C 1
ATOM 2686 O O . ASP A 1 340 ? -16.717 -0.461 22.388 1.00 95.56 340 ASP A O 1
ATOM 2690 N N . ILE A 1 341 ? -14.480 -0.674 22.381 1.00 94.50 341 ILE A N 1
ATOM 2691 C CA . ILE A 1 341 ? -14.429 -1.681 21.311 1.00 94.50 341 ILE A CA 1
ATOM 2692 C C . ILE A 1 341 ? -15.164 -2.954 21.739 1.00 94.50 341 ILE A C 1
ATOM 2694 O O . ILE A 1 341 ? -16.046 -3.437 21.026 1.00 94.50 341 ILE A O 1
ATOM 2698 N N . GLN A 1 342 ? -14.873 -3.472 22.934 1.00 92.06 342 GLN A N 1
ATOM 2699 C CA . GLN A 1 342 ? -15.516 -4.672 23.467 1.00 92.06 342 GLN A CA 1
ATOM 2700 C C . GLN A 1 342 ? -17.043 -4.498 23.567 1.00 92.06 342 GLN A C 1
ATOM 2702 O O . GLN A 1 342 ? -17.807 -5.410 23.241 1.00 92.06 342 GLN A O 1
ATOM 2707 N N . ARG A 1 343 ? -17.517 -3.310 23.959 1.00 91.88 343 ARG A N 1
ATOM 2708 C CA . ARG A 1 343 ? -18.950 -2.977 24.042 1.00 91.88 343 ARG A CA 1
ATOM 2709 C C . ARG A 1 343 ? -19.588 -2.606 22.702 1.00 91.88 343 ARG A C 1
ATOM 2711 O O . ARG A 1 343 ? -20.768 -2.268 22.694 1.00 91.88 343 ARG A O 1
ATOM 2718 N N . LYS A 1 344 ? -18.847 -2.684 21.590 1.00 88.06 344 LYS A N 1
ATOM 2719 C CA . LYS A 1 344 ? -19.294 -2.262 20.253 1.00 88.06 344 LYS A CA 1
ATOM 2720 C C . LYS A 1 344 ? -19.791 -0.808 20.231 1.00 88.06 344 LYS A C 1
ATOM 2722 O O . LYS A 1 344 ? -20.786 -0.485 19.591 1.00 88.06 344 LYS A O 1
ATOM 2727 N N . ALA A 1 345 ? -19.104 0.078 20.953 1.00 90.38 345 ALA A N 1
ATOM 2728 C CA . ALA A 1 345 ? -19.408 1.509 20.962 1.00 90.38 345 ALA A CA 1
ATOM 2729 C C . ALA A 1 345 ? -19.027 2.200 19.639 1.00 90.38 345 ALA A C 1
ATOM 2731 O O . ALA A 1 345 ? -19.590 3.244 19.311 1.00 90.38 345 ALA A O 1
ATOM 2732 N N . ILE A 1 346 ? -18.116 1.607 18.856 1.00 90.94 346 ILE A N 1
ATOM 2733 C CA . ILE A 1 346 ? -17.846 2.013 17.472 1.00 90.94 346 ILE A CA 1
ATOM 2734 C C . ILE A 1 346 ? -19.036 1.578 16.607 1.00 90.94 346 ILE A C 1
ATOM 2736 O O . ILE A 1 346 ? -19.103 0.441 16.147 1.00 90.94 346 ILE A O 1
ATOM 2740 N N . LYS A 1 347 ? -19.989 2.489 16.385 1.00 88.69 347 LYS A N 1
ATOM 2741 C CA . LYS A 1 347 ? -21.180 2.269 15.544 1.00 88.69 347 LYS A CA 1
ATOM 2742 C C . LYS A 1 347 ? -20.866 2.421 14.049 1.00 88.69 347 LYS A C 1
ATOM 2744 O O . LYS A 1 347 ? -21.521 3.182 13.347 1.00 88.69 347 LYS A O 1
ATOM 2749 N N . SER A 1 348 ? -19.816 1.751 13.582 1.00 90.50 348 SER A N 1
ATOM 2750 C CA . SER A 1 348 ? -19.377 1.791 12.187 1.00 90.50 348 SER A CA 1
ATOM 2751 C C . SER A 1 348 ? -18.845 0.431 11.762 1.00 90.50 348 SER A C 1
ATOM 2753 O O . SER A 1 348 ? -17.755 0.031 12.177 1.00 90.50 348 SER A O 1
ATOM 2755 N N . ASP A 1 349 ? -19.601 -0.261 10.909 1.00 91.44 349 ASP A N 1
ATOM 2756 C CA . ASP A 1 349 ? -19.195 -1.564 10.374 1.00 91.44 349 ASP A CA 1
ATOM 2757 C C . ASP A 1 349 ? -17.927 -1.443 9.525 1.00 91.44 349 ASP A C 1
ATOM 2759 O O . ASP A 1 349 ? -17.047 -2.291 9.620 1.00 91.44 349 ASP A O 1
ATOM 2763 N N . ILE A 1 350 ? -17.776 -0.346 8.775 1.00 91.88 350 ILE A N 1
ATOM 2764 C CA . ILE A 1 350 ? -16.563 -0.049 7.999 1.00 91.88 350 ILE A CA 1
ATOM 2765 C C . ILE A 1 350 ? -15.361 0.155 8.931 1.00 91.88 350 ILE A C 1
ATOM 2767 O O . ILE A 1 350 ? -14.292 -0.401 8.691 1.00 91.88 350 ILE A O 1
ATOM 2771 N N . GLY A 1 351 ? -15.523 0.923 10.014 1.00 92.88 351 GLY A N 1
ATOM 2772 C CA . GLY A 1 351 ? -14.448 1.155 10.984 1.00 92.88 351 GLY A CA 1
ATOM 2773 C C . GLY A 1 351 ? -13.995 -0.135 11.670 1.00 92.88 351 GLY A C 1
ATOM 2774 O O . GLY A 1 351 ? -12.796 -0.406 11.756 1.00 92.88 351 GLY A O 1
ATOM 2775 N N . LEU A 1 352 ? -14.951 -0.968 12.094 1.00 93.94 352 LEU A N 1
ATOM 2776 C CA . LEU A 1 352 ? -14.667 -2.282 12.674 1.00 93.94 352 LEU A CA 1
ATOM 2777 C C . LEU A 1 352 ? -14.064 -3.248 11.647 1.00 93.94 352 LEU A C 1
ATOM 2779 O O . LEU A 1 352 ? -13.181 -4.026 12.002 1.00 93.94 352 LEU A O 1
ATOM 2783 N N . TYR A 1 353 ? -14.503 -3.196 10.388 1.00 94.25 353 TYR A N 1
ATOM 2784 C CA . TYR A 1 353 ? -13.947 -4.012 9.312 1.00 94.25 353 TYR A CA 1
ATOM 2785 C C . TYR A 1 353 ? -12.485 -3.671 9.044 1.00 94.25 353 TYR A C 1
ATOM 2787 O O . TYR A 1 353 ? -11.653 -4.572 9.011 1.00 94.25 353 TYR A O 1
ATOM 2795 N N . ILE A 1 354 ? -12.162 -2.380 8.912 1.00 94.75 354 ILE A N 1
ATOM 2796 C CA . ILE A 1 354 ? -10.788 -1.899 8.730 1.00 94.75 354 ILE A CA 1
ATOM 2797 C C . ILE A 1 354 ? -9.913 -2.385 9.888 1.00 94.75 354 ILE A C 1
ATOM 2799 O O . ILE A 1 354 ? -8.864 -2.982 9.649 1.00 94.75 354 ILE A O 1
ATOM 28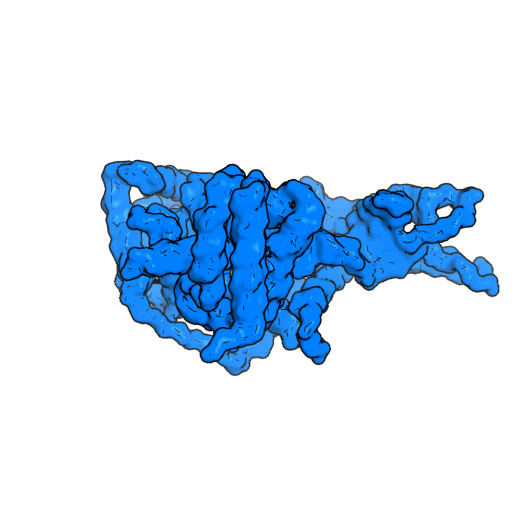03 N N . LEU A 1 355 ? -10.371 -2.208 11.133 1.00 95.69 355 LEU A N 1
ATOM 2804 C CA . LEU A 1 355 ? -9.650 -2.681 12.314 1.00 95.69 355 LEU A CA 1
ATOM 2805 C C . LEU A 1 355 ? -9.433 -4.200 12.280 1.00 95.69 355 LEU A C 1
ATOM 2807 O O . LEU A 1 355 ? -8.313 -4.666 12.476 1.00 95.69 355 LEU A O 1
ATOM 2811 N N . ARG A 1 356 ? -10.484 -4.978 11.994 1.00 95.12 356 ARG A N 1
ATOM 2812 C CA . ARG A 1 356 ? -10.393 -6.440 11.902 1.00 95.12 356 ARG A CA 1
ATOM 2813 C C . ARG A 1 356 ? -9.423 -6.866 10.807 1.00 95.12 356 ARG A C 1
ATOM 2815 O O . ARG A 1 356 ? -8.573 -7.703 11.073 1.00 95.12 356 ARG A O 1
ATOM 2822 N N . ALA A 1 357 ? -9.516 -6.293 9.611 1.00 93.50 357 ALA A N 1
ATOM 2823 C CA . ALA A 1 357 ? -8.648 -6.632 8.488 1.00 93.50 357 ALA A CA 1
ATOM 2824 C C . ALA A 1 357 ? -7.168 -6.391 8.825 1.00 93.50 357 ALA A C 1
ATOM 2826 O O . ALA A 1 357 ? -6.333 -7.264 8.598 1.00 93.50 357 ALA A O 1
ATOM 2827 N N . ILE A 1 358 ? -6.851 -5.241 9.427 1.00 94.69 358 ILE A N 1
ATOM 2828 C CA . ILE A 1 358 ? -5.489 -4.897 9.852 1.00 94.69 358 ILE A CA 1
ATOM 2829 C C . ILE A 1 358 ? -4.975 -5.888 10.908 1.00 94.69 358 ILE A C 1
ATOM 2831 O O . ILE A 1 358 ? -3.860 -6.399 10.779 1.00 94.69 358 ILE A O 1
ATOM 2835 N N . LEU A 1 359 ? -5.790 -6.192 11.926 1.00 95.25 359 LEU A N 1
ATOM 2836 C CA . LEU A 1 359 ? -5.412 -7.114 12.999 1.00 95.25 359 LEU A CA 1
ATOM 2837 C C . LEU A 1 359 ? -5.258 -8.551 12.500 1.00 95.25 359 LEU A C 1
ATOM 2839 O O . LEU A 1 359 ? -4.303 -9.206 12.890 1.00 95.25 359 LEU A O 1
ATOM 2843 N N . VAL A 1 360 ? -6.125 -9.027 11.599 1.00 93.31 360 VAL A N 1
ATOM 2844 C CA . VAL A 1 360 ? -5.997 -10.364 10.994 1.00 93.31 360 VAL A CA 1
ATOM 2845 C C . VAL A 1 360 ? -4.644 -10.505 10.295 1.00 93.31 360 VAL A C 1
ATOM 2847 O O . VAL A 1 360 ? -3.951 -11.497 10.504 1.00 93.31 360 VAL A O 1
ATOM 2850 N N . ILE A 1 361 ? -4.240 -9.517 9.489 1.00 92.31 361 ILE A N 1
ATOM 2851 C CA . ILE A 1 361 ? -2.943 -9.548 8.798 1.00 92.31 361 ILE A CA 1
ATOM 2852 C C . ILE A 1 361 ? -1.784 -9.534 9.793 1.00 92.31 361 ILE A C 1
ATOM 2854 O O . ILE A 1 361 ? -0.836 -10.298 9.623 1.00 92.31 361 ILE A O 1
ATOM 2858 N N . ALA A 1 362 ? -1.871 -8.717 10.842 1.00 92.81 362 ALA A N 1
ATOM 2859 C CA . ALA A 1 362 ? -0.860 -8.673 11.891 1.00 92.81 362 ALA A CA 1
ATOM 2860 C C . ALA A 1 362 ? -0.750 -10.009 12.653 1.00 92.81 362 ALA A C 1
ATOM 2862 O O . ALA A 1 362 ? 0.357 -10.484 12.884 1.00 92.81 362 ALA A O 1
ATOM 2863 N N . SER A 1 363 ? -1.876 -10.658 12.961 1.00 91.56 363 SER A N 1
ATOM 2864 C CA . SER A 1 363 ? -1.924 -11.959 13.644 1.00 91.56 363 SER A CA 1
ATOM 2865 C C . SER A 1 363 ? -1.352 -13.117 12.824 1.00 91.56 363 SER A C 1
ATOM 2867 O O . SER A 1 363 ? -1.039 -14.159 13.387 1.00 91.56 363 SER A O 1
ATOM 2869 N N . TYR A 1 364 ? -1.214 -12.972 11.504 1.00 89.81 364 TYR A N 1
ATOM 2870 C CA . TYR A 1 364 ? -0.541 -13.977 10.681 1.00 89.81 364 TYR A CA 1
ATOM 2871 C C . TYR A 1 364 ? 0.991 -13.872 10.737 1.00 89.81 364 TYR A C 1
ATOM 2873 O O . TYR A 1 364 ? 1.651 -14.834 10.346 1.00 89.81 364 TYR A O 1
ATOM 2881 N N . GLU A 1 365 ? 1.581 -12.745 11.162 1.00 87.12 365 GLU A N 1
ATOM 2882 C CA . GLU A 1 365 ? 3.040 -12.534 11.131 1.00 87.12 365 GLU A CA 1
ATOM 2883 C C . GLU A 1 365 ? 3.771 -13.456 12.115 1.00 87.12 365 GLU A C 1
ATOM 2885 O O . GLU A 1 365 ? 4.698 -14.163 11.704 1.00 87.12 365 GLU A O 1
ATOM 2890 N N . ASP A 1 366 ? 3.317 -13.504 13.367 1.00 84.56 366 ASP A N 1
ATOM 2891 C CA . ASP A 1 366 ? 3.948 -14.243 14.459 1.00 84.56 366 ASP A CA 1
ATOM 2892 C C . ASP A 1 366 ? 2.922 -14.984 15.333 1.00 84.56 366 ASP A C 1
ATOM 2894 O O . ASP A 1 366 ? 1.739 -14.650 15.361 1.00 84.56 366 ASP A O 1
ATOM 2898 N N . GLN A 1 367 ? 3.382 -16.035 16.018 1.00 82.44 367 GLN A N 1
ATOM 2899 C CA . GLN A 1 367 ? 2.532 -16.866 16.877 1.00 82.44 367 GLN A CA 1
ATOM 2900 C C . GLN A 1 367 ? 2.295 -16.256 18.268 1.00 82.44 367 GLN A C 1
ATOM 2902 O O . GLN A 1 367 ? 1.354 -16.678 18.937 1.00 82.44 367 GLN A O 1
ATOM 2907 N N . SER A 1 368 ? 3.136 -15.315 18.718 1.00 85.12 368 SER A N 1
ATOM 2908 C CA . SER A 1 368 ? 3.003 -14.674 20.035 1.00 85.12 368 SER A CA 1
ATOM 2909 C C . SER A 1 368 ? 1.906 -13.608 20.065 1.00 85.12 368 SER A C 1
ATOM 2911 O O . SER A 1 368 ? 1.368 -13.325 21.126 1.00 85.12 368 SER A O 1
ATOM 2913 N N . GLY A 1 369 ? 1.523 -13.059 18.911 1.00 88.50 369 GLY A N 1
ATOM 2914 C CA . GLY A 1 369 ? 0.576 -11.953 18.798 1.00 88.50 369 GLY A CA 1
ATOM 2915 C C . GLY A 1 369 ? 1.224 -10.574 18.960 1.00 88.50 369 GLY A C 1
ATOM 2916 O O . GLY A 1 369 ? 0.508 -9.569 18.935 1.00 88.50 369 GLY A O 1
ATOM 2917 N N . ASP A 1 370 ? 2.553 -10.494 19.059 1.00 90.81 370 ASP A N 1
ATOM 2918 C CA . ASP A 1 370 ? 3.282 -9.251 19.345 1.00 90.81 370 ASP A CA 1
ATOM 2919 C C . ASP A 1 370 ? 3.041 -8.203 18.254 1.00 90.81 370 ASP A C 1
ATOM 2921 O O . ASP A 1 370 ? 2.798 -7.026 18.537 1.00 90.81 370 ASP A O 1
ATOM 2925 N N . THR A 1 371 ? 3.030 -8.625 16.985 1.00 92.06 371 THR A N 1
ATOM 2926 C CA . THR A 1 371 ? 2.743 -7.724 15.861 1.00 92.06 371 THR A CA 1
ATOM 2927 C C . THR A 1 371 ? 1.300 -7.228 15.898 1.00 92.06 371 THR A C 1
ATOM 2929 O O . THR A 1 371 ? 1.044 -6.078 15.543 1.00 92.06 371 THR A O 1
ATOM 2932 N N . ALA A 1 372 ? 0.343 -8.046 16.352 1.00 94.69 372 ALA A N 1
ATOM 2933 C CA . ALA A 1 372 ? -1.054 -7.631 16.483 1.00 94.69 372 ALA A CA 1
ATOM 2934 C C . ALA A 1 372 ? -1.234 -6.594 17.600 1.00 94.69 372 ALA A C 1
ATOM 2936 O O . ALA A 1 372 ? -1.929 -5.596 17.394 1.00 94.69 372 ALA A O 1
ATOM 2937 N N . ILE A 1 373 ? -0.558 -6.772 18.739 1.00 95.25 373 ILE A N 1
ATOM 2938 C CA . ILE A 1 373 ? -0.521 -5.789 19.832 1.00 95.25 373 ILE A CA 1
ATOM 2939 C C . ILE A 1 373 ? 0.127 -4.487 19.351 1.00 95.25 373 ILE A C 1
ATOM 2941 O O . ILE A 1 373 ? -0.445 -3.411 19.527 1.00 95.25 373 ILE A O 1
ATOM 2945 N N . ALA A 1 374 ? 1.286 -4.566 18.691 1.00 93.69 374 ALA A N 1
ATOM 2946 C CA . ALA A 1 374 ? 1.977 -3.396 18.158 1.00 93.69 374 ALA A CA 1
ATOM 2947 C C . ALA A 1 374 ? 1.115 -2.642 17.135 1.00 93.69 374 ALA A C 1
ATOM 2949 O O . ALA A 1 374 ? 0.997 -1.420 17.200 1.00 93.69 374 ALA A O 1
ATOM 2950 N N . MET A 1 375 ? 0.455 -3.366 16.231 1.00 94.69 375 MET A N 1
ATOM 2951 C CA . MET A 1 375 ? -0.463 -2.796 15.250 1.00 94.69 375 MET A CA 1
ATOM 2952 C C . MET A 1 375 ? -1.678 -2.133 15.915 1.00 94.69 375 MET A C 1
ATOM 2954 O O . MET A 1 375 ? -2.070 -1.039 15.514 1.00 94.69 375 MET A O 1
ATOM 2958 N N . PHE A 1 376 ? -2.255 -2.750 16.952 1.00 96.31 376 PHE A N 1
ATOM 2959 C CA . PHE A 1 376 ? -3.340 -2.154 17.736 1.00 96.31 376 PHE A CA 1
ATOM 2960 C C . PHE A 1 376 ? -2.896 -0.847 18.403 1.00 96.31 376 PHE A C 1
ATOM 2962 O O . PHE A 1 376 ? -3.588 0.167 18.314 1.00 96.31 376 PHE A O 1
ATOM 2969 N N . MET A 1 377 ? -1.721 -0.848 19.035 1.00 95.19 377 MET A N 1
ATOM 2970 C CA . MET A 1 377 ? -1.158 0.341 19.672 1.00 95.19 377 MET A CA 1
ATOM 2971 C C . MET A 1 377 ? -0.944 1.473 18.664 1.00 95.19 377 MET A C 1
ATOM 2973 O O . MET A 1 377 ? -1.312 2.613 18.934 1.00 95.19 377 MET A O 1
ATOM 2977 N N . GLU A 1 378 ? -0.410 1.167 17.486 1.00 93.56 378 GLU A N 1
ATOM 2978 C CA . GLU A 1 378 ? -0.126 2.166 16.456 1.00 93.56 378 GLU A CA 1
ATOM 2979 C C . GLU A 1 378 ? -1.387 2.707 15.774 1.00 93.56 378 GLU A C 1
ATOM 2981 O O . GLU A 1 378 ? -1.546 3.917 15.691 1.00 93.56 378 GLU A O 1
ATOM 2986 N N . VAL A 1 379 ? -2.324 1.850 15.363 1.00 93.50 379 VAL A N 1
ATOM 2987 C CA . VAL A 1 379 ? -3.494 2.293 14.581 1.00 93.50 379 VAL A CA 1
ATOM 2988 C C . VAL A 1 379 ? -4.630 2.821 15.457 1.00 93.50 379 VAL A C 1
ATOM 2990 O O . VAL A 1 379 ? -5.370 3.724 15.062 1.00 93.50 379 VAL A O 1
ATOM 2993 N N . VAL A 1 380 ? -4.795 2.266 16.661 1.00 95.31 380 VAL A N 1
ATOM 2994 C CA . VAL A 1 380 ? -5.943 2.570 17.528 1.00 95.31 380 VAL A CA 1
ATOM 2995 C C . VAL A 1 380 ? -5.570 3.551 18.632 1.00 95.31 380 VAL A C 1
ATOM 2997 O O . VAL A 1 380 ? -6.356 4.448 18.925 1.00 95.31 380 VAL A O 1
ATOM 3000 N N . VAL A 1 381 ? -4.397 3.404 19.258 1.00 95.31 381 VAL A N 1
ATOM 3001 C CA . VAL A 1 381 ? -4.029 4.178 20.459 1.00 95.31 381 VAL A CA 1
ATOM 3002 C C . VAL A 1 381 ? -3.205 5.421 20.113 1.00 95.31 381 VAL A C 1
ATOM 3004 O O . VAL A 1 381 ? -3.507 6.507 20.621 1.00 95.31 381 VAL A O 1
ATOM 3007 N N . ARG A 1 382 ? -2.196 5.307 19.236 1.00 93.06 382 ARG A N 1
ATOM 3008 C CA . ARG A 1 382 ? -1.288 6.414 18.880 1.00 93.06 382 ARG A CA 1
ATOM 3009 C C . ARG A 1 382 ? -2.013 7.676 18.406 1.00 93.06 382 ARG A C 1
ATOM 3011 O O . ARG A 1 382 ? -1.610 8.743 18.876 1.00 93.06 382 ARG A O 1
ATOM 3018 N N . PRO A 1 383 ? -3.080 7.629 17.577 1.00 90.81 383 PRO A N 1
ATOM 3019 C CA . PRO A 1 383 ? -3.756 8.850 17.133 1.00 90.81 383 PRO A CA 1
ATOM 3020 C C . PRO A 1 383 ? -4.264 9.705 18.303 1.00 90.81 383 PRO A C 1
ATOM 3022 O O . PRO A 1 383 ? -4.105 10.928 18.309 1.00 90.81 383 PRO A O 1
ATOM 3025 N N . PHE A 1 384 ? -4.796 9.065 19.348 1.00 92.38 384 PHE A N 1
ATOM 3026 C CA . PHE A 1 384 ? -5.223 9.752 20.567 1.00 92.38 384 PHE A CA 1
ATOM 3027 C C . PHE A 1 384 ? -4.035 10.166 21.434 1.00 92.38 384 PHE A C 1
ATOM 3029 O O . PHE A 1 384 ? -4.039 11.268 21.975 1.00 92.38 384 PHE A O 1
ATOM 3036 N N . ALA A 1 385 ? -2.997 9.332 21.541 1.00 91.88 385 ALA A N 1
ATOM 3037 C CA . ALA A 1 385 ? -1.802 9.667 22.311 1.00 91.88 385 ALA A CA 1
ATOM 3038 C C . ALA A 1 385 ? -1.086 10.921 21.772 1.00 91.88 385 ALA A C 1
ATOM 3040 O O . ALA A 1 385 ? -0.651 11.773 22.551 1.00 91.88 385 ALA A O 1
ATOM 3041 N N . VAL A 1 386 ? -1.011 11.063 20.444 1.00 89.00 386 VAL A N 1
ATOM 3042 C CA . VAL A 1 386 ? -0.491 12.258 19.766 1.00 89.00 386 VAL A CA 1
ATOM 3043 C C . VAL A 1 386 ? -1.396 13.460 20.038 1.00 89.00 386 VAL A C 1
ATOM 3045 O O . VAL A 1 386 ? -0.904 14.498 20.482 1.00 89.00 386 VAL A O 1
ATOM 3048 N N . GLY A 1 387 ? -2.713 13.312 19.845 1.00 87.00 387 GLY A N 1
ATOM 3049 C CA . GLY A 1 387 ? -3.687 14.388 20.071 1.00 87.00 387 GLY A CA 1
ATOM 3050 C C . GLY A 1 387 ? -3.778 14.873 21.524 1.00 87.00 387 GLY A C 1
ATOM 3051 O O . GLY A 1 387 ? -4.103 16.032 21.762 1.00 87.00 387 GLY A O 1
ATOM 3052 N N . LEU A 1 388 ? -3.459 14.011 22.493 1.00 90.44 388 LEU A N 1
ATOM 3053 C CA . LEU A 1 388 ? -3.452 14.314 23.930 1.00 90.44 388 LEU A CA 1
ATOM 3054 C C . LEU A 1 388 ? -2.063 14.697 24.467 1.00 90.44 388 LEU A C 1
ATOM 3056 O O . LEU A 1 388 ? -1.907 14.900 25.671 1.00 90.44 388 LEU A O 1
ATOM 3060 N N . HIS A 1 389 ? -1.056 14.805 23.594 1.00 89.88 389 HIS A N 1
ATOM 3061 C CA . HIS A 1 389 ? 0.325 15.147 23.947 1.00 89.88 389 HIS A CA 1
ATOM 3062 C C . HIS A 1 389 ? 0.968 14.204 24.986 1.00 89.88 389 HIS A C 1
ATOM 3064 O O . HIS A 1 389 ? 1.769 14.633 25.818 1.00 89.88 389 HIS A O 1
ATOM 3070 N N . ILE A 1 390 ? 0.654 12.905 24.914 1.00 92.44 390 ILE A N 1
ATOM 3071 C CA . ILE A 1 390 ? 1.207 11.845 25.782 1.00 92.44 390 ILE A CA 1
ATOM 3072 C C . ILE A 1 390 ? 2.134 10.881 25.024 1.00 92.44 390 ILE A C 1
ATOM 3074 O O . ILE A 1 390 ? 2.315 9.732 25.420 1.00 92.44 390 ILE A O 1
ATOM 3078 N N . GLY A 1 391 ? 2.764 11.353 23.943 1.00 88.88 391 GLY A N 1
ATOM 3079 C CA . GLY A 1 391 ? 3.634 10.541 23.081 1.00 88.88 391 GLY A CA 1
ATOM 3080 C C . GLY A 1 391 ? 4.779 9.832 23.818 1.00 88.88 391 GLY A C 1
ATOM 3081 O O . GLY A 1 391 ? 5.077 8.683 23.512 1.00 88.88 391 GLY A O 1
ATOM 3082 N N . ASN A 1 392 ? 5.369 10.456 24.843 1.00 90.06 392 ASN A N 1
ATOM 3083 C CA . ASN A 1 392 ? 6.427 9.817 25.637 1.00 90.06 392 ASN A CA 1
ATOM 3084 C C . ASN A 1 392 ? 5.904 8.621 26.450 1.00 90.06 392 ASN A C 1
ATOM 3086 O O . ASN A 1 392 ? 6.563 7.586 26.494 1.00 90.06 392 ASN A O 1
ATOM 3090 N N . GLN A 1 393 ? 4.709 8.738 27.047 1.00 92.94 393 GLN A N 1
ATOM 3091 C CA . GLN A 1 393 ? 4.075 7.625 27.767 1.00 92.94 393 GLN A CA 1
ATOM 3092 C C . GLN A 1 393 ? 3.748 6.475 26.806 1.00 92.94 393 GLN A C 1
ATOM 3094 O O . GLN A 1 393 ? 3.946 5.313 27.143 1.00 92.94 393 GLN A O 1
ATOM 3099 N N . PHE A 1 394 ? 3.300 6.807 25.591 1.00 93.19 394 PHE A N 1
ATOM 3100 C CA . PHE A 1 394 ? 3.040 5.833 24.533 1.00 93.19 394 PHE A CA 1
ATOM 3101 C C . PHE A 1 394 ? 4.280 5.032 24.148 1.00 93.19 394 PHE A C 1
ATOM 3103 O O . PHE A 1 394 ? 4.224 3.805 24.134 1.00 93.19 394 PHE A O 1
ATOM 3110 N N . ILE A 1 395 ? 5.401 5.709 23.886 1.00 91.19 395 ILE A N 1
ATOM 3111 C CA . ILE A 1 395 ? 6.652 5.040 23.508 1.00 91.19 395 ILE A CA 1
ATOM 3112 C C . ILE A 1 395 ? 7.127 4.116 24.635 1.00 91.19 395 ILE A C 1
ATOM 3114 O O . ILE A 1 395 ? 7.452 2.963 24.367 1.00 91.19 395 ILE A O 1
ATOM 3118 N N . MET A 1 396 ? 7.104 4.591 25.887 1.00 91.56 396 MET A N 1
ATOM 3119 C CA . MET A 1 396 ? 7.502 3.783 27.044 1.00 91.56 396 MET A CA 1
ATOM 3120 C C . MET A 1 396 ? 6.636 2.531 27.211 1.00 91.56 396 MET A C 1
ATOM 3122 O O . MET A 1 396 ? 7.170 1.435 27.347 1.00 91.56 396 MET A O 1
ATOM 3126 N N . LEU A 1 397 ? 5.309 2.673 27.162 1.00 93.06 397 LEU A N 1
ATOM 3127 C CA . LEU A 1 397 ? 4.406 1.535 27.329 1.00 93.06 397 LEU A CA 1
ATOM 3128 C C . LEU A 1 397 ? 4.551 0.525 26.185 1.00 93.06 397 LEU A C 1
ATOM 3130 O O . LEU A 1 397 ? 4.562 -0.681 26.415 1.00 93.06 397 LEU A O 1
ATOM 3134 N N . LYS A 1 398 ? 4.690 1.004 24.945 1.00 91.44 398 LYS A N 1
ATOM 3135 C CA . LYS A 1 398 ? 4.932 0.135 23.790 1.00 91.44 398 LYS A CA 1
ATOM 3136 C C . LYS A 1 398 ? 6.254 -0.627 23.931 1.00 91.44 398 LYS A C 1
ATOM 3138 O O . LYS A 1 398 ? 6.319 -1.807 23.592 1.00 91.44 398 LYS A O 1
ATOM 3143 N N . GLU A 1 399 ? 7.290 0.027 24.458 1.00 89.69 399 GLU A N 1
ATOM 3144 C CA . GLU A 1 399 ? 8.567 -0.622 24.748 1.00 89.69 399 GLU A CA 1
ATOM 3145 C C . GLU A 1 399 ? 8.415 -1.734 25.789 1.00 89.69 399 GLU A C 1
ATOM 3147 O O . GLU A 1 399 ? 8.922 -2.834 25.579 1.00 89.69 399 GLU A O 1
ATOM 3152 N N . GLN A 1 400 ? 7.664 -1.489 26.861 1.00 91.06 400 GLN A N 1
ATOM 3153 C CA . GLN A 1 400 ? 7.364 -2.505 27.870 1.00 91.06 400 GLN A CA 1
ATOM 3154 C C . GLN A 1 400 ? 6.560 -3.681 27.294 1.00 91.06 400 GLN A C 1
ATOM 3156 O O . GLN A 1 400 ? 6.910 -4.829 27.562 1.00 91.06 400 GLN A O 1
ATOM 3161 N N . LEU A 1 401 ? 5.552 -3.414 26.447 1.00 90.44 401 LEU A N 1
ATOM 3162 C CA . LEU A 1 401 ? 4.736 -4.449 25.784 1.00 90.44 401 LEU A CA 1
ATOM 3163 C C . LEU A 1 401 ? 5.602 -5.384 24.944 1.00 90.44 401 LEU A C 1
ATOM 3165 O O . LEU A 1 401 ? 5.524 -6.595 25.086 1.00 90.44 401 LEU A O 1
ATOM 3169 N N . SER A 1 402 ? 6.506 -4.834 24.135 1.00 85.44 402 SER A N 1
ATOM 3170 C CA . SER A 1 402 ? 7.409 -5.648 23.311 1.00 85.44 402 SER A CA 1
ATOM 3171 C C . SER A 1 402 ? 8.438 -6.474 24.099 1.00 85.44 402 SER A C 1
ATOM 3173 O O . SER A 1 402 ? 9.049 -7.385 23.545 1.00 85.44 402 SER A O 1
ATOM 3175 N N . ARG A 1 403 ? 8.662 -6.154 25.381 1.00 86.25 403 ARG A N 1
ATOM 3176 C CA . ARG A 1 403 ? 9.562 -6.893 26.281 1.00 86.25 403 ARG A CA 1
ATOM 3177 C C . ARG A 1 403 ? 8.834 -7.904 27.162 1.00 86.25 403 ARG A C 1
ATOM 3179 O O . ARG A 1 403 ? 9.519 -8.617 27.890 1.00 86.25 403 ARG A O 1
ATOM 3186 N N . ASN A 1 404 ? 7.501 -7.972 27.092 1.00 81.94 404 ASN A N 1
ATOM 3187 C CA . ASN A 1 404 ? 6.664 -8.771 27.989 1.00 81.94 404 ASN A CA 1
ATOM 3188 C C . ASN A 1 404 ? 6.974 -8.488 29.473 1.00 81.94 404 ASN A C 1
ATOM 3190 O O . ASN A 1 404 ? 7.225 -9.397 30.261 1.00 81.94 404 ASN A O 1
ATOM 3194 N N . ASP A 1 405 ? 7.026 -7.204 29.835 1.00 84.81 405 ASP A N 1
ATOM 3195 C CA . ASP A 1 405 ? 7.270 -6.753 31.210 1.00 84.81 405 ASP A CA 1
ATOM 3196 C C . ASP A 1 405 ? 6.074 -7.100 32.124 1.00 84.81 405 ASP A C 1
ATOM 3198 O O . ASP A 1 405 ? 4.940 -6.696 31.864 1.00 84.81 405 ASP A O 1
ATOM 3202 N N . GLU A 1 406 ? 6.322 -7.819 33.225 1.00 84.56 406 GLU A N 1
ATOM 3203 C CA . GLU A 1 406 ? 5.288 -8.252 34.184 1.00 84.56 406 GLU A CA 1
ATOM 3204 C C . GLU A 1 406 ? 4.480 -7.075 34.765 1.00 84.56 406 GLU A C 1
ATOM 3206 O O . GLU A 1 406 ? 3.313 -7.221 35.131 1.00 84.56 406 GLU A O 1
ATOM 3211 N N . THR A 1 407 ? 5.059 -5.870 34.820 1.00 87.44 407 THR A N 1
ATOM 3212 C CA . THR A 1 407 ? 4.395 -4.690 35.399 1.00 87.44 407 THR A CA 1
ATOM 3213 C C . THR A 1 407 ? 3.183 -4.205 34.601 1.00 87.44 407 THR A C 1
ATOM 3215 O O . THR A 1 407 ? 2.318 -3.521 35.153 1.00 87.44 407 THR A O 1
ATOM 3218 N N . ILE A 1 408 ? 3.087 -4.575 33.323 1.00 90.12 408 ILE A N 1
ATOM 3219 C CA . ILE A 1 408 ? 2.021 -4.147 32.408 1.00 90.12 408 ILE A CA 1
ATOM 3220 C C . ILE A 1 408 ? 1.116 -5.303 31.965 1.00 90.12 408 ILE A C 1
ATOM 3222 O O . ILE A 1 408 ? 0.259 -5.106 31.100 1.00 90.12 408 ILE A O 1
ATOM 3226 N N . GLU A 1 409 ? 1.248 -6.478 32.587 1.00 91.88 409 GLU A N 1
ATOM 3227 C CA . GLU A 1 409 ? 0.505 -7.700 32.248 1.00 91.88 409 GLU A CA 1
ATOM 3228 C C . GLU A 1 409 ? -1.011 -7.446 32.167 1.00 91.88 409 GLU A C 1
ATOM 3230 O O . GLU A 1 409 ? -1.694 -7.884 31.245 1.00 91.88 409 GLU A O 1
ATOM 3235 N N . ILE A 1 410 ? -1.556 -6.638 33.084 1.00 93.44 410 ILE A N 1
ATOM 3236 C CA . ILE A 1 410 ? -2.986 -6.297 33.088 1.00 93.44 410 ILE A CA 1
ATOM 3237 C C . ILE A 1 410 ? -3.387 -5.518 31.825 1.00 93.44 410 ILE A C 1
ATOM 3239 O O . ILE A 1 410 ? -4.483 -5.717 31.303 1.00 93.44 410 ILE A O 1
ATOM 3243 N N . ILE A 1 411 ? -2.548 -4.591 31.355 1.00 94.94 411 ILE A N 1
ATOM 3244 C CA . ILE A 1 411 ? -2.825 -3.809 30.143 1.00 94.94 411 ILE A CA 1
ATOM 3245 C C . ILE A 1 411 ? -2.694 -4.692 28.906 1.00 94.94 411 ILE A C 1
ATOM 3247 O O . ILE A 1 411 ? -3.581 -4.655 28.053 1.00 94.94 411 ILE A O 1
ATOM 3251 N N . GLN A 1 412 ? -1.646 -5.512 28.848 1.00 94.81 412 GLN A N 1
ATOM 3252 C CA . GLN A 1 412 ? -1.437 -6.484 27.781 1.00 94.81 412 GLN A CA 1
ATOM 3253 C C . GLN A 1 412 ? -2.641 -7.425 27.637 1.00 94.81 412 GLN A C 1
ATOM 3255 O O . GLN A 1 412 ? -3.252 -7.463 26.570 1.00 94.81 412 GLN A O 1
ATOM 3260 N N . ASN A 1 413 ? -3.080 -8.053 28.731 1.00 95.19 413 ASN A N 1
ATOM 3261 C CA . ASN A 1 413 ? -4.235 -8.957 28.747 1.00 95.19 413 ASN A CA 1
ATOM 3262 C C . ASN A 1 413 ? -5.520 -8.291 28.222 1.00 95.19 413 ASN A C 1
ATOM 3264 O O . ASN A 1 413 ? -6.303 -8.908 27.501 1.00 95.19 413 ASN A O 1
ATOM 3268 N N . ILE A 1 414 ? -5.749 -7.013 28.548 1.00 97.06 414 ILE A N 1
ATOM 3269 C CA . ILE A 1 414 ? -6.927 -6.270 28.070 1.00 97.06 414 ILE A CA 1
ATOM 3270 C C . ILE A 1 414 ? -6.848 -5.999 26.563 1.00 97.06 414 ILE A C 1
ATOM 3272 O O . ILE A 1 414 ? -7.873 -6.065 25.872 1.00 97.06 414 ILE A O 1
ATOM 3276 N N . ILE A 1 415 ? -5.659 -5.679 26.047 1.00 97.50 415 ILE A N 1
ATOM 3277 C CA . ILE A 1 415 ? -5.439 -5.487 24.610 1.00 97.50 415 ILE A CA 1
ATOM 3278 C C . ILE A 1 415 ? -5.660 -6.814 23.881 1.00 97.50 415 ILE A C 1
ATOM 3280 O O . ILE A 1 415 ? -6.432 -6.851 22.925 1.00 97.50 415 ILE A O 1
ATOM 3284 N N . GLU A 1 416 ? -5.061 -7.902 24.361 1.00 96.12 416 GLU A N 1
ATOM 3285 C CA . GLU A 1 416 ? -5.200 -9.241 23.782 1.00 96.12 416 GLU A CA 1
ATOM 3286 C C . GLU A 1 416 ? -6.663 -9.700 23.742 1.00 96.12 416 GLU A C 1
ATOM 3288 O O . GLU A 1 416 ? -7.167 -10.064 22.677 1.00 96.12 416 GLU A O 1
ATOM 3293 N N . GLU A 1 417 ? -7.395 -9.589 24.858 1.00 96.88 417 GLU A N 1
ATOM 3294 C CA . GLU A 1 417 ? -8.825 -9.920 24.911 1.00 96.88 417 GLU A CA 1
ATOM 3295 C C . GLU A 1 417 ? -9.629 -9.082 23.903 1.00 96.88 417 GLU A C 1
ATOM 3297 O O . GLU A 1 417 ? -10.534 -9.578 23.225 1.00 96.88 417 GLU A O 1
ATOM 3302 N N . THR A 1 418 ? -9.286 -7.798 23.770 1.00 97.62 418 THR A N 1
ATOM 3303 C CA . THR A 1 418 ? -9.931 -6.897 22.809 1.00 97.62 418 THR A CA 1
ATOM 3304 C C . THR A 1 418 ? -9.648 -7.315 21.369 1.00 97.62 418 THR A C 1
ATOM 3306 O O . THR A 1 418 ? -10.588 -7.378 20.575 1.00 97.62 418 THR A O 1
ATOM 3309 N N . ILE A 1 419 ? -8.397 -7.644 21.033 1.00 97.25 419 ILE A N 1
ATOM 3310 C CA . ILE A 1 419 ? -8.004 -8.126 19.703 1.00 97.25 419 ILE A CA 1
ATOM 3311 C C . ILE A 1 419 ? -8.768 -9.407 19.372 1.00 97.25 419 ILE A C 1
ATOM 3313 O O . ILE A 1 419 ? -9.464 -9.447 18.357 1.00 97.25 419 ILE A O 1
ATOM 3317 N N . VAL A 1 420 ? -8.730 -10.418 20.247 1.00 95.94 420 VAL A N 1
ATOM 3318 C CA . VAL A 1 420 ? -9.453 -11.689 20.054 1.00 95.94 420 VAL A CA 1
ATOM 3319 C C . VAL A 1 420 ? -10.940 -11.436 19.819 1.00 95.94 420 VAL A C 1
ATOM 3321 O O . VAL A 1 420 ? -11.540 -11.999 18.900 1.00 95.94 420 VAL A O 1
ATOM 3324 N N . ARG A 1 421 ? -11.543 -10.532 20.597 1.00 95.25 421 ARG A N 1
ATOM 3325 C CA . ARG A 1 421 ? -12.955 -10.185 20.447 1.00 95.25 421 ARG A CA 1
ATOM 3326 C C . ARG A 1 421 ? -13.257 -9.519 19.111 1.00 95.25 421 ARG A C 1
ATOM 3328 O O . ARG A 1 421 ? -14.284 -9.856 18.530 1.00 95.25 421 ARG A O 1
ATOM 3335 N N . VAL A 1 422 ? -12.404 -8.611 18.626 1.00 95.31 422 VAL A N 1
ATOM 3336 C CA . VAL A 1 422 ? -12.532 -7.990 17.294 1.00 95.31 422 VAL A CA 1
ATOM 3337 C C . VAL A 1 422 ? -12.425 -9.042 16.192 1.00 95.31 422 VAL A C 1
ATOM 3339 O O . VAL A 1 422 ? -13.265 -9.070 15.293 1.00 95.31 422 VAL A O 1
ATOM 3342 N N . LEU A 1 423 ? -11.441 -9.940 16.278 1.00 94.19 423 LEU A N 1
ATOM 3343 C CA . LEU A 1 423 ? -11.233 -11.013 15.301 1.00 94.19 423 LEU A CA 1
ATOM 3344 C C . LEU A 1 423 ? -12.440 -11.962 15.214 1.00 94.19 423 LEU A C 1
ATOM 3346 O O . LEU A 1 423 ? -12.784 -12.414 14.117 1.00 94.19 423 LEU A O 1
ATOM 3350 N N . ALA A 1 424 ? -13.108 -12.202 16.347 1.00 93.31 424 ALA A N 1
ATOM 3351 C CA . ALA A 1 424 ? -14.312 -13.020 16.460 1.00 93.31 424 ALA A CA 1
ATOM 3352 C C . ALA A 1 424 ? -15.616 -12.299 16.055 1.00 93.31 424 ALA A C 1
ATOM 3354 O O . ALA A 1 424 ? -16.673 -12.933 16.006 1.00 93.31 424 ALA A O 1
ATOM 3355 N N . MET A 1 425 ? -15.596 -10.988 15.780 1.00 91.00 425 MET A N 1
ATOM 3356 C CA . MET A 1 425 ? -16.813 -10.269 15.393 1.00 91.00 425 MET A CA 1
ATOM 3357 C C . MET A 1 425 ? -17.283 -10.690 14.000 1.00 91.00 425 MET A C 1
ATOM 3359 O O . MET A 1 425 ? -16.519 -10.684 13.036 1.00 91.00 425 MET A O 1
ATOM 3363 N N . ASN A 1 426 ? -18.583 -10.962 13.875 1.00 88.88 426 ASN A N 1
ATOM 3364 C CA . ASN A 1 426 ? -19.233 -11.003 12.574 1.00 88.88 426 ASN A CA 1
ATOM 3365 C C . ASN A 1 426 ? -19.516 -9.562 12.119 1.00 88.88 426 ASN A C 1
ATOM 3367 O O . ASN A 1 426 ? -20.300 -8.863 12.764 1.00 88.88 426 ASN A O 1
ATOM 3371 N N . ILE A 1 427 ? -18.838 -9.123 11.058 1.00 88.44 427 ILE A N 1
ATOM 3372 C CA . ILE A 1 427 ? -18.910 -7.763 10.514 1.00 88.44 427 ILE A CA 1
ATOM 3373 C C . ILE A 1 427 ? -19.366 -7.884 9.067 1.00 88.44 427 ILE A C 1
ATOM 3375 O O . ILE A 1 427 ? -18.719 -8.563 8.273 1.00 88.44 427 ILE A O 1
ATOM 3379 N N . SER A 1 428 ? -20.479 -7.239 8.732 1.00 84.88 428 SER A N 1
ATOM 3380 C CA . SER A 1 428 ? -21.003 -7.174 7.368 1.00 84.88 428 SER A CA 1
ATOM 3381 C C . SER A 1 428 ? -20.877 -5.743 6.871 1.00 84.88 428 SER A C 1
ATOM 3383 O O . SER A 1 428 ? -21.469 -4.841 7.452 1.00 84.88 428 SER A O 1
ATOM 3385 N N . MET A 1 429 ? -20.091 -5.526 5.818 1.00 84.12 429 MET A N 1
ATOM 3386 C CA . MET A 1 429 ? -19.967 -4.207 5.205 1.00 84.12 429 MET A CA 1
ATOM 3387 C C . MET A 1 429 ? -20.973 -4.019 4.077 1.00 84.12 429 MET A C 1
ATOM 3389 O O . MET A 1 429 ? -21.177 -4.908 3.251 1.00 84.12 429 MET A O 1
ATOM 3393 N N . THR A 1 430 ? -21.520 -2.812 3.995 1.00 83.25 430 THR A N 1
ATOM 3394 C CA . THR A 1 430 ? -22.320 -2.342 2.864 1.00 83.25 430 THR A CA 1
ATOM 3395 C C . THR A 1 430 ? -21.622 -1.161 2.205 1.00 83.25 430 THR A C 1
ATOM 3397 O O . THR A 1 430 ? -21.143 -0.265 2.898 1.00 83.25 430 THR A O 1
ATOM 3400 N N . TYR A 1 431 ? -21.595 -1.139 0.878 1.00 85.56 431 TYR A N 1
ATOM 3401 C CA . TYR A 1 431 ? -21.101 -0.024 0.072 1.00 85.56 431 TYR A CA 1
ATOM 3402 C C . TYR A 1 431 ? -22.152 0.349 -0.975 1.00 85.56 431 TYR A C 1
ATOM 3404 O O . TYR A 1 431 ? -22.945 -0.495 -1.399 1.00 85.56 431 TYR A O 1
ATOM 3412 N N . ASN A 1 432 ? -22.185 1.623 -1.356 1.00 86.75 432 ASN A N 1
ATOM 3413 C CA . ASN A 1 432 ? -23.186 2.174 -2.256 1.00 86.75 432 ASN A CA 1
ATOM 3414 C C . ASN A 1 432 ? -22.581 2.445 -3.635 1.00 86.75 432 ASN A C 1
ATOM 3416 O O . ASN A 1 432 ? -21.826 3.398 -3.821 1.00 86.75 432 ASN A O 1
ATOM 3420 N N . ILE A 1 433 ? -22.955 1.617 -4.610 1.00 88.00 433 ILE A N 1
ATOM 3421 C CA . ILE A 1 433 ? -22.507 1.753 -6.001 1.00 88.00 433 ILE A CA 1
ATOM 3422 C C . ILE A 1 433 ? -23.053 3.047 -6.633 1.00 88.00 433 ILE A C 1
ATOM 3424 O O . ILE A 1 433 ? -22.391 3.628 -7.488 1.00 88.00 433 ILE A O 1
ATOM 3428 N N . GLY A 1 434 ? -24.229 3.517 -6.198 1.00 88.06 434 GLY A N 1
ATOM 3429 C CA . GLY A 1 434 ? -24.881 4.707 -6.755 1.00 88.06 434 GLY A CA 1
ATOM 3430 C C . GLY A 1 434 ? -24.141 6.015 -6.472 1.00 88.06 434 GLY A C 1
ATOM 3431 O O . GLY A 1 434 ? -24.196 6.922 -7.293 1.00 88.06 434 GLY A O 1
ATOM 3432 N N . ASP A 1 435 ? -23.392 6.088 -5.369 1.00 90.75 435 ASP A N 1
ATOM 3433 C CA . ASP A 1 435 ? -22.727 7.326 -4.936 1.00 90.75 435 ASP A CA 1
ATOM 3434 C C . ASP A 1 435 ? -21.310 7.478 -5.516 1.00 90.75 435 ASP A C 1
ATOM 3436 O O . ASP A 1 435 ? -20.639 8.477 -5.258 1.00 90.75 435 ASP A O 1
ATOM 3440 N N . VAL A 1 436 ? -20.814 6.483 -6.264 1.00 92.12 436 VAL A N 1
ATOM 3441 C CA . VAL A 1 436 ? -19.416 6.439 -6.732 1.00 92.12 436 VAL A CA 1
ATOM 3442 C C . VAL A 1 436 ? -19.066 7.666 -7.572 1.00 92.12 436 VAL A C 1
ATOM 3444 O O . VAL A 1 436 ? -17.982 8.216 -7.407 1.00 92.12 436 VAL A O 1
ATOM 3447 N N . GLU A 1 437 ? -19.960 8.114 -8.453 1.00 90.81 437 GLU A N 1
ATOM 3448 C CA . GLU A 1 437 ? -19.690 9.254 -9.336 1.00 90.81 437 GLU A CA 1
ATOM 3449 C C . GLU A 1 437 ? -19.537 10.567 -8.553 1.00 90.81 437 GLU A C 1
ATOM 3451 O O . GLU A 1 437 ? -18.517 11.247 -8.687 1.00 90.81 437 GLU A O 1
ATOM 3456 N N . ASP A 1 438 ? -20.481 10.874 -7.661 1.00 92.19 438 ASP A N 1
ATOM 3457 C CA . ASP A 1 438 ? -20.436 12.063 -6.799 1.00 92.19 438 ASP A CA 1
ATOM 3458 C C . ASP A 1 438 ? -19.197 12.053 -5.890 1.00 92.19 438 ASP A C 1
ATOM 3460 O O . ASP A 1 438 ? -18.476 13.046 -5.755 1.00 92.19 438 ASP A O 1
ATOM 3464 N N . GLN A 1 439 ? -18.875 10.888 -5.332 1.00 94.12 439 GLN A N 1
ATOM 3465 C CA . GLN A 1 439 ? -17.701 10.688 -4.487 1.00 94.12 439 GLN A CA 1
ATOM 3466 C C . GLN A 1 439 ? -16.378 10.859 -5.241 1.00 94.12 439 GLN A C 1
ATOM 3468 O O . GLN A 1 439 ? -15.397 11.332 -4.661 1.00 94.12 439 GLN A O 1
ATOM 3473 N N . LEU A 1 440 ? -16.323 10.529 -6.535 1.00 95.31 440 LEU A N 1
ATOM 3474 C CA . LEU A 1 440 ? -15.143 10.807 -7.355 1.00 95.31 440 LEU A CA 1
ATOM 3475 C C . LEU A 1 440 ? -14.891 12.313 -7.481 1.00 95.31 440 LEU A C 1
ATOM 3477 O O . LEU A 1 440 ? -13.731 12.731 -7.428 1.00 95.31 440 LEU A O 1
ATOM 3481 N N . PHE A 1 441 ? -15.941 13.134 -7.594 1.00 93.94 441 PHE A N 1
ATOM 3482 C CA . PHE A 1 441 ? -15.801 14.592 -7.600 1.00 93.94 441 PHE A CA 1
ATOM 3483 C C . PHE A 1 441 ? -15.286 15.126 -6.261 1.00 93.94 441 PHE A C 1
ATOM 3485 O O . PHE A 1 441 ? -14.410 15.994 -6.245 1.00 93.94 441 PHE A O 1
ATOM 3492 N N . GLU A 1 442 ? -15.760 14.588 -5.136 1.00 93.62 442 GLU A N 1
ATOM 3493 C CA . GLU A 1 442 ? -15.256 14.959 -3.807 1.00 93.62 442 GLU A CA 1
ATOM 3494 C C . GLU A 1 442 ? -13.758 14.664 -3.661 1.00 93.62 442 GLU A C 1
ATOM 3496 O O . GLU A 1 442 ? -12.981 15.531 -3.248 1.00 93.62 442 GLU A O 1
ATOM 3501 N N . ILE A 1 443 ? -13.331 13.463 -4.061 1.00 96.75 443 ILE A N 1
ATOM 3502 C CA . ILE A 1 443 ? -11.921 13.059 -4.030 1.00 96.75 443 ILE A CA 1
ATOM 3503 C C . ILE A 1 443 ? -11.093 13.938 -4.974 1.00 96.75 443 ILE A C 1
ATOM 3505 O O . ILE A 1 443 ? -10.011 14.398 -4.608 1.00 96.75 443 ILE A O 1
ATOM 3509 N N . HIS A 1 444 ? -11.596 14.213 -6.178 1.00 95.69 444 HIS A N 1
ATOM 3510 C CA . HIS A 1 444 ? -10.932 15.081 -7.145 1.00 95.69 444 HIS A CA 1
ATOM 3511 C C . HIS A 1 444 ? -10.702 16.495 -6.596 1.00 95.69 444 HIS A C 1
ATOM 3513 O O . HIS A 1 444 ? -9.613 17.061 -6.746 1.00 95.69 444 HIS A O 1
ATOM 3519 N N . ASN A 1 445 ? -11.715 17.065 -5.942 1.00 94.88 445 ASN A N 1
ATOM 3520 C CA . ASN A 1 445 ? -11.629 18.386 -5.332 1.00 94.88 445 ASN A CA 1
ATOM 3521 C C . ASN A 1 445 ? -10.584 18.404 -4.215 1.00 94.88 445 ASN A C 1
ATOM 3523 O O . ASN A 1 445 ? -9.753 19.312 -4.182 1.00 94.88 445 ASN A O 1
ATOM 3527 N N . PHE A 1 446 ? -10.558 17.373 -3.367 1.00 96.12 446 PHE A N 1
ATOM 3528 C CA . PHE A 1 446 ? -9.529 17.216 -2.340 1.00 96.12 446 PHE A CA 1
ATOM 3529 C C . PHE A 1 446 ? -8.115 17.144 -2.943 1.00 96.12 446 PHE A C 1
ATOM 3531 O O . PHE A 1 446 ? -7.233 17.912 -2.551 1.00 96.12 446 PHE A O 1
ATOM 3538 N N . VAL A 1 447 ? -7.903 16.285 -3.947 1.00 96.50 447 VAL A N 1
ATOM 3539 C CA . VAL A 1 447 ? -6.605 16.150 -4.632 1.00 96.50 447 VAL A CA 1
ATOM 3540 C C . VAL A 1 447 ? -6.179 17.475 -5.260 1.00 96.50 447 VAL A C 1
ATOM 3542 O O . VAL A 1 447 ? -5.018 17.856 -5.159 1.00 96.50 447 VAL A O 1
ATOM 3545 N N . THR A 1 448 ? -7.108 18.216 -5.863 1.00 94.25 448 THR A N 1
ATOM 3546 C CA . THR A 1 448 ? -6.813 19.518 -6.478 1.00 94.25 448 THR A CA 1
ATOM 3547 C C . THR A 1 448 ? -6.447 20.578 -5.436 1.00 94.25 448 THR A C 1
ATOM 3549 O O . THR A 1 448 ? -5.558 21.390 -5.684 1.00 94.25 448 THR A O 1
ATOM 3552 N N . GLN A 1 449 ? -7.081 20.565 -4.260 1.00 94.00 449 GLN A N 1
ATOM 3553 C CA . GLN A 1 449 ? -6.754 21.473 -3.154 1.00 94.00 449 GLN A CA 1
ATOM 3554 C C . GLN A 1 449 ? -5.380 21.174 -2.533 1.00 94.00 449 GLN A C 1
ATOM 3556 O O . GLN A 1 449 ? -4.691 22.096 -2.102 1.00 94.00 449 GLN A O 1
ATOM 3561 N N . LYS A 1 450 ? -4.966 19.902 -2.504 1.00 94.00 450 LYS A N 1
ATOM 3562 C CA . LYS A 1 450 ? -3.686 19.431 -1.939 1.00 94.00 450 LYS A CA 1
ATOM 3563 C C . LYS A 1 450 ? -2.677 19.018 -3.020 1.00 94.00 450 LYS A C 1
ATOM 3565 O O . LYS A 1 450 ? -1.800 18.196 -2.766 1.00 94.00 450 LYS A O 1
ATOM 3570 N N . LEU A 1 451 ? -2.801 19.572 -4.228 1.00 94.00 451 LEU A N 1
ATOM 3571 C CA . LEU A 1 451 ? -2.142 19.068 -5.439 1.00 94.00 451 LEU A CA 1
ATOM 3572 C C . LEU A 1 451 ? -0.622 18.910 -5.297 1.00 94.00 451 LEU A C 1
ATOM 3574 O O . LEU A 1 451 ? -0.061 17.894 -5.711 1.00 94.00 451 LEU A O 1
ATOM 3578 N N . ASP A 1 452 ? 0.041 19.896 -4.700 1.00 91.31 452 ASP A N 1
ATOM 3579 C CA . ASP A 1 452 ? 1.494 19.899 -4.538 1.00 91.31 452 ASP A CA 1
ATOM 3580 C C . ASP A 1 452 ? 1.978 18.766 -3.631 1.00 91.31 452 ASP A C 1
ATOM 3582 O O . ASP A 1 452 ? 2.889 18.018 -4.003 1.00 91.31 452 ASP A O 1
ATOM 3586 N N . ASP A 1 453 ? 1.348 18.617 -2.466 1.00 93.25 453 ASP A N 1
ATOM 3587 C CA . ASP A 1 453 ? 1.681 17.579 -1.492 1.00 93.25 453 ASP A CA 1
ATOM 3588 C C . ASP A 1 453 ? 1.295 16.195 -2.017 1.00 93.25 453 ASP A C 1
ATOM 3590 O O . ASP A 1 453 ? 2.068 15.246 -1.881 1.00 93.25 453 ASP A O 1
ATOM 3594 N N . PHE A 1 454 ? 0.157 16.095 -2.711 1.00 96.44 454 PHE A N 1
ATOM 3595 C CA . PHE A 1 454 ? -0.298 14.869 -3.361 1.00 96.44 454 PHE A CA 1
ATOM 3596 C C . PHE A 1 454 ? 0.720 14.362 -4.381 1.00 96.44 454 PHE A C 1
ATOM 3598 O O . PHE A 1 454 ? 1.183 13.224 -4.288 1.00 96.44 454 PHE A O 1
ATOM 3605 N N . VAL A 1 455 ? 1.137 15.210 -5.324 1.00 94.94 455 VAL A N 1
ATOM 3606 C CA . VAL A 1 455 ? 2.105 14.826 -6.360 1.00 94.94 455 VAL A CA 1
ATOM 3607 C C . VAL A 1 455 ? 3.452 14.448 -5.742 1.00 94.94 455 VAL A C 1
ATOM 3609 O O . VAL A 1 455 ? 4.046 13.442 -6.136 1.00 94.94 455 VAL A O 1
ATOM 3612 N N . ARG A 1 456 ? 3.939 15.214 -4.756 1.00 92.56 456 ARG A N 1
ATOM 3613 C CA . ARG A 1 456 ? 5.193 14.902 -4.049 1.00 92.56 456 ARG A CA 1
ATOM 3614 C C . ARG A 1 456 ? 5.122 13.558 -3.333 1.00 92.56 456 ARG A C 1
ATOM 3616 O O . ARG A 1 456 ? 6.067 12.772 -3.425 1.00 92.56 456 ARG A O 1
ATOM 3623 N N . LEU A 1 457 ? 4.010 13.280 -2.659 1.00 95.00 457 LEU A N 1
ATOM 3624 C CA . LEU A 1 457 ? 3.822 12.032 -1.939 1.00 95.00 457 LEU A CA 1
ATOM 3625 C C . LEU A 1 457 ? 3.736 10.840 -2.897 1.00 95.00 457 LEU A C 1
ATOM 3627 O O . LEU A 1 457 ? 4.445 9.860 -2.690 1.00 95.00 457 LEU A O 1
ATOM 3631 N N . VAL A 1 458 ? 2.977 10.940 -3.994 1.00 95.25 458 VAL A N 1
ATOM 3632 C CA . VAL A 1 458 ? 2.899 9.880 -5.019 1.00 95.25 458 VAL A CA 1
ATOM 3633 C C . VAL A 1 458 ? 4.277 9.567 -5.614 1.00 95.25 458 VAL A C 1
ATOM 3635 O O . VAL A 1 458 ? 4.636 8.394 -5.758 1.00 95.25 458 VAL A O 1
ATOM 3638 N N . ILE A 1 459 ? 5.082 10.596 -5.905 1.00 92.25 459 ILE A N 1
ATOM 3639 C CA . ILE A 1 459 ? 6.470 10.425 -6.357 1.00 92.25 459 ILE A CA 1
ATOM 3640 C C . ILE A 1 459 ? 7.304 9.691 -5.297 1.00 92.25 459 ILE A C 1
ATOM 3642 O O . ILE A 1 459 ? 8.036 8.758 -5.627 1.00 92.25 459 ILE A O 1
ATOM 3646 N N . SER A 1 460 ? 7.195 10.096 -4.029 1.00 91.62 460 SER A N 1
ATOM 3647 C CA . SER A 1 460 ? 7.923 9.476 -2.916 1.00 91.62 460 SER A CA 1
ATOM 3648 C C . SER A 1 460 ? 7.574 7.991 -2.761 1.00 91.62 460 SER A C 1
ATOM 3650 O O . SER A 1 460 ? 8.473 7.152 -2.681 1.00 91.62 460 SER A O 1
ATOM 3652 N N . LEU A 1 461 ? 6.282 7.647 -2.821 1.00 91.75 461 LEU A N 1
ATOM 3653 C CA . LEU A 1 461 ? 5.790 6.267 -2.759 1.00 91.75 461 LEU A CA 1
ATOM 3654 C C . LEU A 1 461 ? 6.378 5.394 -3.883 1.00 91.75 461 LEU A C 1
ATOM 3656 O O . LEU A 1 461 ? 6.778 4.256 -3.639 1.00 91.75 461 LEU A O 1
ATOM 3660 N N . ASN A 1 462 ? 6.524 5.947 -5.092 1.00 90.94 462 ASN A N 1
ATOM 3661 C CA . ASN A 1 462 ? 7.019 5.219 -6.269 1.00 90.94 462 ASN A CA 1
ATOM 3662 C C . ASN A 1 462 ? 8.548 5.218 -6.443 1.00 90.94 462 ASN A C 1
ATOM 3664 O O . ASN A 1 462 ? 9.069 4.484 -7.288 1.00 90.94 462 ASN A O 1
ATOM 3668 N N . ASN A 1 463 ? 9.282 6.010 -5.659 1.00 87.31 463 ASN A N 1
ATOM 3669 C CA . ASN A 1 463 ? 10.748 6.074 -5.697 1.00 87.31 463 ASN A CA 1
ATOM 3670 C C . ASN A 1 463 ? 11.437 5.062 -4.769 1.00 87.31 463 ASN A C 1
ATOM 3672 O O . ASN A 1 463 ? 12.667 4.960 -4.769 1.00 87.31 463 ASN A O 1
ATOM 3676 N N . ARG A 1 464 ? 10.669 4.309 -3.980 1.00 84.75 464 ARG A N 1
ATOM 3677 C CA . ARG A 1 464 ? 11.195 3.310 -3.042 1.00 84.75 464 ARG A CA 1
ATOM 3678 C C . ARG A 1 464 ? 11.854 2.140 -3.766 1.00 84.75 464 ARG A C 1
ATOM 3680 O O . ARG A 1 464 ? 11.581 1.858 -4.937 1.00 84.75 464 ARG A O 1
ATOM 3687 N N . LYS A 1 465 ? 12.712 1.393 -3.058 1.00 86.31 465 LYS A N 1
ATOM 3688 C CA . LYS A 1 465 ? 13.244 0.145 -3.620 1.00 86.31 465 LYS A CA 1
ATOM 3689 C C . LYS A 1 465 ? 12.082 -0.817 -3.844 1.00 86.31 465 LYS A C 1
ATOM 3691 O O . LYS A 1 465 ? 11.179 -0.910 -3.021 1.00 86.31 465 LYS A O 1
ATOM 3696 N N . LYS A 1 466 ? 12.157 -1.632 -4.900 1.00 84.31 466 LYS A N 1
ATOM 3697 C CA . LYS A 1 466 ? 11.107 -2.611 -5.243 1.00 84.31 466 LYS A CA 1
ATOM 3698 C C . LYS A 1 466 ? 10.639 -3.457 -4.053 1.00 84.31 466 LYS A C 1
ATOM 3700 O O . LYS A 1 466 ? 9.466 -3.780 -3.964 1.00 84.31 466 LYS A O 1
ATOM 3705 N N . ARG A 1 467 ? 11.556 -3.832 -3.157 1.00 84.50 467 ARG A N 1
ATOM 3706 C CA . ARG A 1 467 ? 11.275 -4.650 -1.961 1.00 84.50 467 ARG A CA 1
ATOM 3707 C C . ARG A 1 467 ? 10.456 -3.936 -0.886 1.00 84.50 467 ARG A C 1
ATOM 3709 O O . ARG A 1 467 ? 9.786 -4.599 -0.114 1.00 84.50 467 ARG A O 1
ATOM 3716 N N . GLU A 1 468 ? 10.528 -2.612 -0.848 1.00 86.12 468 GLU A N 1
ATOM 3717 C CA . GLU A 1 468 ? 9.827 -1.770 0.123 1.00 86.12 468 GLU A CA 1
ATOM 3718 C C . GLU A 1 468 ? 8.416 -1.410 -0.367 1.00 86.12 468 GLU A C 1
ATOM 3720 O O . GLU A 1 468 ? 7.608 -0.920 0.416 1.00 86.12 468 GLU A O 1
ATOM 3725 N N . HIS A 1 469 ? 8.092 -1.677 -1.638 1.00 89.75 469 HIS A N 1
ATOM 3726 C CA . HIS A 1 469 ? 6.784 -1.362 -2.206 1.00 89.75 469 HIS A CA 1
ATOM 3727 C C . HIS A 1 469 ? 5.664 -2.191 -1.542 1.00 89.75 469 HIS A C 1
ATOM 3729 O O . HIS A 1 469 ? 5.789 -3.421 -1.516 1.00 89.75 469 HIS A O 1
ATOM 3735 N N . PRO A 1 470 ? 4.548 -1.585 -1.088 1.00 91.75 470 PRO A N 1
ATOM 3736 C CA . PRO A 1 470 ? 3.505 -2.279 -0.323 1.00 91.75 470 PRO A CA 1
ATOM 3737 C C . PRO A 1 470 ? 2.963 -3.545 -0.989 1.00 91.75 470 PRO A C 1
ATOM 3739 O O . PRO A 1 470 ? 2.903 -4.606 -0.377 1.00 91.75 470 PRO A O 1
ATOM 3742 N N . VAL A 1 471 ? 2.680 -3.469 -2.289 1.00 90.75 471 VAL A N 1
ATOM 3743 C CA . VAL A 1 471 ? 2.230 -4.617 -3.093 1.00 90.75 471 VAL A CA 1
ATOM 3744 C C . VAL A 1 471 ? 3.236 -5.769 -3.081 1.00 90.75 471 VAL A C 1
ATOM 3746 O O . VAL A 1 471 ? 2.853 -6.934 -2.999 1.00 90.75 471 VAL A O 1
ATOM 3749 N N . ILE A 1 472 ? 4.535 -5.456 -3.168 1.00 90.94 472 ILE A N 1
ATOM 3750 C CA . ILE A 1 472 ? 5.595 -6.467 -3.138 1.00 90.94 472 ILE A CA 1
ATOM 3751 C C . ILE A 1 472 ? 5.697 -7.090 -1.750 1.00 90.94 472 ILE A C 1
ATOM 3753 O O . ILE A 1 472 ? 5.864 -8.305 -1.644 1.00 90.94 472 ILE A O 1
ATOM 3757 N N . GLN A 1 473 ? 5.578 -6.282 -0.699 1.00 91.38 473 GLN A N 1
ATOM 3758 C CA . GLN A 1 473 ? 5.565 -6.784 0.668 1.00 91.38 473 GLN A CA 1
ATOM 3759 C C . GLN A 1 473 ? 4.373 -7.714 0.905 1.00 91.38 473 GLN A C 1
ATOM 3761 O O . GLN A 1 473 ? 4.566 -8.813 1.416 1.00 91.38 473 GLN A O 1
ATOM 3766 N N . MET A 1 474 ? 3.179 -7.329 0.450 1.00 92.56 474 MET A N 1
ATOM 3767 C CA . MET A 1 474 ? 1.959 -8.120 0.600 1.00 92.56 474 MET A CA 1
ATOM 3768 C C . MET A 1 474 ? 2.028 -9.458 -0.134 1.00 92.56 474 MET A C 1
ATOM 3770 O O . MET A 1 474 ? 1.774 -10.489 0.480 1.00 92.56 474 MET A O 1
ATOM 3774 N N . ILE A 1 475 ? 2.439 -9.491 -1.409 1.00 90.12 475 ILE A N 1
ATOM 3775 C CA . ILE A 1 475 ? 2.540 -10.775 -2.122 1.00 90.12 475 ILE A CA 1
ATOM 3776 C C . ILE A 1 475 ? 3.628 -11.676 -1.529 1.00 90.12 475 ILE A C 1
ATOM 3778 O O . ILE A 1 475 ? 3.468 -12.893 -1.496 1.00 90.12 475 ILE A O 1
ATOM 3782 N N . THR A 1 476 ? 4.733 -11.094 -1.056 1.00 91.69 476 THR A N 1
ATOM 3783 C CA . THR A 1 476 ? 5.806 -11.861 -0.411 1.00 91.69 476 THR A CA 1
ATOM 3784 C C . THR A 1 476 ? 5.307 -12.457 0.900 1.00 91.69 476 THR A C 1
ATOM 3786 O O . THR A 1 476 ? 5.509 -13.642 1.142 1.00 91.69 476 THR A O 1
ATOM 3789 N N . PHE A 1 477 ? 4.601 -11.661 1.705 1.00 91.56 477 PHE A N 1
ATOM 3790 C CA . PHE A 1 477 ? 3.947 -12.114 2.926 1.00 91.56 477 PHE A CA 1
ATOM 3791 C C . PHE A 1 477 ? 2.956 -13.248 2.641 1.00 91.56 477 PHE A C 1
ATOM 3793 O O . PHE A 1 477 ? 3.060 -14.318 3.238 1.00 91.56 477 PHE A O 1
ATOM 3800 N N . ALA A 1 478 ? 2.072 -13.068 1.657 1.00 91.19 478 ALA A N 1
ATOM 3801 C CA . ALA A 1 478 ? 1.099 -14.082 1.276 1.00 91.19 478 ALA A CA 1
ATOM 3802 C C . ALA A 1 478 ? 1.764 -15.385 0.809 1.00 91.19 478 ALA A C 1
ATOM 3804 O O . ALA A 1 478 ? 1.384 -16.466 1.249 1.00 91.19 478 ALA A O 1
ATOM 3805 N N . PHE A 1 479 ? 2.807 -15.294 -0.019 1.00 91.50 479 PHE A N 1
ATOM 3806 C CA . PHE A 1 479 ? 3.574 -16.455 -0.471 1.00 91.50 479 PHE A CA 1
ATOM 3807 C C . PHE A 1 479 ? 4.186 -17.240 0.697 1.00 91.50 479 PHE A C 1
ATOM 3809 O O . PHE A 1 479 ? 4.068 -18.468 0.744 1.00 91.50 479 PHE A O 1
ATOM 3816 N N . THR A 1 480 ? 4.802 -16.540 1.653 1.00 89.25 480 THR A N 1
ATOM 3817 C CA . THR A 1 480 ? 5.392 -17.156 2.846 1.00 89.25 480 THR A CA 1
ATOM 3818 C C . THR A 1 480 ? 4.320 -17.852 3.685 1.00 89.25 480 THR A C 1
ATOM 3820 O O . THR A 1 480 ? 4.434 -19.053 3.945 1.00 89.25 480 THR A O 1
ATOM 3823 N N . LYS A 1 481 ? 3.230 -17.144 4.011 1.00 87.69 481 LYS A N 1
ATOM 3824 C CA . LYS A 1 481 ? 2.167 -17.634 4.900 1.00 87.69 481 LYS A CA 1
ATOM 3825 C C . LYS A 1 481 ? 1.311 -18.734 4.290 1.00 87.69 481 LYS A C 1
ATOM 3827 O O . LYS A 1 481 ? 1.052 -19.729 4.960 1.00 87.69 481 LYS A O 1
ATOM 3832 N N . CYS A 1 482 ? 0.968 -18.666 3.003 1.00 83.12 482 CYS A N 1
ATOM 3833 C CA . CYS A 1 482 ? 0.307 -19.784 2.317 1.00 83.12 482 CYS A CA 1
ATOM 3834 C C . CYS A 1 482 ? 1.123 -21.078 2.403 1.00 83.12 482 CYS A C 1
ATOM 3836 O O . CYS A 1 482 ? 0.558 -22.168 2.436 1.00 83.12 482 CYS A O 1
ATOM 3838 N N . GLY A 1 483 ? 2.450 -20.964 2.400 1.00 66.81 483 GLY A N 1
ATOM 3839 C CA . GLY A 1 483 ? 3.326 -22.111 2.522 1.00 66.81 483 GLY A CA 1
ATOM 3840 C C . GLY A 1 483 ? 3.519 -22.612 3.954 1.00 66.81 483 GLY A C 1
ATOM 3841 O O . GLY A 1 483 ? 4.007 -23.725 4.097 1.00 66.81 483 GLY A O 1
ATOM 3842 N N . GLU A 1 484 ? 3.229 -21.812 4.979 1.00 73.31 484 GLU A N 1
ATOM 3843 C CA . GLU A 1 484 ? 3.177 -22.249 6.385 1.00 73.31 484 GLU A CA 1
ATOM 3844 C C . GLU A 1 484 ? 1.841 -22.946 6.665 1.00 73.31 484 GLU A C 1
ATOM 3846 O O . GLU A 1 484 ? 1.810 -24.034 7.227 1.00 73.31 484 GLU A O 1
ATOM 3851 N N . LEU A 1 485 ? 0.742 -22.371 6.167 1.00 61.94 485 LEU A N 1
ATOM 3852 C CA . LEU A 1 485 ? -0.610 -22.908 6.327 1.00 61.94 485 LEU A CA 1
ATOM 3853 C C . LEU A 1 485 ? -0.844 -24.227 5.582 1.00 61.94 485 LEU A C 1
ATOM 3855 O O . LEU A 1 485 ? -1.749 -24.956 5.943 1.00 61.94 485 LEU A O 1
ATOM 3859 N N . ALA A 1 486 ? -0.060 -24.542 4.546 1.00 56.59 486 ALA A N 1
ATOM 3860 C CA . ALA A 1 486 ? -0.163 -25.818 3.831 1.00 56.59 486 ALA A CA 1
ATOM 3861 C C . ALA A 1 486 ? 0.487 -27.006 4.573 1.00 56.59 486 ALA A C 1
ATOM 3863 O O . ALA A 1 486 ? 0.409 -28.131 4.082 1.00 56.59 486 ALA A O 1
ATOM 3864 N N . LEU A 1 487 ? 1.184 -26.751 5.689 1.00 46.38 487 LEU A N 1
ATOM 3865 C CA . LEU A 1 487 ? 1.783 -27.776 6.554 1.00 46.38 487 LEU A CA 1
ATOM 3866 C C . LEU A 1 487 ? 0.852 -28.205 7.702 1.00 46.38 487 LEU A C 1
ATOM 3868 O O . LEU A 1 487 ? 1.164 -29.178 8.389 1.00 46.38 487 LEU A O 1
ATOM 3872 N N . TYR A 1 488 ? -0.257 -27.487 7.886 1.00 39.38 488 TYR A N 1
ATOM 3873 C CA . TYR A 1 488 ? -1.379 -27.831 8.757 1.00 39.38 488 TYR A CA 1
ATOM 3874 C C . TYR A 1 488 ? -2.542 -28.336 7.899 1.00 39.38 488 TYR A C 1
ATOM 3876 O O . TYR A 1 488 ? -3.314 -29.174 8.417 1.00 39.38 488 TYR A O 1
#

Sequence (488 aa):
MISEQEQALNEALENSLRLHNQKPTMFYLGEGDKETVEQCRKVFKAMKPFALQLSPVWFQSDEAVPKHPKFALIKRHIDQIRYIYQSREPSLIQLFVSKLLPCNPMPLRFAVLSSISLFSTRVYLHDNKLSPQPHQAYVDGYFNLVVSMGENVVRFPLLPEMKGGQMTTPSMPPAIRFIGARSDQADEVNTSAQKVQQFVFETAPKTGRRTQLHAFISILNSGKEIADYLPSFLNALTSFDISFATAICALASDPSNLVSIRSLVNVLASNKMLDHFLRCLAASVRQAVSGYLIQDVPELIALDNMFISSSIEWARSLASEYKGIQQPPIDGLIRRICKDIQRKAIKSDIGLYILRAILVIASYEDQSGDTAIAMFMEVVVRPFAVGLHIGNQFIMLKEQLSRNDETIEIIQNIIEETIVRVLAMNISMTYNIGDVEDQLFEIHNFVTQKLDDFVRLVISLNNRKKREHPVIQMITFAFTKCGELALY

pLDDT: mean 86.25, std 11.7, range [35.34, 97.62]

Organism: NCBI:txid1144522